Protein 8A60 (pdb70)

Solvent-accessible surface area: 28847 Å² total; per-residue (Å²): 258,113,97,26,75,22,6,109,44,25,68,17,28,6,1,16,0,27,38,43,14,24,26,47,15,13,49,1,7,22,46,14,2,14,18,13,1,1,3,10,15,25,5,31,18,26,10,7,0,18,10,31,13,19,13,4,15,16,24,9,10,10,81,11,10,9,7,11,8,21,29,23,35,2,13,15,3,5,76,0,7,2,6,3,1,4,20,6,1,46,50,2,34,0,52,23,11,6,45,18,0,45,43,1,8,0,8,0,0,3,1,3,16,5,24,21,28,59,8,25,67,70,88,27,73,9,31,9,83,6,37,37,51,51,70,11,102,5,40,3,78,1,54,0,32,28,101,46,156,109,6,20,105,0,58,13,57,2,0,8,38,5,42,14,66,8,18,10,124,65,12,75,22,36,6,92,3,66,15,39,7,68,1,91,85,44,70,92,72,12,32,81,3,69,21,8,15,68,6,65,5,50,50,2,12,21,57,3,28,9,0,30,17,0,2,35,60,79,10,81,58,47,133,115,12,63,26,44,13,14,1,1,5,138,53,38,48,14,30,6,48,1,96,5,50,8,44,24,51,31,50,11,102,84,114,56,84,2,33,57,54,22,42,13,76,0,36,0,43,9,38,26,38,11,4,14,0,4,0,1,11,77,6,111,23,14,69,209,0,157,55,5,66,91,41,55,131,80,59,48,14,22,56,0,2,17,17,5,8,30,13,72,4,72,1,80,2,65,5,27,21,40,15,67,3,12,48,92,60,70,77,121,44,80,32,34,43,12,45,9,71,22,67,30,148,12,117,0,47,0,87,2,68,15,4,108,44,19,9,2,82,34,2,39,12,95,96,49,94,48,91,82,44,87,23,138,45,124,68,127,93,27,5,6,58,11,104,0,23,1,72,20,82,8,38,0,63,3,74,6,29,68,14,49,150,118,59,53,11,52,9,102,5,20,3,70,0,89,11,29,18,55,0,52,14,106,86,74,56,57,82,57,119,89,86,35,130,53,92,1,90,1,11,3,54,16,77,12,88,110,81,7,47,1,49,14,110,10,38,1,26,0,2,6,19,13,10,13,1,0,80,107,2,73,28,17,25,14,13,75,6,83,0,120,3,73,18,69,30,40,5,1,75,32,70,0,15,2,62,14,16,13,64,5,45,0,24,6,40,53,16,21,42,38,24,11,127,34,23,38,15,13,48,78,17,8,51,18,76,0,103,3,56,7,82,9,47,29,25,0,67,27,15,15,39,27,51,18,12,10,69,5,58,13,32,1,49,10,53,80,23,104,106,65,109,51,42,32,18,19,39,8,8,107,79,13,30,13,101,23,29,11,92,24,57,64,135,38,119,89,47,16,31,13,83,5,76,9,19,57,84,15,3,38,5,66,0,6,15,62,36,82,29,111,2,50,36,11,55,7,44,14,23,10,47,55,52,39,30,64,181,94,67,90,86,40,3,2,72,2,71,14,25,41,6,61,163,57,108,121,26,12,7,3,0,42,23,14,8,0,1,14,20,6,42,62,103,44,49,8,48,1,24,5,65,94,156,130,14,82,33,2,73,186,50,52,116,10,24,0,29,0,79,57,51,38,52,96,47,24,0,13,0,0,51,55,74,51,98,38,4,0,2,0,1,5,3,9,20,2,6,11,33,0,23,60,60,60,21,82,64,23,80,66,17,159,68,60,180

GO terms:
  GO:0009279 cell outer membrane (C, IMP)
  GO:0009279 cell outer membrane (C, EXP)
  GO:0005515 protein binding (F, IPI)
  GO:0015344 siderophore uptake transmembrane transporter activity (F, IDA)
  GO:0044718 siderophore transmembrane transport (P, IDA)
  GO:0015344 siderophore uptake transmembrane transporter activity (F, IMP)
  GO:0044718 siderophore transmembrane transport (P, IMP)
  GO:0015643 toxic substance binding (F, IMP)
  GO:0046790 virion binding (F, IMP)
  GO:0005506 iron ion binding (F, IPI)
  GO:0019904 protein domain specific binding (F, IPI)

Structure (mmCIF, N/CA/C/O backbone):
data_8A60
#
_entry.id   8A60
#
_cell.length_a   98.287
_cell.length_b   98.287
_cell.length_c   236.588
_cell.angle_alpha   90.00
_cell.angle_beta   90.00
_cell.angle_gamma   120.00
#
_symmetry.space_group_name_H-M   'P 32 2 1'
#
loop_
_entity.id
_entity.type
_entity.pdbx_description
1 polymer 'Ferrichrome outer membrane transporter/phage receptor'
2 polymer 'Lytic conversion lipoprotein'
#
loop_
_atom_site.group_PDB
_atom_site.id
_atom_site.type_symbol
_atom_site.label_atom_id
_atom_site.label_alt_id
_atom_site.label_comp_id
_atom_site.label_asym_id
_atom_site.label_entity_id
_atom_site.label_seq_id
_atom_site.pdbx_PDB_ins_code
_atom_site.Cartn_x
_atom_site.Cartn_y
_atom_site.Cartn_z
_atom_site.occupancy
_atom_site.B_iso_or_equiv
_atom_site.auth_seq_id
_atom_site.auth_comp_id
_atom_site.auth_asym_id
_atom_site.auth_atom_id
_atom_site.pdbx_PDB_model_num
ATOM 1 N N . LYS A 1 40 ? -20.312 70.289 21.791 1.00 168.73 38 LYS A N 1
ATOM 2 C CA . LYS A 1 40 ? -20.314 69.765 20.430 1.00 165.57 38 LYS A CA 1
ATOM 3 C C . LYS A 1 40 ? -19.350 68.592 20.286 1.00 176.34 38 LYS A C 1
ATOM 4 O O . LYS A 1 40 ? -19.068 68.140 19.174 1.00 175.18 38 LYS A O 1
ATOM 10 N N . THR A 1 41 ? -18.848 68.102 21.417 1.00 180.58 39 THR A N 1
ATOM 11 C CA . THR A 1 41 ? -17.961 66.950 21.412 1.00 177.51 39 THR A CA 1
ATOM 12 C C . THR A 1 41 ? -18.743 65.687 21.052 1.00 178.11 39 THR A C 1
ATOM 13 O O . THR A 1 41 ? -19.957 65.706 20.842 1.00 172.84 39 THR A O 1
ATOM 17 N N . ASP A 1 42 ? -18.033 64.563 20.997 1.00 167.19 40 ASP A N 1
ATOM 18 C CA . ASP A 1 42 ? -18.649 63.284 20.665 1.00 164.80 40 ASP A CA 1
ATOM 19 C C . ASP A 1 42 ? -19.416 62.722 21.855 1.00 165.63 40 ASP A C 1
ATOM 20 O O . ASP A 1 42 ? -19.760 61.536 21.862 1.00 170.50 40 ASP A O 1
ATOM 25 N N . THR A 1 43 ? -19.690 63.569 22.860 1.00 160.17 41 THR A N 1
ATOM 26 C CA . THR A 1 43 ? -20.367 63.247 24.115 1.00 156.30 41 THR A CA 1
ATOM 27 C C . THR A 1 43 ? -19.535 62.260 24.927 1.00 164.48 41 THR A C 1
ATOM 28 O O . THR A 1 43 ? -19.166 61.190 24.428 1.00 169.53 41 THR A O 1
ATOM 32 N N . PRO A 1 44 ? -19.218 62.588 26.178 1.00 162.66 42 PRO A N 1
ATOM 33 C CA . PRO A 1 44 ? -18.306 61.742 26.957 1.00 152.87 42 PRO A CA 1
ATOM 34 C C . PRO A 1 44 ? -19.008 60.482 27.442 1.00 139.56 42 PRO A C 1
ATOM 35 O O . PRO A 1 44 ? -20.141 60.533 27.925 1.00 150.30 42 PRO A O 1
ATOM 39 N N . ILE A 1 45 ? -18.330 59.345 27.306 1.00 140.19 43 ILE A N 1
ATOM 40 C CA . ILE A 1 45 ? -18.826 58.098 27.874 1.00 133.45 43 ILE A CA 1
ATOM 41 C C . ILE A 1 45 ? -18.605 58.148 29.376 1.00 128.99 43 ILE A C 1
ATOM 42 O O . ILE A 1 45 ? -18.061 59.125 29.902 1.00 125.11 43 ILE A O 1
ATOM 47 N N . GLN A 1 46 ? -19.007 57.099 30.077 1.00 117.44 44 GLN A N 1
ATOM 48 C CA . GLN A 1 46 ? -18.840 57.044 31.517 1.00 118.05 44 GLN A CA 1
ATOM 49 C C . GLN A 1 46 ? -17.513 56.380 31.861 1.00 123.41 44 GLN A C 1
ATOM 50 O O . GLN A 1 46 ? -17.090 55.431 31.199 1.00 117.30 44 GLN A O 1
ATOM 56 N N . LYS A 1 47 ? -16.846 56.904 32.888 1.00 128.48 45 LYS A N 1
ATOM 57 C CA . LYS A 1 47 ? -15.559 56.377 33.340 1.00 127.80 45 LYS A CA 1
ATOM 58 C C . LYS A 1 47 ? -15.459 56.207 34.848 1.00 134.29 45 LYS A C 1
ATOM 59 O O . LYS A 1 47 ? -14.613 55.428 35.300 1.00 135.73 45 LYS A O 1
ATOM 65 N N . VAL A 1 48 ? -16.252 56.912 35.649 1.00 121.23 46 VAL A N 1
ATOM 66 C CA . VAL A 1 48 ? -16.309 56.679 37.093 1.00 105.90 46 VAL A CA 1
ATOM 67 C C . VAL A 1 48 ? -16.797 55.257 37.350 1.00 112.53 46 VAL A C 1
ATOM 68 O O . VAL A 1 48 ? -17.910 54.908 36.932 1.00 129.01 46 VAL A O 1
ATOM 72 N N . PRO A 1 49 ? -16.015 54.410 38.022 1.00 109.25 47 PRO A N 1
ATOM 73 C CA . PRO A 1 49 ? -16.425 53.008 38.199 1.00 111.09 47 PRO A CA 1
ATOM 74 C C . PRO A 1 49 ? -17.766 52.887 38.906 1.00 107.36 47 PRO A C 1
ATOM 75 O O . PRO A 1 49 ? -17.932 53.315 40.050 1.00 119.83 47 PRO A O 1
ATOM 79 N N . GLN A 1 50 ? -18.727 52.292 38.207 1.00 103.25 48 GLN A N 1
ATOM 80 C CA . GLN A 1 50 ? -20.061 52.062 38.737 1.00 107.48 48 GLN A CA 1
ATOM 81 C C . GLN A 1 50 ? -20.444 50.620 38.441 1.00 111.61 48 GLN A C 1
ATOM 82 O O . GLN A 1 50 ? -19.610 49.821 38.008 1.00 128.91 48 GLN A O 1
ATOM 88 N N . SER A 1 51 ? -21.725 50.317 38.672 1.00 97.95 49 SER A N 1
ATOM 89 C CA . SER A 1 51 ? -22.400 49.063 38.339 1.00 108.97 49 SER A CA 1
ATOM 90 C C . SER A 1 51 ? -21.468 47.891 38.044 1.00 106.71 49 SER A C 1
ATOM 91 O O . SER A 1 51 ? -21.494 47.328 36.946 1.00 126.63 49 SER A O 1
ATOM 94 N N . ILE A 1 52 ? -20.643 47.520 39.023 1.00 108.50 50 ILE A N 1
ATOM 95 C CA . ILE A 1 52 ? -19.729 46.391 38.898 1.00 114.81 50 ILE A CA 1
ATOM 96 C C . ILE A 1 52 ? -20.330 45.102 39.450 1.00 111.53 50 ILE A C 1
ATOM 97 O O . ILE A 1 52 ? -19.655 44.070 39.477 1.00 118.92 50 ILE A O 1
ATOM 102 N N . SER A 1 53 ? -21.593 45.135 39.875 1.00 104.30 51 SER A N 1
ATOM 103 C CA . SER A 1 53 ? -22.208 43.925 40.431 1.00 113.54 51 SER A CA 1
ATOM 104 C C . SER A 1 53 ? -23.727 43.947 40.320 1.00 122.88 51 SER A C 1
ATOM 105 O O . SER A 1 53 ? -24.393 43.256 41.098 1.00 113.63 51 SER A O 1
ATOM 108 N N . VAL A 1 54 ? -24.294 44.701 39.389 1.00 108.89 52 VAL A N 1
ATOM 109 C CA . VAL A 1 54 ? -25.739 44.830 39.287 1.00 101.68 52 VAL A CA 1
ATOM 110 C C . VAL A 1 54 ? -26.289 43.679 38.462 1.00 103.54 52 VAL A C 1
ATOM 111 O O . VAL A 1 54 ? -25.714 43.295 37.436 1.00 119.06 52 VAL A O 1
ATOM 115 N N . VAL A 1 55 ? -27.397 43.112 38.920 1.00 102.42 53 VAL A N 1
ATOM 116 C CA . VAL A 1 55 ? -28.223 42.235 38.104 1.00 108.99 53 VAL A CA 1
ATOM 117 C C . VAL A 1 55 ? -29.404 43.055 37.606 1.00 107.41 53 VAL A C 1
ATOM 118 O O . VAL A 1 55 ? -30.008 43.821 38.370 1.00 104.62 53 VAL A O 1
ATOM 122 N N . THR A 1 56 ? -29.704 42.939 36.319 1.00 112.87 54 THR A N 1
ATOM 123 C CA . THR A 1 56 ? -30.698 43.777 35.671 1.00 126.07 54 THR A CA 1
ATOM 124 C C . THR A 1 56 ? -31.935 42.962 35.323 1.00 129.84 54 THR A C 1
ATOM 125 O O . THR A 1 56 ? -31.982 41.742 35.507 1.00 130.59 54 THR A O 1
ATOM 129 N N . ALA A 1 57 ? -32.948 43.664 34.808 1.00 118.43 55 ALA A N 1
ATOM 130 C CA . ALA A 1 57 ? -34.185 43.000 34.412 1.00 125.03 55 ALA A CA 1
ATOM 131 C C . ALA A 1 57 ? -33.942 41.971 33.316 1.00 129.26 55 ALA A C 1
ATOM 132 O O . ALA A 1 57 ? -34.610 40.931 33.284 1.00 138.22 55 ALA A O 1
ATOM 134 N N . GLU A 1 58 ? -32.994 42.238 32.416 1.00 129.21 56 GLU A N 1
ATOM 135 C CA . GLU A 1 58 ? -32.638 41.249 31.403 1.00 139.40 56 GLU A CA 1
ATOM 136 C C . GLU A 1 58 ? -31.986 40.028 32.039 1.00 135.72 56 GLU A C 1
ATOM 137 O O . GLU A 1 58 ? -32.222 38.893 31.607 1.00 124.85 56 GLU A O 1
ATOM 143 N N . GLU A 1 59 ? -31.163 40.241 33.068 1.00 140.42 57 GLU A N 1
ATOM 144 C CA . GLU A 1 59 ? -30.605 39.124 33.821 1.00 127.42 57 GLU A CA 1
ATOM 145 C C . GLU A 1 59 ? -31.623 38.531 34.786 1.00 125.92 57 GLU A C 1
ATOM 146 O O . GLU A 1 59 ? -31.554 37.336 35.095 1.00 128.15 57 GLU A O 1
ATOM 152 N N . MET A 1 60 ? -32.567 39.344 35.268 1.00 122.94 58 MET A N 1
ATOM 153 C CA . MET A 1 60 ? -33.598 38.836 36.167 1.00 124.17 58 MET A CA 1
ATOM 154 C C . MET A 1 60 ? -34.580 37.938 35.424 1.00 131.63 58 MET A C 1
ATOM 155 O O . MET A 1 60 ? -34.864 36.818 35.862 1.00 118.65 58 MET A O 1
ATOM 160 N N . ALA A 1 61 ? -35.107 38.413 34.293 1.00 132.24 59 ALA A N 1
ATOM 161 C CA . ALA A 1 61 ? -36.043 37.621 33.505 1.00 124.32 59 ALA A CA 1
ATOM 162 C C . ALA A 1 61 ? -35.398 36.385 32.890 1.00 126.43 59 ALA A C 1
ATOM 163 O O . ALA A 1 61 ? -36.123 35.495 32.430 1.00 125.81 59 ALA A O 1
ATOM 165 N N . LEU A 1 62 ? -34.067 36.308 32.870 1.00 128.38 60 LEU A N 1
ATOM 166 C CA . LEU A 1 62 ? -33.371 35.136 32.359 1.00 116.68 60 LEU A CA 1
ATOM 167 C C . LEU A 1 62 ? -33.225 34.067 33.438 1.00 127.18 60 LEU A C 1
ATOM 168 O O . LEU A 1 62 ? -33.426 32.880 33.162 1.00 121.01 60 LEU A O 1
ATOM 173 N N . HIS A 1 63 ? -32.888 34.465 34.667 1.00 130.37 61 HIS A N 1
ATOM 174 C CA . HIS A 1 63 ? -32.801 33.531 35.783 1.00 124.69 61 HIS A CA 1
ATOM 175 C C . HIS A 1 63 ? -34.124 33.335 36.511 1.00 124.58 61 HIS A C 1
ATOM 176 O O . HIS A 1 63 ? -34.333 32.262 37.091 1.00 109.50 61 HIS A O 1
ATOM 183 N N . GLN A 1 64 ? -35.034 34.324 36.453 1.00 129.38 62 GLN A N 1
ATOM 184 C CA . GLN A 1 64 ? -36.253 34.386 37.260 1.00 128.31 62 GLN A CA 1
ATOM 185 C C . GLN A 1 64 ? -36.005 33.801 38.645 1.00 116.90 62 GLN A C 1
ATOM 186 O O . GLN A 1 64 ? -36.483 32.703 38.959 1.00 106.38 62 GLN A O 1
ATOM 192 N N . PRO A 1 65 ? -35.251 34.504 39.490 1.00 117.88 63 PRO A N 1
ATOM 193 C CA . PRO A 1 65 ? -34.885 33.945 40.798 1.00 104.90 63 PRO A CA 1
ATOM 194 C C . PRO A 1 65 ? -36.110 33.781 41.683 1.00 101.31 63 PRO A C 1
ATOM 195 O O . PRO A 1 65 ? -36.960 34.670 41.766 1.00 113.07 63 PRO A O 1
ATOM 199 N N . LYS A 1 66 ? -36.195 32.621 42.339 1.00 103.26 64 LYS A N 1
ATOM 200 C CA . LYS A 1 66 ? -37.292 32.356 43.264 1.00 117.58 64 LYS A CA 1
ATOM 201 C C . LYS A 1 66 ? -37.305 33.354 44.418 1.00 129.26 64 LYS A C 1
ATOM 202 O O . LYS A 1 66 ? -38.371 33.645 44.975 1.00 126.09 64 LYS A O 1
ATOM 208 N N . SER A 1 67 ? -36.145 33.894 44.780 1.00 135.07 65 SER A N 1
ATOM 209 C CA . SER A 1 67 ? -36.054 34.920 45.811 1.00 121.67 65 SER A CA 1
ATOM 210 C C . SER A 1 67 ? -34.782 35.721 45.571 1.00 111.15 65 SER A C 1
ATOM 211 O O . SER A 1 67 ? -33.903 35.311 44.808 1.00 119.42 65 SER A O 1
ATOM 214 N N . VAL A 1 68 ? -34.696 36.881 46.229 1.00 113.94 66 VAL A N 1
ATOM 215 C CA . VAL A 1 68 ? -33.483 37.685 46.176 1.00 119.68 66 VAL A CA 1
ATOM 216 C C . VAL A 1 68 ? -32.294 36.958 46.782 1.00 120.01 66 VAL A C 1
ATOM 217 O O . VAL A 1 68 ? -31.155 37.395 46.604 1.00 112.46 66 VAL A O 1
ATOM 221 N N . LYS A 1 69 ? -32.538 35.867 47.514 1.00 127.43 67 LYS A N 1
ATOM 222 C CA . LYS A 1 69 ? -31.450 34.987 47.924 1.00 127.04 67 LYS A CA 1
ATOM 223 C C . LYS A 1 69 ? -30.691 34.467 46.710 1.00 114.51 67 LYS A C 1
ATOM 224 O O . LYS A 1 69 ? -29.460 34.357 46.736 1.00 112.55 67 LYS A O 1
ATOM 230 N N . GLU A 1 70 ? -31.410 34.152 45.632 1.00 111.70 68 GLU A N 1
ATOM 231 C CA . GLU A 1 70 ? -30.778 33.823 44.361 1.00 112.31 68 GLU A CA 1
ATOM 232 C C . GLU A 1 70 ? -30.310 35.102 43.677 1.00 95.49 68 GLU A C 1
ATOM 233 O O . GLU A 1 70 ? -29.803 36.011 44.342 1.00 96.65 68 GLU A O 1
ATOM 239 N N . ALA A 1 71 ? -30.488 35.187 42.356 1.00 97.69 69 ALA A N 1
ATOM 240 C CA . ALA A 1 71 ? -30.069 36.349 41.576 1.00 116.17 69 ALA A CA 1
ATOM 241 C C . ALA A 1 71 ? -28.608 36.692 41.836 1.00 117.29 69 ALA A C 1
ATOM 242 O O . ALA A 1 71 ? -27.724 36.323 41.056 1.00 114.08 69 ALA A O 1
ATOM 244 N N . LEU A 1 72 ? -28.351 37.395 42.942 1.00 113.06 70 LEU A N 1
ATOM 245 C CA . LEU A 1 72 ? -26.998 37.681 43.406 1.00 100.25 70 LEU A CA 1
ATOM 246 C C . LEU A 1 72 ? -26.344 36.422 43.966 1.00 89.88 70 LEU A C 1
ATOM 247 O O . LEU A 1 72 ? -25.513 36.485 44.877 1.00 86.73 70 LEU A O 1
ATOM 252 N N . SER A 1 73 ? -26.731 35.269 43.421 1.00 96.05 71 SER A N 1
ATOM 253 C CA . SER A 1 73 ? -26.173 34.000 43.860 1.00 92.54 71 SER A CA 1
ATOM 254 C C . SER A 1 73 ? -24.776 33.786 43.292 1.00 97.16 71 SER A C 1
ATOM 255 O O . SER A 1 73 ? -23.958 33.090 43.904 1.00 89.84 71 SER A O 1
ATOM 258 N N . TYR A 1 74 ? -24.479 34.394 42.144 1.00 100.92 72 TYR A N 1
ATOM 259 C CA . TYR A 1 74 ? -23.182 34.271 41.493 1.00 104.26 72 TYR A CA 1
ATOM 260 C C . TYR A 1 74 ? -22.325 35.526 41.610 1.00 116.45 72 TYR A C 1
ATOM 261 O O . TYR A 1 74 ? -21.195 35.533 41.111 1.00 121.11 72 TYR A O 1
ATOM 270 N N . THR A 1 75 ? -22.827 36.585 42.250 1.00 118.12 73 THR A N 1
ATOM 271 C CA . THR A 1 75 ? -22.026 37.791 42.391 1.00 115.54 73 THR A CA 1
ATOM 272 C C . THR A 1 75 ? -20.955 37.573 43.463 1.00 123.68 73 THR A C 1
ATOM 273 O O . THR A 1 75 ? -21.157 36.797 44.403 1.00 115.59 73 THR A O 1
ATOM 277 N N . PRO A 1 76 ? -19.799 38.220 43.334 1.00 132.38 74 PRO A N 1
ATOM 278 C CA . PRO A 1 76 ? -18.722 38.008 44.308 1.00 126.01 74 PRO A CA 1
ATOM 279 C C . PRO A 1 76 ? -19.053 38.603 45.668 1.00 121.67 74 PRO A C 1
ATOM 280 O O . PRO A 1 76 ? -20.014 39.353 45.849 1.00 125.07 74 PRO A O 1
ATOM 284 N N . GLY A 1 77 ? -18.215 38.250 46.640 1.00 115.62 75 GLY A N 1
ATOM 285 C CA . GLY A 1 77 ? -18.267 38.846 47.957 1.00 110.45 75 GLY A CA 1
ATOM 286 C C . GLY A 1 77 ? -19.458 38.471 48.803 1.00 99.61 75 GLY A C 1
ATOM 287 O O . GLY A 1 77 ? -19.594 38.993 49.914 1.00 104.83 75 GLY A O 1
ATOM 288 N N . VAL A 1 78 ? -20.325 37.583 48.326 1.00 104.95 76 VAL A N 1
ATOM 289 C CA . VAL A 1 78 ? -21.526 37.202 49.056 1.00 103.20 76 VAL A CA 1
ATOM 290 C C . VAL A 1 78 ? -21.651 35.685 49.062 1.00 94.41 76 VAL A C 1
ATOM 291 O O . VAL A 1 78 ? -21.271 35.010 48.099 1.00 102.61 76 VAL A O 1
ATOM 295 N N . SER A 1 79 ? -22.167 35.154 50.167 1.00 88.96 77 SER A N 1
ATOM 296 C CA . SER A 1 79 ? -22.532 33.746 50.285 1.00 119.55 77 SER A CA 1
ATOM 297 C C . SER A 1 79 ? -23.978 33.705 50.754 1.00 110.47 77 SER A C 1
ATOM 298 O O . SER A 1 79 ? -24.265 33.997 51.919 1.00 117.81 77 SER A O 1
ATOM 301 N N . VAL A 1 80 ? -24.890 33.356 49.845 1.00 111.96 78 VAL A N 1
ATOM 302 C CA . VAL A 1 80 ? -26.317 33.465 50.121 1.00 119.10 78 VAL A CA 1
ATOM 303 C C . VAL A 1 80 ? -26.957 32.135 50.492 1.00 129.23 78 VAL A C 1
ATOM 304 O O . VAL A 1 80 ? -28.116 32.124 50.939 1.00 121.61 78 VAL A O 1
ATOM 308 N N . GLY A 1 81 ? -26.248 31.022 50.330 1.00 136.19 79 GLY A N 1
ATOM 309 C CA . GLY A 1 81 ? -26.759 29.737 50.763 1.00 131.65 79 GLY A CA 1
ATOM 310 C C . GLY A 1 81 ? -26.455 29.471 52.223 1.00 147.65 79 GLY A C 1
ATOM 311 O O . GLY A 1 81 ? -26.290 28.319 52.634 1.00 131.40 79 GLY A O 1
ATOM 312 N N . THR A 1 82 ? -26.374 30.541 53.017 1.00 172.50 80 THR A N 1
ATOM 313 C CA . THR A 1 82 ? -26.063 30.393 54.435 1.00 167.61 80 THR A CA 1
ATOM 314 C C . THR A 1 82 ? -27.235 29.778 55.190 1.00 160.09 80 THR A C 1
ATOM 315 O O . THR A 1 82 ? -27.059 28.830 55.965 1.00 148.22 80 THR A O 1
ATOM 319 N N . ARG A 1 83 ? -28.443 30.303 54.974 1.00 156.93 81 ARG A N 1
ATOM 320 C CA . ARG A 1 83 ? -29.615 29.751 55.645 1.00 159.18 81 ARG A CA 1
ATOM 321 C C . ARG A 1 83 ? -29.971 28.370 55.111 1.00 154.10 81 ARG A C 1
ATOM 322 O O . ARG A 1 83 ? -30.569 27.563 55.831 1.00 138.68 81 ARG A O 1
ATOM 330 N N . GLY A 1 84 ? -29.612 28.079 53.863 1.00 167.53 82 GLY A N 1
ATOM 331 C CA . GLY A 1 84 ? -29.899 26.784 53.279 1.00 156.58 82 GLY A CA 1
ATOM 332 C C . GLY A 1 84 ? -31.147 26.781 52.422 1.00 158.80 82 GLY A C 1
ATOM 333 O O . GLY A 1 84 ? -31.142 27.301 51.303 1.00 165.04 82 GLY A O 1
ATOM 334 N N . ALA A 1 85 ? -32.225 26.198 52.939 1.00 143.97 83 ALA A N 1
ATOM 335 C CA . ALA A 1 85 ? -33.497 26.091 52.227 1.00 142.27 83 ALA A CA 1
ATOM 336 C C . ALA A 1 85 ? -34.583 26.705 53.105 1.00 138.55 83 ALA A C 1
ATOM 337 O O . ALA A 1 85 ? -35.248 26.004 53.872 1.00 128.45 83 ALA A O 1
ATOM 339 N N . SER A 1 86 ? -34.761 28.020 52.987 1.00 150.69 84 SER A N 1
ATOM 340 C CA . SER A 1 86 ? -35.781 28.726 53.758 1.00 143.88 84 SER A CA 1
ATOM 341 C C . SER A 1 86 ? -36.019 30.081 53.115 1.00 150.32 84 SER A C 1
ATOM 342 O O . SER A 1 86 ? -35.112 30.920 53.088 1.00 155.61 84 SER A O 1
ATOM 345 N N . ASN A 1 87 ? -37.228 30.296 52.600 1.00 157.91 85 ASN A N 1
ATOM 346 C CA . ASN A 1 87 ? -37.610 31.568 52.008 1.00 153.88 85 ASN A CA 1
ATOM 347 C C . ASN A 1 87 ? -38.144 32.550 53.046 1.00 151.80 85 ASN A C 1
ATOM 348 O O . ASN A 1 87 ? -38.852 33.499 52.691 1.00 151.71 85 ASN A O 1
ATOM 353 N N . THR A 1 88 ? -37.825 32.337 54.323 1.00 149.61 86 THR A N 1
ATOM 354 C CA . THR A 1 88 ? -38.311 33.233 55.367 1.00 152.06 86 THR A CA 1
ATOM 355 C C . THR A 1 88 ? -37.603 34.581 55.301 1.00 159.15 86 THR A C 1
ATOM 356 O O . THR A 1 88 ? -38.232 35.617 55.060 1.00 149.45 86 THR A O 1
ATOM 360 N N . TYR A 1 89 ? -36.289 34.585 55.505 1.00 163.78 87 TYR A N 1
ATOM 361 C CA . TYR A 1 89 ? -35.499 35.806 55.476 1.00 165.27 87 TYR A CA 1
ATOM 362 C C . TYR A 1 89 ? -34.434 35.715 54.394 1.00 170.27 87 TYR A C 1
ATOM 363 O O . TYR A 1 89 ? -33.995 34.625 54.016 1.00 160.77 87 TYR A O 1
ATOM 372 N N . ASP A 1 90 ? -34.022 36.881 53.900 1.00 175.97 88 ASP A N 1
ATOM 373 C CA . ASP A 1 90 ? -33.045 36.961 52.823 1.00 171.25 88 ASP A CA 1
ATOM 374 C C . ASP A 1 90 ? -31.736 37.553 53.327 1.00 175.02 88 ASP A C 1
ATOM 375 O O . ASP A 1 90 ? -31.296 38.604 52.849 1.00 160.49 88 ASP A O 1
ATOM 380 N N . HIS A 1 91 ? -31.112 36.890 54.295 1.00 167.90 89 HIS A N 1
ATOM 381 C CA . HIS A 1 91 ? -29.843 37.340 54.841 1.00 147.28 89 HIS A CA 1
ATOM 382 C C . HIS A 1 91 ? -28.681 36.733 54.062 1.00 147.75 89 HIS A C 1
ATOM 383 O O . HIS A 1 91 ? -28.833 35.755 53.326 1.00 154.51 89 HIS A O 1
ATOM 390 N N . LEU A 1 92 ? -27.507 37.328 54.244 1.00 137.24 90 LEU A N 1
ATOM 391 C CA . LEU A 1 92 ? -26.329 36.997 53.453 1.00 109.94 90 LEU A CA 1
ATOM 392 C C . LEU A 1 92 ? -25.096 37.597 54.113 1.00 111.44 90 LEU A C 1
ATOM 393 O O . LEU A 1 92 ? -25.184 38.610 54.812 1.00 111.45 90 LEU A O 1
ATOM 398 N N . ILE A 1 93 ? -23.952 36.959 53.883 1.00 117.58 91 ILE A N 1
ATOM 399 C CA . ILE A 1 93 ? -22.709 37.295 54.568 1.00 110.42 91 ILE A CA 1
ATOM 400 C C . ILE A 1 93 ? -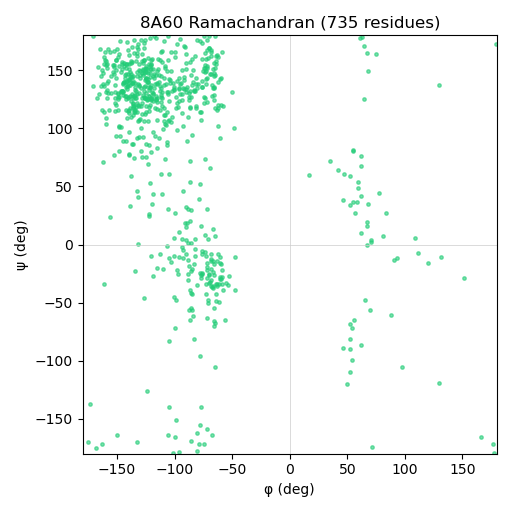21.774 37.941 53.553 1.00 104.70 91 ILE A C 1
ATOM 401 O O . ILE A 1 93 ? -21.108 37.253 52.771 1.00 101.49 91 ILE A O 1
ATOM 406 N N . ILE A 1 94 ? -21.717 39.269 53.565 1.00 101.50 92 ILE A N 1
ATOM 407 C CA . ILE A 1 94 ? -20.710 40.008 52.814 1.00 92.44 92 ILE A CA 1
ATOM 408 C C . ILE A 1 94 ? -19.541 40.268 53.754 1.00 88.67 92 ILE A C 1
ATOM 409 O O . ILE A 1 94 ? -19.674 41.011 54.730 1.00 90.26 92 ILE A O 1
ATOM 414 N N . ARG A 1 95 ? -18.399 39.645 53.463 1.00 96.94 93 ARG A N 1
ATOM 415 C CA . ARG A 1 95 ? -17.155 39.897 54.190 1.00 112.04 93 ARG A CA 1
ATOM 416 C C . ARG A 1 95 ? -17.290 39.528 55.665 1.00 109.23 93 ARG A C 1
ATOM 417 O O . ARG A 1 95 ? -16.825 40.248 56.552 1.00 81.29 93 ARG A O 1
ATOM 425 N N . GLY A 1 96 ? -17.938 38.398 55.931 1.00 106.64 94 GLY A N 1
ATOM 426 C CA . GLY A 1 96 ? -18.105 37.934 57.293 1.00 96.19 94 GLY A CA 1
ATOM 427 C C . GLY A 1 96 ? -19.343 38.478 57.974 1.00 98.35 94 GLY A C 1
ATOM 428 O O . GLY A 1 96 ? -20.216 37.716 58.397 1.00 101.35 94 GLY A O 1
ATOM 429 N N . PHE A 1 97 ? -19.426 39.798 58.095 1.00 101.83 95 PHE A N 1
ATOM 430 C CA . PHE A 1 97 ? -20.574 40.410 58.745 1.00 103.27 95 PHE A CA 1
ATOM 431 C C . PHE A 1 97 ? -21.808 40.305 57.859 1.00 122.26 95 PHE A C 1
ATOM 432 O O . PHE A 1 97 ? -21.733 40.408 56.634 1.00 120.27 95 PHE A O 1
ATOM 440 N N . ALA A 1 98 ? -22.956 40.093 58.494 1.00 120.56 96 ALA A N 1
ATOM 441 C CA . ALA A 1 98 ? -24.186 39.922 57.739 1.00 111.36 96 ALA A CA 1
ATOM 442 C C . ALA A 1 98 ? -25.079 41.153 57.800 1.00 136.24 96 ALA A C 1
ATOM 443 O O . ALA A 1 98 ? -24.611 42.295 57.718 1.00 148.34 96 ALA A O 1
ATOM 445 N N . ALA A 1 99 ? -26.377 40.899 57.930 1.00 134.73 97 ALA A N 1
ATOM 446 C CA . ALA A 1 99 ? -27.415 41.911 57.840 1.00 147.08 97 ALA A CA 1
ATOM 447 C C . ALA A 1 99 ? -27.269 42.952 58.947 1.00 175.71 97 ALA A C 1
ATOM 448 O O . ALA A 1 99 ? -26.605 42.731 59.963 1.00 179.85 97 ALA A O 1
ATOM 450 N N . GLU A 1 100 ? -27.908 44.105 58.735 1.00 186.42 98 GLU A N 1
ATOM 451 C CA . GLU A 1 100 ? -27.775 45.241 59.644 1.00 185.12 98 GLU A CA 1
ATOM 452 C C . GLU A 1 100 ? -28.357 44.911 61.007 1.00 185.78 98 GLU A C 1
ATOM 453 O O . GLU A 1 100 ? -29.564 44.681 61.134 1.00 187.22 98 GLU A O 1
ATOM 459 N N . GLY A 1 101 ? -27.503 44.916 62.029 1.00 180.48 99 GLY A N 1
ATOM 460 C CA . GLY A 1 101 ? -27.906 44.465 63.344 1.00 154.44 99 GLY A CA 1
ATOM 461 C C . GLY A 1 101 ? -28.530 43.092 63.253 1.00 174.13 99 GLY A C 1
ATOM 462 O O . GLY A 1 101 ? -29.466 42.772 63.986 1.00 182.36 99 GLY A O 1
ATOM 463 N N . GLN A 1 102 ? -28.018 42.286 62.321 1.00 180.19 100 GLN A N 1
ATOM 464 C CA . GLN A 1 102 ? -28.476 40.951 61.934 1.00 168.16 100 GLN A CA 1
ATOM 465 C C . GLN A 1 102 ? -29.850 40.972 61.269 1.00 179.32 100 GLN A C 1
ATOM 466 O O . GLN A 1 102 ? -30.332 39.910 60.858 1.00 179.95 100 GLN A O 1
ATOM 472 N N . SER A 1 103 ? -30.482 42.142 61.123 1.00 234.18 101 SER A N 1
ATOM 473 C CA . SER A 1 103 ? -31.800 42.256 60.506 1.00 226.17 101 SER A CA 1
ATOM 474 C C . SER A 1 103 ? -31.706 42.309 58.983 1.00 229.35 101 SER A C 1
ATOM 475 O O . SER A 1 103 ? -31.902 41.288 58.315 1.00 227.00 101 SER A O 1
ATOM 478 N N . GLN A 1 104 ? -31.411 43.486 58.427 1.00 199.54 102 GLN A N 1
ATOM 479 C CA . GLN A 1 104 ? -31.201 43.640 56.985 1.00 179.79 102 GLN A CA 1
ATOM 480 C C . GLN A 1 104 ? -30.351 44.876 56.732 1.00 166.60 102 GLN A C 1
ATOM 481 O O . GLN A 1 104 ? -30.790 45.996 57.014 1.00 152.18 102 GLN A O 1
ATOM 487 N N . ASN A 1 105 ? -29.145 44.676 56.190 1.00 160.10 103 ASN A N 1
ATOM 488 C CA . ASN A 1 105 ? -28.268 45.767 55.777 1.00 127.19 103 ASN A CA 1
ATOM 489 C C . ASN A 1 105 ? -28.500 46.168 54.330 1.00 115.08 103 ASN A C 1
ATOM 490 O O . ASN A 1 105 ? -27.566 46.590 53.635 1.00 84.77 103 ASN A O 1
ATOM 495 N N . ASN A 1 106 ? -29.733 46.041 53.859 1.00 121.62 104 ASN A N 1
ATOM 496 C CA . ASN A 1 106 ? -30.081 46.229 52.463 1.00 103.54 104 ASN A CA 1
ATOM 497 C C . ASN A 1 106 ? -30.868 47.518 52.284 1.00 89.97 104 ASN A C 1
ATOM 498 O O . ASN A 1 106 ? -31.536 47.996 53.206 1.00 77.43 104 ASN A O 1
ATOM 503 N N . TYR A 1 107 ? -30.770 48.080 51.086 1.00 95.49 105 TYR A N 1
ATOM 504 C CA . TYR A 1 107 ? -31.455 49.308 50.720 1.00 86.93 105 TYR A CA 1
ATOM 505 C C . TYR A 1 107 ? -32.492 49.009 49.642 1.00 93.00 105 TYR A C 1
ATOM 506 O O . TYR A 1 107 ? -32.425 47.987 48.953 1.00 82.98 105 TYR A O 1
ATOM 515 N N . LEU A 1 108 ? -33.467 49.912 49.507 1.00 92.85 106 LEU A N 1
ATOM 516 C CA . LEU A 1 108 ? -34.560 49.715 48.552 1.00 91.52 106 LEU A CA 1
ATOM 517 C C . LEU A 1 108 ? -35.002 51.086 48.046 1.00 89.42 106 LEU A C 1
ATOM 518 O O . LEU A 1 108 ? -35.752 51.788 48.731 1.00 86.10 106 LEU A O 1
ATOM 523 N N . ASN A 1 109 ? -34.555 51.441 46.841 1.00 91.39 107 ASN A N 1
ATOM 524 C CA . ASN A 1 109 ? -34.781 52.763 46.255 1.00 100.70 107 ASN A CA 1
ATOM 525 C C . ASN A 1 109 ? -34.332 53.857 47.223 1.00 83.06 107 ASN A C 1
ATOM 526 O O . ASN A 1 109 ? -35.104 54.722 47.640 1.00 70.99 107 ASN A O 1
ATOM 531 N N . GLY A 1 110 ? -33.051 53.801 47.574 1.00 93.51 108 GLY A N 1
ATOM 532 C CA . GLY A 1 110 ? -32.560 54.601 48.672 1.00 100.02 108 GLY A CA 1
ATOM 533 C C . GLY A 1 110 ? -33.084 54.042 49.986 1.00 118.35 108 GLY A C 1
ATOM 534 O O . GLY A 1 110 ? -33.718 52.988 50.041 1.00 111.06 108 GLY A O 1
ATOM 535 N N . LEU A 1 111 ? -32.791 54.774 51.064 1.00 111.52 109 LEU A N 1
ATOM 536 C CA . LEU A 1 111 ? -33.266 54.437 52.405 1.00 100.17 109 LEU A CA 1
ATOM 537 C C . LEU A 1 111 ? -32.760 53.067 52.854 1.00 110.40 109 LEU A C 1
ATOM 538 O O . LEU A 1 111 ? -32.071 52.380 52.098 1.00 121.17 109 LEU A O 1
ATOM 543 N N . LYS A 1 112 ? -33.089 52.654 54.079 1.00 94.20 110 LYS A N 1
ATOM 544 C CA . LYS A 1 112 ? -32.441 51.510 54.714 1.00 87.25 110 LYS A CA 1
ATOM 545 C C . LYS A 1 112 ? -33.318 50.261 54.762 1.00 94.17 110 LYS A C 1
ATOM 546 O O . LYS A 1 112 ? -33.172 49.445 55.676 1.00 120.65 110 LYS A O 1
ATOM 552 N N . LEU A 1 113 ? -34.203 50.072 53.780 1.00 92.85 111 LEU A N 1
ATOM 553 C CA . LEU A 1 113 ? -35.242 49.049 53.879 1.00 113.41 111 LEU A CA 1
ATOM 554 C C . LEU A 1 113 ? -35.923 49.217 55.232 1.00 113.14 111 LEU A C 1
ATOM 555 O O . LEU A 1 113 ? -36.451 50.296 55.520 1.00 132.86 111 LEU A O 1
ATOM 560 N N . GLN A 1 114 ? -35.875 48.185 56.078 1.00 100.09 112 GLN A N 1
ATOM 561 C CA . GLN A 1 114 ? -36.395 48.250 57.442 1.00 118.58 112 GLN A CA 1
ATOM 562 C C . GLN A 1 114 ? -36.266 46.911 58.149 1.00 129.57 112 GLN A C 1
ATOM 563 O O . GLN A 1 114 ? -35.762 45.941 57.575 1.00 130.31 112 GLN A O 1
ATOM 569 N N . GLY A 1 115 ? -36.718 46.850 59.396 1.00 119.54 113 GLY A N 1
ATOM 570 C CA . GLY A 1 115 ? -36.656 45.616 60.146 1.00 118.15 113 GLY A CA 1
ATOM 571 C C . GLY A 1 115 ? -36.037 45.774 61.516 1.00 107.06 113 GLY A C 1
ATOM 572 O O . GLY A 1 115 ? -35.029 46.468 61.675 1.00 136.69 113 GLY A O 1
ATOM 573 N N . ASN A 1 116 ? -36.643 45.138 62.517 1.00 91.36 114 ASN A N 1
ATOM 574 C CA . ASN A 1 116 ? -36.098 45.121 63.866 1.00 117.47 114 ASN A CA 1
ATOM 575 C C . ASN A 1 116 ? -36.787 44.015 64.653 1.00 120.82 114 ASN A C 1
ATOM 576 O O . ASN A 1 116 ? -38.007 43.852 64.564 1.00 128.15 114 ASN A O 1
ATOM 581 N N . PHE A 1 117 ? -35.992 43.261 65.410 1.00 117.17 115 PHE A N 1
ATOM 582 C CA . PHE A 1 117 ? -36.461 42.133 66.216 1.00 108.62 115 PHE A CA 1
ATOM 583 C C . PHE A 1 117 ? -37.381 41.214 65.412 1.00 113.08 115 PHE A C 1
ATOM 584 O O . PHE A 1 117 ? -38.551 41.019 65.737 1.00 127.62 115 PHE A O 1
ATOM 592 N N . TYR A 1 118 ? -36.826 40.659 64.334 1.00 104.33 116 TYR A N 1
ATOM 593 C CA . TYR A 1 118 ? -37.422 39.611 63.506 1.00 114.49 116 TYR A CA 1
ATOM 594 C C . TYR A 1 118 ? -38.611 40.082 62.673 1.00 114.53 116 TYR A C 1
ATOM 595 O O . TYR A 1 118 ? -39.209 39.262 61.966 1.00 130.00 116 TYR A O 1
ATOM 604 N N . ASN A 1 119 ? -38.979 41.360 62.726 1.00 109.33 117 ASN A N 1
ATOM 605 C CA . ASN A 1 119 ? -40.036 41.913 61.880 1.00 112.81 117 ASN A CA 1
ATOM 606 C C . ASN A 1 119 ? -39.362 42.766 60.810 1.00 122.87 117 ASN A C 1
ATOM 607 O O . ASN A 1 119 ? -39.221 43.980 60.958 1.00 124.81 117 ASN A O 1
ATOM 612 N N . ASP A 1 120 ? -38.949 42.118 59.730 1.00 122.60 118 ASP A N 1
ATOM 613 C CA . ASP A 1 120 ? -38.242 42.757 58.632 1.00 115.72 118 ASP A CA 1
ATOM 614 C C . ASP A 1 120 ? -39.088 42.683 57.365 1.00 102.78 118 ASP A C 1
ATOM 615 O O . ASP A 1 120 ? -40.180 42.109 57.348 1.00 101.45 118 ASP A O 1
ATOM 620 N N . ALA A 1 121 ? -38.567 43.276 56.297 1.00 99.97 119 ALA A N 1
ATOM 621 C CA . ALA A 1 121 ? -39.256 43.347 55.018 1.00 92.12 119 ALA A CA 1
ATOM 622 C C . ALA A 1 121 ? -38.515 42.504 53.992 1.00 89.75 119 ALA A C 1
ATOM 623 O O . ALA A 1 121 ? -37.288 42.599 53.874 1.00 115.03 119 ALA A O 1
ATOM 625 N N . VAL A 1 122 ? -39.259 41.676 53.263 1.00 78.80 120 VAL A N 1
ATOM 626 C CA . VAL A 1 122 ? -38.718 40.913 52.148 1.00 94.51 120 VAL A CA 1
ATOM 627 C C . VAL A 1 122 ? -39.436 41.349 50.879 1.00 90.00 120 VAL A C 1
ATOM 628 O O . VAL A 1 122 ? -40.616 41.714 50.901 1.00 98.73 120 VAL A O 1
ATOM 632 N N . ILE A 1 123 ? -38.707 41.326 49.767 1.00 83.59 121 ILE A N 1
ATOM 633 C CA . ILE A 1 123 ? -39.224 41.763 48.476 1.00 89.58 121 ILE A CA 1
ATOM 634 C C . ILE A 1 123 ? -38.903 40.694 47.444 1.00 93.50 121 ILE A C 1
ATOM 635 O O . ILE A 1 123 ? -37.759 40.232 47.358 1.00 103.07 121 ILE A O 1
ATOM 640 N N . ASP A 1 124 ? -39.910 40.297 46.669 1.00 80.22 122 ASP A N 1
ATOM 641 C CA . ASP A 1 124 ? -39.693 39.316 45.617 1.00 99.14 122 ASP A CA 1
ATOM 642 C C . ASP A 1 124 ? -38.989 39.969 44.428 1.00 106.73 122 ASP A C 1
ATOM 643 O O . ASP A 1 124 ? -39.289 41.116 44.083 1.00 87.23 122 ASP A O 1
ATOM 648 N N . PRO A 1 125 ? -38.042 39.269 43.796 1.00 99.86 123 PRO A N 1
ATOM 649 C CA . PRO A 1 125 ? -37.341 39.855 42.640 1.00 97.33 123 PRO A CA 1
ATOM 650 C C . PRO A 1 125 ? -38.259 40.250 41.498 1.00 102.34 123 PRO A C 1
ATOM 651 O O . PRO A 1 125 ? -37.873 41.095 40.681 1.00 105.89 123 PRO A O 1
ATOM 655 N N . TYR A 1 126 ? -39.456 39.667 41.409 1.00 101.17 124 TYR A N 1
ATOM 656 C CA . TYR A 1 126 ? -40.377 40.027 40.338 1.00 101.51 124 TYR A CA 1
ATOM 657 C C . TYR A 1 126 ? -40.850 41.471 40.449 1.00 94.88 124 TYR A C 1
ATOM 658 O O . TYR A 1 126 ? -41.373 42.016 39.472 1.00 92.19 124 TYR A O 1
ATOM 667 N N . MET A 1 127 ? -40.673 42.102 41.610 1.00 97.05 125 MET A N 1
ATOM 668 C CA . MET A 1 127 ? -40.999 43.507 41.803 1.00 92.72 125 MET A CA 1
ATOM 669 C C . MET A 1 127 ? -39.769 44.403 41.736 1.00 84.18 125 MET A C 1
ATOM 670 O O . MET A 1 127 ? -39.875 45.607 41.988 1.00 78.87 125 MET A O 1
ATOM 675 N N . LEU A 1 128 ? -38.608 43.843 41.405 1.00 96.41 126 LEU A N 1
ATOM 676 C CA . LEU A 1 128 ? -37.354 44.582 41.354 1.00 92.16 126 LEU A CA 1
ATOM 677 C C . LEU A 1 128 ? -36.880 44.708 39.914 1.00 94.66 126 LEU A C 1
ATOM 678 O O . LEU A 1 128 ? -36.833 43.716 39.180 1.00 90.16 126 LEU A O 1
ATOM 683 N N . GLU A 1 129 ? -36.528 45.930 39.518 1.00 81.49 127 GLU A N 1
ATOM 684 C CA . GLU A 1 129 ? -35.922 46.174 38.216 1.00 91.06 127 GLU A CA 1
ATOM 685 C C . GLU A 1 129 ? -34.409 46.006 38.258 1.00 116.46 127 GLU A C 1
ATOM 686 O O . GLU A 1 129 ? -33.818 45.465 37.316 1.00 124.23 127 GLU A O 1
ATOM 692 N N . ARG A 1 130 ? -33.773 46.451 39.340 1.00 111.27 128 ARG A N 1
ATOM 693 C CA . ARG A 1 130 ? -32.337 46.302 39.531 1.00 100.03 128 ARG A CA 1
ATOM 694 C C . ARG A 1 130 ? -32.067 46.007 40.997 1.00 85.78 128 ARG A C 1
ATOM 695 O O . ARG A 1 130 ? -32.647 46.648 41.878 1.00 78.76 128 ARG A O 1
ATOM 703 N N . ALA A 1 131 ? -31.191 45.037 41.256 1.00 105.52 129 ALA A N 1
ATOM 704 C CA . ALA A 1 131 ? -30.805 44.656 42.616 1.00 98.19 129 ALA A CA 1
ATOM 705 C C . ALA A 1 131 ? -29.284 44.557 42.649 1.00 87.38 129 ALA A C 1
ATOM 706 O O . ALA A 1 131 ? -28.714 43.499 42.371 1.00 88.00 129 ALA A O 1
ATOM 708 N N . GLU A 1 132 ? -28.628 45.661 42.991 1.00 83.59 130 GLU A N 1
ATOM 709 C CA . GLU A 1 132 ? -27.175 45.733 42.987 1.00 86.27 130 GLU A CA 1
ATOM 710 C C . GLU A 1 132 ? -26.621 45.470 44.379 1.00 85.95 130 GLU A C 1
ATOM 711 O O . GLU A 1 132 ? -27.210 45.874 45.384 1.00 92.32 130 GLU A O 1
ATOM 717 N N . ILE A 1 133 ? -25.480 44.791 44.424 1.00 83.53 131 ILE A N 1
ATOM 718 C CA . ILE A 1 133 ? -24.742 44.540 45.655 1.00 96.13 131 ILE A CA 1
ATOM 719 C C . ILE A 1 133 ? -23.437 45.324 45.579 1.00 94.13 131 ILE A C 1
ATOM 720 O O . ILE A 1 133 ? -22.593 45.066 44.711 1.00 90.49 131 ILE A O 1
ATOM 725 N N . MET A 1 134 ? -23.278 46.295 46.473 1.00 93.75 132 MET A N 1
ATOM 726 C CA . MET A 1 134 ? -22.145 47.218 46.435 1.00 91.59 132 MET A CA 1
ATOM 727 C C . MET A 1 134 ? -21.139 46.803 47.502 1.00 104.89 132 MET A C 1
ATOM 728 O O . MET A 1 134 ? -21.354 47.023 48.697 1.00 107.32 132 MET A O 1
ATOM 733 N N . ARG A 1 135 ? -20.034 46.205 47.065 1.00 107.19 133 ARG A N 1
ATOM 734 C CA . ARG A 1 135 ? -18.960 45.802 47.964 1.00 102.68 133 ARG A CA 1
ATOM 735 C C . ARG A 1 135 ? -17.996 46.968 48.144 1.00 104.75 133 ARG A C 1
ATOM 736 O O . ARG A 1 135 ? -17.475 47.507 47.162 1.00 99.98 133 ARG A O 1
ATOM 744 N N . GLY A 1 136 ? -17.766 47.354 49.396 1.00 101.50 134 GLY A N 1
ATOM 745 C CA . GLY A 1 136 ? -16.888 48.455 49.716 1.00 76.73 134 GLY A CA 1
ATOM 746 C C . GLY A 1 136 ? -17.353 49.779 49.141 1.00 106.98 134 GLY A C 1
ATOM 747 O O . GLY A 1 136 ? -16.714 50.349 48.251 1.00 121.81 134 GLY A O 1
ATOM 748 N N . PRO A 1 137 ? -18.475 50.298 49.637 1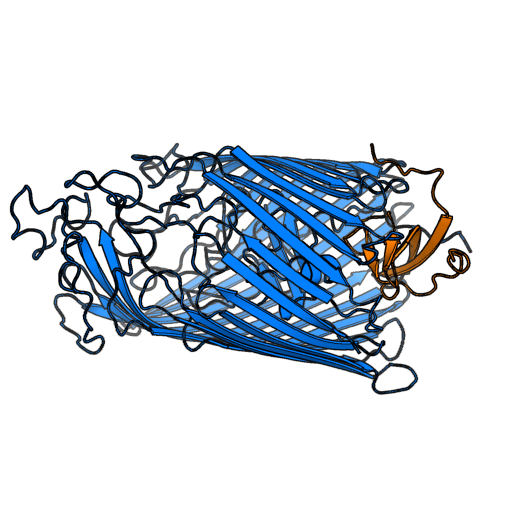.00 110.21 135 PRO A N 1
ATOM 749 C CA . PRO A 1 137 ? -18.946 51.603 49.164 1.00 110.45 135 PRO A CA 1
ATOM 750 C C . PRO A 1 137 ? -18.132 52.735 49.772 1.00 101.98 135 PRO A C 1
ATOM 751 O O . PRO A 1 137 ? -17.841 52.749 50.971 1.00 108.65 135 PRO A O 1
ATOM 755 N N . VAL A 1 138 ? -17.755 53.693 48.918 1.00 92.27 136 VAL A N 1
ATOM 756 C CA . VAL A 1 138 ? -16.947 54.826 49.354 1.00 87.67 136 VAL A CA 1
ATOM 757 C C . VAL A 1 138 ? -17.790 56.034 49.735 1.00 92.69 136 VAL A C 1
ATOM 758 O O . VAL A 1 138 ? -17.234 57.056 50.161 1.00 80.93 136 VAL A O 1
ATOM 762 N N . SER A 1 139 ? -19.108 55.951 49.599 1.00 91.54 137 SER A N 1
ATOM 763 C CA . SER A 1 139 ? -19.993 57.056 49.930 1.00 97.01 137 SER A CA 1
ATOM 764 C C . SER A 1 139 ? -20.356 57.034 51.411 1.00 98.51 137 SER A C 1
ATOM 765 O O . SER A 1 139 ? -20.293 55.999 52.079 1.00 97.91 137 SER A O 1
ATOM 768 N N . VAL A 1 140 ? -20.741 58.206 51.923 1.00 94.62 138 VAL A N 1
ATOM 769 C CA . VAL A 1 140 ? -21.187 58.324 53.308 1.00 87.99 138 VAL A CA 1
ATOM 770 C C . VAL A 1 140 ? -22.700 58.263 53.444 1.00 92.88 138 VAL A C 1
ATOM 771 O O . VAL A 1 140 ? -23.202 58.159 54.575 1.00 111.06 138 VAL A O 1
ATOM 775 N N . LEU A 1 141 ? -23.445 58.332 52.336 1.00 68.48 139 LEU A N 1
ATOM 776 C CA . LEU A 1 141 ? -24.866 58.008 52.397 1.00 104.34 139 LEU A CA 1
ATOM 777 C C . LEU A 1 141 ? -25.070 56.585 52.892 1.00 104.95 139 LEU A C 1
ATOM 778 O O . LEU A 1 141 ? -26.104 56.272 53.494 1.00 98.00 139 LEU A O 1
ATOM 783 N N . TYR A 1 142 ? -24.090 55.718 52.652 1.00 95.51 140 TYR A N 1
ATOM 784 C CA . TYR A 1 142 ? -24.078 54.355 53.154 1.00 97.76 140 TYR A CA 1
ATOM 785 C C . TYR A 1 142 ? -23.279 54.228 54.442 1.00 100.05 140 TYR A C 1
ATOM 786 O O . TYR A 1 142 ? -22.993 53.108 54.877 1.00 98.76 140 TYR A O 1
ATOM 795 N N . GLY A 1 143 ? -22.901 55.355 55.053 1.00 102.28 141 GLY A N 1
ATOM 796 C CA . GLY A 1 143 ? -22.166 55.301 56.304 1.00 99.73 141 GLY A CA 1
ATOM 797 C C . GLY A 1 143 ? -22.970 54.694 57.434 1.00 101.57 141 GLY A C 1
ATOM 798 O O . GLY A 1 143 ? -22.414 54.019 58.304 1.00 114.91 141 GLY A O 1
ATOM 799 N N . LYS A 1 144 ? -24.284 54.916 57.439 1.00 100.64 142 LYS A N 1
ATOM 800 C CA . LYS A 1 144 ? -25.140 54.250 58.409 1.00 101.40 142 LYS A CA 1
ATOM 801 C C . LYS A 1 144 ? -25.233 52.751 58.163 1.00 97.61 142 LYS A C 1
ATOM 802 O O . LYS A 1 144 ? -25.701 52.021 59.044 1.00 95.59 142 LYS A O 1
ATOM 808 N N . SER A 1 145 ? -24.807 52.285 56.993 1.00 98.24 143 SER A N 1
ATOM 809 C CA . SER A 1 145 ? -24.768 50.874 56.656 1.00 95.80 143 SER A CA 1
ATOM 810 C C . SER A 1 145 ? -23.364 50.324 56.906 1.00 89.53 143 SER A C 1
ATOM 811 O O . SER A 1 145 ? -22.460 51.034 57.352 1.00 99.11 143 SER A O 1
ATOM 814 N N . SER A 1 146 ? -23.183 49.039 56.612 1.00 75.45 144 SER A N 1
ATOM 815 C CA . SER A 1 146 ? -21.887 48.406 56.794 1.00 86.11 144 SER A CA 1
ATOM 816 C C . SER A 1 146 ? -20.853 49.013 55.845 1.00 90.26 144 SER A C 1
ATOM 817 O O . SER A 1 146 ? -21.181 49.401 54.721 1.00 91.11 144 SER A O 1
ATOM 820 N N . PRO A 1 147 ? -19.591 49.108 56.276 1.00 92.90 145 PRO A N 1
ATOM 821 C CA . PRO A 1 147 ? -18.547 49.595 55.365 1.00 84.06 145 PRO A CA 1
ATOM 822 C C . PRO A 1 147 ? -18.188 48.593 54.290 1.00 76.53 145 PRO A C 1
ATOM 823 O O . PRO A 1 147 ? -17.615 48.985 53.266 1.00 75.25 145 PRO A O 1
ATOM 827 N N . GLY A 1 148 ? -18.504 47.316 54.492 1.00 67.99 146 GLY A N 1
ATOM 828 C CA . GLY A 1 148 ? -18.109 46.279 53.563 1.00 85.07 146 GLY A CA 1
ATOM 829 C C . GLY A 1 148 ? -19.047 46.104 52.388 1.00 86.44 146 GLY A C 1
ATOM 830 O O . GLY A 1 148 ? -1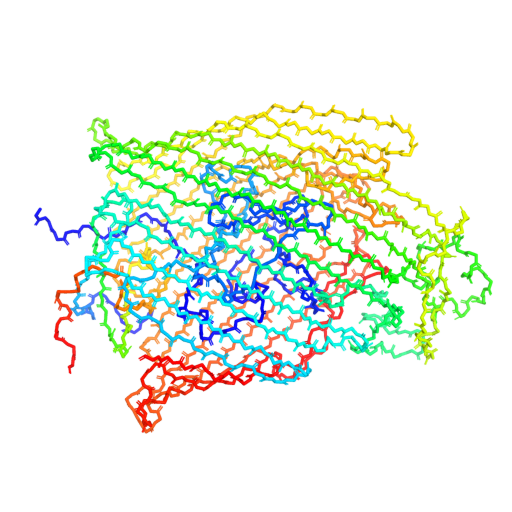8.642 46.280 51.236 1.00 104.94 146 GLY A O 1
ATOM 831 N N . GLY A 1 149 ? -20.307 45.756 52.660 1.00 76.56 147 GLY A N 1
ATOM 832 C CA . GLY A 1 149 ? -21.254 45.461 51.611 1.00 102.68 147 GLY A CA 1
ATOM 833 C C . GLY A 1 149 ? -22.569 46.192 51.817 1.00 94.18 147 GLY A C 1
ATOM 834 O O . GLY A 1 149 ? -22.806 46.820 52.853 1.00 92.46 147 GLY A O 1
ATOM 835 N N . LEU A 1 150 ? -23.424 46.089 50.802 1.00 87.78 148 LEU A N 1
ATOM 836 C CA . LEU A 1 150 ? -24.732 46.724 50.802 1.00 90.46 148 LEU A CA 1
ATOM 837 C C . LEU A 1 150 ? -25.514 46.211 49.604 1.00 92.50 148 LEU A C 1
ATOM 838 O O . LEU A 1 150 ? -24.965 46.097 48.506 1.00 97.05 148 LEU A O 1
ATOM 843 N N . LEU A 1 151 ? -26.787 45.900 49.822 1.00 76.66 149 LEU A N 1
ATOM 844 C CA . LEU A 1 151 ? -27.697 45.492 48.755 1.00 62.50 149 LEU A CA 1
ATOM 845 C C . LEU A 1 151 ? -28.676 46.637 48.524 1.00 70.03 149 LEU A C 1
ATOM 846 O O . LEU A 1 151 ? -29.599 46.845 49.315 1.00 98.90 149 LEU A O 1
ATOM 851 N N . ASN A 1 152 ? -28.467 47.382 47.445 1.00 62.28 150 ASN A N 1
ATOM 852 C CA . ASN A 1 152 ? -29.343 48.490 47.076 1.00 79.93 150 ASN A CA 1
ATOM 853 C C . ASN A 1 152 ? -30.322 47.977 46.025 1.00 86.39 150 ASN A C 1
ATOM 854 O O . ASN A 1 152 ? -29.995 47.897 44.839 1.00 89.17 150 ASN A O 1
ATOM 859 N N . MET A 1 153 ? -31.522 47.624 46.467 1.00 78.41 151 MET A N 1
ATOM 860 C CA . MET A 1 153 ? -32.565 47.151 45.573 1.00 76.14 151 MET A CA 1
ATOM 861 C C . MET A 1 153 ? -33.314 48.332 44.969 1.00 83.14 151 MET A C 1
ATOM 862 O O . MET A 1 153 ? -33.433 49.397 45.581 1.00 93.45 151 MET A O 1
ATOM 867 N N . VAL A 1 154 ? -33.817 48.136 43.752 1.00 79.06 152 VAL A N 1
ATOM 868 C CA . VAL A 1 154 ? -34.535 49.172 43.021 1.00 81.01 152 VAL A CA 1
ATOM 869 C C . VAL A 1 154 ? -35.862 48.597 42.545 1.00 84.57 152 VAL A C 1
ATOM 870 O O . VAL A 1 154 ? -35.890 47.553 41.884 1.00 89.03 152 VAL A O 1
ATOM 874 N N . SER A 1 155 ? -36.956 49.276 42.884 1.00 86.27 153 SER A N 1
ATOM 875 C CA . SER A 1 155 ? -38.271 48.845 42.440 1.00 83.05 153 SER A CA 1
ATOM 876 C C . SER A 1 155 ? -38.415 49.030 40.932 1.00 89.75 153 SER A C 1
ATOM 877 O O . SER A 1 155 ? -37.627 49.723 40.282 1.00 100.32 153 SER A O 1
ATOM 880 N N . LYS A 1 156 ? -39.442 48.396 40.375 1.00 81.27 154 LYS A N 1
ATOM 881 C CA . LYS A 1 156 ? -39.710 48.485 38.943 1.00 88.32 154 LYS A CA 1
ATOM 882 C C . LYS A 1 156 ? -40.380 49.822 38.648 1.00 82.20 154 LYS A C 1
ATOM 883 O O . LYS A 1 156 ? -41.503 50.075 39.096 1.00 99.62 154 LYS A O 1
ATOM 889 N N . ARG A 1 157 ? -39.674 50.696 37.892 1.00 97.67 155 ARG A N 1
ATOM 890 C CA . ARG A 1 157 ? -40.124 52.038 37.557 1.00 92.01 155 ARG A CA 1
ATOM 891 C C . ARG A 1 157 ? -41.005 52.024 36.312 1.00 104.34 155 ARG A C 1
ATOM 892 O O . ARG A 1 157 ? -40.789 51.220 35.398 1.00 106.21 155 ARG A O 1
ATOM 900 N N . PRO A 1 158 ? -42.001 52.910 36.262 1.00 114.27 156 PRO A N 1
ATOM 901 C CA . PRO A 1 158 ? -42.861 52.986 35.076 1.00 110.52 156 PRO A CA 1
ATOM 902 C C . PRO A 1 158 ? -42.060 53.311 33.825 1.00 102.56 156 PRO A C 1
ATOM 903 O O . PRO A 1 158 ? -41.104 54.088 33.856 1.00 78.24 156 PRO A O 1
ATOM 907 N N . THR A 1 159 ? -42.462 52.697 32.718 1.00 109.49 157 THR A N 1
ATOM 908 C CA . THR A 1 159 ? -41.808 52.874 31.432 1.00 118.67 157 THR A CA 1
ATOM 909 C C . THR A 1 159 ? -42.684 53.720 30.519 1.00 129.06 157 THR A C 1
ATOM 910 O O . THR A 1 159 ? -43.907 53.548 30.481 1.00 116.27 157 THR A O 1
ATOM 914 N N . THR A 1 160 ? -42.051 54.639 29.788 1.00 142.43 158 THR A N 1
ATOM 915 C CA . THR A 1 160 ? -42.764 55.422 28.788 1.00 138.58 158 THR A CA 1
ATOM 916 C C . THR A 1 160 ? -43.101 54.610 27.544 1.00 140.95 158 THR A C 1
ATOM 917 O O . THR A 1 160 ? -43.807 55.117 26.666 1.00 148.04 158 THR A O 1
ATOM 921 N N . GLU A 1 161 ? -42.614 53.367 27.450 1.00 129.07 159 GLU A N 1
ATOM 922 C CA . GLU A 1 161 ? -42.900 52.427 26.380 1.00 110.54 159 GLU A CA 1
ATOM 923 C C . GLU A 1 161 ? -43.881 51.363 26.862 1.00 124.11 159 GLU A C 1
ATOM 924 O O . GLU A 1 161 ? -43.804 50.930 28.018 1.00 150.57 159 GLU A O 1
ATOM 930 N N . PRO A 1 162 ? -44.815 50.931 26.013 1.00 111.50 160 PRO A N 1
ATOM 931 C CA . PRO A 1 162 ? -45.831 49.958 26.450 1.00 123.19 160 PRO A CA 1
ATOM 932 C C . PRO A 1 162 ? -45.202 48.615 26.794 1.00 138.66 160 PRO A C 1
ATOM 933 O O . PRO A 1 162 ? -44.502 48.014 25.976 1.00 150.88 160 PRO A O 1
ATOM 937 N N . LEU A 1 163 ? -45.457 48.149 28.014 1.00 142.53 161 LEU A N 1
ATOM 938 C CA . LEU A 1 163 ? -45.009 46.840 28.473 1.00 123.81 161 LEU A CA 1
ATOM 939 C C . LEU A 1 163 ? -46.206 46.093 29.037 1.00 115.28 161 LEU A C 1
ATOM 940 O O . LEU A 1 163 ? -46.854 46.572 29.972 1.00 115.00 161 LEU A O 1
ATOM 945 N N . LYS A 1 164 ? -46.500 44.926 28.466 1.00 103.55 162 LYS A N 1
ATOM 946 C CA . LYS A 1 164 ? -47.613 44.078 28.896 1.00 88.39 162 LYS A CA 1
ATOM 947 C C . LYS A 1 164 ? -47.068 42.662 29.060 1.00 81.71 162 LYS A C 1
ATOM 948 O O . LYS A 1 164 ? -47.029 41.887 28.102 1.00 82.82 162 LYS A O 1
ATOM 954 N N . GLU A 1 165 ? -46.646 42.329 30.277 1.00 79.50 163 GLU A N 1
ATOM 955 C CA . GLU A 1 165 ? -46.011 41.052 30.568 1.00 89.36 163 GLU A CA 1
ATOM 956 C C . GLU A 1 165 ? -46.897 40.208 31.475 1.00 88.92 163 GLU A C 1
ATOM 957 O O . GLU A 1 165 ? -47.470 40.711 32.447 1.00 79.10 163 GLU A O 1
ATOM 963 N N . VAL A 1 166 ? -47.004 38.921 31.147 1.00 95.91 164 VAL A N 1
ATOM 964 C CA . VAL A 1 166 ? -47.704 37.937 31.964 1.00 82.40 164 VAL A CA 1
ATOM 965 C C . VAL A 1 166 ? -46.813 36.708 32.076 1.00 88.89 164 VAL A C 1
ATOM 966 O O . VAL A 1 166 ? -46.385 36.154 31.056 1.00 111.64 164 VAL A O 1
ATOM 970 N N . GLN A 1 167 ? -46.536 36.282 33.305 1.00 91.76 165 GLN A N 1
ATOM 971 C CA . GLN A 1 167 ? -45.582 35.212 33.567 1.00 109.98 165 GLN A CA 1
ATOM 972 C C . GLN A 1 167 ? -46.253 34.082 34.336 1.00 95.41 165 GLN A C 1
ATOM 973 O O . GLN A 1 167 ? -46.957 34.326 35.321 1.00 101.04 165 GLN A O 1
ATOM 979 N N . PHE A 1 168 ? -46.030 32.852 33.880 1.00 97.15 166 PHE A N 1
ATOM 980 C CA . PHE A 1 168 ? -46.410 31.648 34.605 1.00 85.77 166 PHE A CA 1
ATOM 981 C C . PHE A 1 168 ? -45.172 30.787 34.800 1.00 100.92 166 PHE A C 1
ATOM 982 O O . PHE A 1 168 ? -44.481 30.459 33.830 1.00 110.61 166 PHE A O 1
ATOM 990 N N . LYS A 1 169 ? -44.890 30.429 36.048 1.00 93.17 167 LYS A N 1
ATOM 991 C CA . LYS A 1 169 ? -43.780 29.539 36.358 1.00 104.52 167 LYS A CA 1
ATOM 992 C C . LYS A 1 169 ? -44.246 28.507 37.371 1.00 113.03 167 LYS A C 1
ATOM 993 O O . LYS A 1 169 ? -44.819 28.858 38.407 1.00 124.53 167 LYS A O 1
ATOM 999 N N . ALA A 1 170 ? -44.019 27.234 37.056 1.00 112.70 168 ALA A N 1
ATOM 1000 C CA . ALA A 1 170 ? -44.456 26.145 37.914 1.00 97.60 168 ALA A CA 1
ATOM 1001 C C . ALA A 1 170 ? -43.440 25.017 37.841 1.00 115.22 168 ALA A C 1
ATOM 1002 O O . ALA A 1 170 ? -42.687 24.894 36.872 1.00 122.20 168 ALA A O 1
ATOM 1004 N N . GLY A 1 171 ? -43.428 24.192 38.885 1.00 114.65 169 GLY A N 1
ATOM 1005 C CA . GLY A 1 171 ? -42.509 23.074 38.935 1.00 123.71 169 GLY A CA 1
ATOM 1006 C C . GLY A 1 171 ? -42.724 22.152 40.118 1.00 124.60 169 GLY A C 1
ATOM 1007 O O . GLY A 1 171 ? -43.862 21.822 40.463 1.00 138.04 169 GLY A O 1
ATOM 1008 N N . THR A 1 172 ? -41.630 21.732 40.747 1.00 100.68 170 THR A N 1
ATOM 1009 C CA . THR A 1 172 ? -41.708 20.786 41.846 1.00 112.04 170 THR A CA 1
ATOM 1010 C C . THR A 1 172 ? -42.250 21.464 43.104 1.00 110.96 170 THR A C 1
ATOM 1011 O O . THR A 1 172 ? -42.301 22.693 43.213 1.00 101.12 170 THR A O 1
ATOM 1015 N N . ASP A 1 173 ? -42.658 20.631 44.063 1.00 111.59 171 ASP A N 1
ATOM 1016 C CA . ASP A 1 173 ? -43.106 21.078 45.384 1.00 116.74 171 ASP A CA 1
ATOM 1017 C C . ASP A 1 173 ? -44.301 22.027 45.286 1.00 118.86 171 ASP A C 1
ATOM 1018 O O . ASP A 1 173 ? -44.326 23.094 45.903 1.00 131.73 171 ASP A O 1
ATOM 1023 N N . SER A 1 174 ? -45.300 21.617 44.498 1.00 110.15 172 SER A N 1
ATOM 1024 C CA . SER A 1 174 ? -46.559 22.340 44.333 1.00 114.34 172 SER A CA 1
ATOM 1025 C C . SER A 1 174 ? -46.336 23.830 44.107 1.00 111.48 172 SER A C 1
ATOM 1026 O O . SER A 1 174 ? -47.091 24.666 44.616 1.00 124.46 172 SER A O 1
ATOM 1029 N N . LEU A 1 175 ? -45.297 24.172 43.351 1.00 107.47 173 LEU A N 1
ATOM 1030 C CA . LEU A 1 175 ? -44.938 25.560 43.107 1.00 103.96 173 LEU A CA 1
ATOM 1031 C C . LEU A 1 175 ? -45.715 26.080 41.907 1.00 110.90 173 LEU A C 1
ATOM 1032 O O . LEU A 1 175 ? -45.689 25.469 40.834 1.00 124.57 173 LEU A O 1
ATOM 1037 N N . PHE A 1 176 ? -46.407 27.204 42.089 1.00 111.10 174 PHE A N 1
ATOM 1038 C CA . PHE A 1 176 ? -47.075 27.843 40.955 1.00 113.92 174 PHE A CA 1
ATOM 1039 C C . PHE A 1 176 ? -47.145 29.346 41.233 1.00 107.83 174 PHE A C 1
ATOM 1040 O O . PHE A 1 176 ? -48.075 29.831 41.878 1.00 117.30 174 PHE A O 1
ATOM 1048 N N . GLN A 1 177 ? -46.148 30.065 40.737 1.00 104.56 175 GLN A N 1
ATOM 1049 C CA . GLN A 1 177 ? -46.124 31.520 40.781 1.00 90.51 175 GLN A CA 1
ATOM 1050 C C . GLN A 1 177 ? -46.669 32.085 39.476 1.00 108.67 175 GLN A C 1
ATOM 1051 O O . GLN A 1 177 ? -46.250 31.670 38.392 1.00 123.71 175 GLN A O 1
ATOM 1057 N N . THR A 1 178 ? -47.615 33.015 39.585 1.00 102.86 176 THR A N 1
ATOM 1058 C CA . THR A 1 178 ? -48.162 33.728 38.438 1.00 86.48 176 THR A CA 1
ATOM 1059 C C . THR A 1 178 ? -47.814 35.201 38.573 1.00 98.87 176 THR A C 1
ATOM 1060 O O . THR A 1 178 ? -48.113 35.823 39.597 1.00 91.02 176 THR A O 1
ATOM 1064 N N . GLY A 1 179 ? -47.183 35.752 37.543 1.00 118.27 177 GLY A N 1
ATOM 1065 C CA . GLY A 1 179 ? -46.819 37.151 37.557 1.00 106.67 177 GLY A CA 1
ATOM 1066 C C . GLY A 1 179 ? -47.611 37.978 36.570 1.00 110.88 177 GLY A C 1
ATOM 1067 O O . GLY A 1 179 ? -48.156 37.456 35.594 1.00 101.08 177 GLY A O 1
ATOM 1068 N N . PHE A 1 180 ? -47.694 39.279 36.829 1.00 93.22 178 PHE A N 1
ATOM 1069 C CA . PHE A 1 180 ? -48.279 40.211 35.878 1.00 81.89 178 PHE A CA 1
ATOM 1070 C C . PHE A 1 180 ? -47.589 41.557 36.032 1.00 79.69 178 PHE A C 1
ATOM 1071 O O . PHE A 1 180 ? -47.426 42.054 37.150 1.00 86.01 178 PHE A O 1
ATOM 1079 N N . ASP A 1 181 ? -47.152 42.114 34.906 1.00 75.50 179 ASP A N 1
ATOM 1080 C CA . ASP A 1 181 ? -46.463 43.397 34.860 1.00 83.77 179 ASP A CA 1
ATOM 1081 C C . ASP A 1 181 ? -46.987 44.164 33.658 1.00 94.19 179 ASP A C 1
ATOM 1082 O O . ASP A 1 181 ? -46.830 43.714 32.518 1.00 87.78 179 ASP A O 1
ATOM 1087 N N . PHE A 1 182 ? -47.622 45.307 33.909 1.00 89.99 180 PHE A N 1
ATOM 1088 C CA . PHE A 1 182 ? -48.216 46.116 32.850 1.00 90.34 180 PHE A CA 1
ATOM 1089 C C . PHE A 1 182 ? -47.843 47.569 33.096 1.00 96.06 180 PHE A C 1
ATOM 1090 O O . PHE A 1 182 ? -48.264 48.160 34.095 1.00 88.53 180 PHE A O 1
ATOM 1098 N N . SER A 1 183 ? -47.052 48.139 32.190 1.00 104.84 181 SER A N 1
ATOM 1099 C CA . SER A 1 183 ? -46.610 49.520 32.292 1.00 102.84 181 SER A CA 1
ATOM 1100 C C . SER A 1 183 ? -46.676 50.170 30.918 1.00 111.15 181 SER A C 1
ATOM 1101 O O . SER A 1 183 ? -46.481 49.512 29.893 1.00 110.11 181 SER A O 1
ATOM 1104 N N . ASP A 1 184 ? -46.948 51.471 30.912 1.00 118.41 182 ASP A N 1
ATOM 1105 C CA . ASP A 1 184 ? -47.087 52.250 29.685 1.00 131.22 182 ASP A CA 1
ATOM 1106 C C . ASP A 1 184 ? -47.170 53.722 30.078 1.00 121.83 182 ASP A C 1
ATOM 1107 O O . ASP A 1 184 ? -47.120 54.071 31.261 1.00 123.65 182 ASP A O 1
ATOM 1112 N N . SER A 1 185 ? -47.287 54.583 29.074 1.00 116.28 183 SER A N 1
ATOM 1113 C CA . SER A 1 185 ? -47.503 56.001 29.297 1.00 110.41 183 SER A CA 1
ATOM 1114 C C . SER A 1 185 ? -49.000 56.303 29.344 1.00 122.60 183 SER A C 1
ATOM 1115 O O . SER A 1 185 ? -49.844 55.460 29.029 1.00 121.94 183 SER A O 1
ATOM 1118 N N . LEU A 1 186 ? -49.326 57.531 29.749 1.00 134.28 184 LEU A N 1
ATOM 1119 C CA . LEU A 1 186 ? -50.709 57.979 29.847 1.00 127.20 184 LEU A CA 1
ATOM 1120 C C . LEU A 1 186 ? -51.018 59.192 28.982 1.00 139.24 184 LEU A C 1
ATOM 1121 O O . LEU A 1 186 ? -52.194 59.549 28.846 1.00 137.96 184 LEU A O 1
ATOM 1126 N N . ASP A 1 187 ? -50.006 59.833 28.403 1.00 148.53 185 ASP A N 1
ATOM 1127 C CA . ASP A 1 187 ? -50.182 60.965 27.508 1.00 144.51 185 ASP A CA 1
ATOM 1128 C C . ASP A 1 187 ? -49.183 60.838 26.368 1.00 146.17 185 ASP A C 1
ATOM 1129 O O . ASP A 1 187 ? -48.251 60.030 26.419 1.00 150.48 185 ASP A O 1
ATOM 1134 N N . ASP A 1 188 ? -49.384 61.647 25.325 1.00 152.05 186 ASP A N 1
ATOM 1135 C CA . ASP A 1 188 ? -48.499 61.583 24.164 1.00 155.88 186 ASP A CA 1
ATOM 1136 C C . ASP A 1 188 ? -47.069 61.989 24.515 1.00 161.47 186 ASP A C 1
ATOM 1137 O O . ASP A 1 188 ? -46.108 61.335 24.093 1.00 164.36 186 ASP A O 1
ATOM 1142 N N . ASP A 1 189 ? -46.908 63.050 25.307 1.00 157.55 187 ASP A N 1
ATOM 1143 C CA . ASP A 1 189 ? -45.576 63.469 25.729 1.00 161.17 187 ASP A CA 1
ATOM 1144 C C . ASP A 1 189 ? -44.934 62.471 26.684 1.00 158.55 187 ASP A C 1
ATOM 1145 O O . ASP A 1 189 ? -43.706 62.464 26.829 1.00 160.12 187 ASP A O 1
ATOM 1150 N N . GLY A 1 190 ? -45.730 61.631 27.338 1.00 173.28 188 GLY A N 1
ATOM 1151 C CA . GLY A 1 190 ? -45.218 60.699 28.318 1.00 163.00 188 GLY A CA 1
ATOM 1152 C C . GLY A 1 190 ? -44.967 61.291 29.687 1.00 161.19 188 GLY A C 1
ATOM 1153 O O . GLY A 1 190 ? -44.399 60.601 30.546 1.00 161.56 188 GLY A O 1
ATOM 1154 N N . VAL A 1 191 ? -45.369 62.545 29.916 1.00 146.09 189 VAL A N 1
ATOM 1155 C CA . VAL A 1 191 ? -45.193 63.191 31.215 1.00 129.38 189 VAL A CA 1
ATOM 1156 C C . VAL A 1 191 ? -45.795 62.347 32.328 1.00 118.70 189 VAL A C 1
ATOM 1157 O O . VAL A 1 191 ? -45.258 62.292 33.441 1.00 119.77 189 VAL A O 1
ATOM 1161 N N . TYR A 1 192 ? -46.896 61.660 32.044 1.00 124.61 190 TYR A N 1
ATOM 1162 C CA . TYR A 1 192 ? -47.576 60.804 33.006 1.00 117.33 190 TYR A CA 1
ATOM 1163 C C . TYR A 1 192 ? -47.422 59.355 32.556 1.00 114.29 190 TYR A C 1
ATOM 1164 O O . TYR A 1 192 ? -47.803 59.009 31.434 1.00 122.30 190 TYR A O 1
ATOM 1173 N N . SER A 1 193 ? -46.860 58.516 33.425 1.00 104.11 191 SER A N 1
ATOM 1174 C CA . SER A 1 193 ? -46.655 57.105 33.123 1.00 104.06 191 SER A CA 1
ATOM 1175 C C . SER A 1 193 ? -47.032 56.273 34.341 1.00 104.24 191 SER A C 1
ATOM 1176 O O . SER A 1 193 ? -47.027 56.760 35.472 1.00 99.82 191 SER A O 1
ATOM 1179 N N . TYR A 1 194 ? -47.352 55.002 34.102 1.00 101.67 192 TYR A N 1
ATOM 1180 C CA . TYR A 1 194 ? -47.814 54.103 35.152 1.00 86.28 192 TYR A CA 1
ATOM 1181 C C . TYR A 1 194 ? -47.069 52.775 35.084 1.00 90.93 192 TYR A C 1
ATOM 1182 O O . TYR A 1 194 ? -46.345 52.488 34.127 1.00 103.14 192 TYR A O 1
ATOM 1191 N N . ARG A 1 195 ? -47.270 51.955 36.121 1.00 82.06 193 ARG A N 1
ATOM 1192 C CA . ARG A 1 195 ? -46.738 50.595 36.171 1.00 91.56 193 ARG A CA 1
ATOM 1193 C C . ARG A 1 195 ? -47.377 49.800 37.304 1.00 90.26 193 ARG A C 1
ATOM 1194 O O . ARG A 1 195 ? -47.363 50.234 38.459 1.00 99.02 193 ARG A O 1
ATOM 1202 N N . LEU A 1 196 ? -47.940 48.635 36.987 1.00 85.29 194 LEU A N 1
ATOM 1203 C CA . LEU A 1 196 ? -48.555 47.748 37.975 1.00 78.34 194 LEU A CA 1
ATOM 1204 C C . LEU A 1 196 ? -47.912 46.372 37.852 1.00 78.58 194 LEU A C 1
ATOM 1205 O O . LEU A 1 196 ? -48.063 45.695 36.828 1.00 79.17 194 LEU A O 1
ATOM 1210 N N . THR A 1 197 ? -47.184 45.968 38.889 1.00 75.78 195 THR A N 1
ATOM 1211 C CA . THR A 1 197 ? -46.591 44.644 38.975 1.00 75.69 195 THR A CA 1
ATOM 1212 C C . THR A 1 197 ? -47.221 43.913 40.156 1.00 81.81 195 THR A C 1
ATOM 1213 O O . THR A 1 197 ? -47.586 44.532 41.163 1.00 92.05 195 THR A O 1
ATOM 1217 N N . GLY A 1 198 ? -47.375 42.598 40.008 1.00 79.78 196 GLY A N 1
ATOM 1218 C CA . GLY A 1 198 ? -48.062 41.800 41.004 1.00 73.00 196 GLY A CA 1
ATOM 1219 C C . GLY A 1 198 ? -47.676 40.341 40.910 1.00 88.69 196 GLY A C 1
ATOM 1220 O O . GLY A 1 198 ? -47.277 39.848 39.849 1.00 72.90 196 GLY A O 1
ATOM 1221 N N . LEU A 1 199 ? -47.835 39.650 42.040 1.00 96.04 197 LEU A N 1
ATOM 1222 C CA . LEU A 1 199 ? -47.321 38.297 42.199 1.00 86.41 197 LEU A CA 1
ATOM 1223 C C . LEU A 1 199 ? -48.287 37.463 43.026 1.00 82.65 197 LEU A C 1
ATOM 1224 O O . LEU A 1 199 ? -48.931 37.969 43.947 1.00 94.27 197 LEU A O 1
ATOM 1229 N N . ALA A 1 200 ? -48.370 36.171 42.695 1.00 75.36 198 ALA A N 1
ATOM 1230 C CA . ALA A 1 200 ? -49.148 35.226 43.493 1.00 81.61 198 ALA A CA 1
ATOM 1231 C C . ALA A 1 200 ? -48.454 33.867 43.432 1.00 79.55 198 ALA A C 1
ATOM 1232 O O . ALA A 1 200 ? -48.613 33.129 42.454 1.00 99.92 198 ALA A O 1
ATOM 1234 N N . ARG A 1 201 ? -47.722 33.532 44.491 1.00 83.56 199 ARG A N 1
ATOM 1235 C CA . ARG A 1 201 ? -46.983 32.281 44.579 1.00 76.50 199 ARG A CA 1
ATOM 1236 C C . ARG A 1 201 ? -47.481 31.459 45.758 1.00 77.57 199 ARG A C 1
ATOM 1237 O O . ARG A 1 201 ? -47.602 31.975 46.873 1.00 83.16 199 ARG A O 1
ATOM 1245 N N . SER A 1 202 ? -47.763 30.183 45.505 1.00 79.66 200 SER A N 1
ATOM 1246 C CA . SER A 1 202 ? -48.061 29.212 46.549 1.00 97.38 200 SER A CA 1
ATOM 1247 C C . SER A 1 202 ? -47.178 27.996 46.323 1.00 107.02 200 SER A C 1
ATOM 1248 O O . SER A 1 202 ? -47.053 27.522 45.189 1.00 118.27 200 SER A O 1
ATOM 1251 N N . ALA A 1 203 ? -46.564 27.498 47.393 1.00 110.79 201 ALA A N 1
ATOM 1252 C CA . ALA A 1 203 ? -45.639 26.382 47.274 1.00 105.30 201 ALA A CA 1
ATOM 1253 C C . ALA A 1 203 ? -45.619 25.593 48.573 1.00 107.73 201 ALA A C 1
ATOM 1254 O O . ALA A 1 203 ? -45.884 26.131 49.652 1.00 126.83 201 ALA A O 1
ATOM 1256 N N . ASN A 1 204 ? -45.304 24.306 48.455 1.00 99.37 202 ASN A N 1
ATOM 1257 C CA . ASN A 1 204 ? -45.126 23.427 49.602 1.00 115.37 202 ASN A CA 1
ATOM 1258 C C . ASN A 1 204 ? -43.638 23.344 49.917 1.00 118.47 202 ASN A C 1
ATOM 1259 O O . ASN A 1 204 ? -42.848 22.895 49.079 1.00 130.06 202 ASN A O 1
ATOM 1264 N N . ALA A 1 205 ? -43.261 23.779 51.117 1.00 105.28 203 ALA A N 1
ATOM 1265 C CA . ALA A 1 205 ? -41.857 23.801 51.497 1.00 115.25 203 ALA A CA 1
ATOM 1266 C C . ALA A 1 205 ? -41.280 22.387 51.517 1.00 134.50 203 ALA A C 1
ATOM 1267 O O . ALA A 1 205 ? -42.005 21.388 51.530 1.00 141.43 203 ALA A O 1
ATOM 1269 N N . GLN A 1 206 ? -39.947 22.315 51.509 1.00 127.96 204 GLN A N 1
ATOM 1270 C CA . GLN A 1 206 ? -39.275 21.020 51.524 1.00 137.72 204 GLN A CA 1
ATOM 1271 C C . GLN A 1 206 ? -39.617 20.243 52.789 1.00 142.62 204 GLN A C 1
ATOM 1272 O O . GLN A 1 206 ? -40.005 19.071 52.725 1.00 141.38 204 GLN A O 1
ATOM 1278 N N . GLN A 1 207 ? -39.485 20.885 53.948 1.00 149.19 205 GLN A N 1
ATOM 1279 C CA . GLN A 1 207 ? -39.840 20.254 55.213 1.00 133.56 205 GLN A CA 1
ATOM 1280 C C . GLN A 1 207 ? -41.312 19.864 55.208 1.00 129.51 205 GLN A C 1
ATOM 1281 O O . GLN A 1 207 ? -42.189 20.720 55.054 1.00 135.05 205 GLN A O 1
ATOM 1287 N N . LYS A 1 208 ? -41.576 18.570 55.373 1.00 120.96 206 LYS A N 1
ATOM 1288 C CA . LYS A 1 208 ? -42.934 18.055 55.254 1.00 124.36 206 LYS A CA 1
ATOM 1289 C C . LYS A 1 208 ? -43.833 18.660 56.324 1.00 124.09 206 LYS A C 1
ATOM 1290 O O . LYS A 1 208 ? -43.625 18.440 57.522 1.00 143.72 206 LYS A O 1
ATOM 1296 N N . GLY A 1 209 ? -44.830 19.426 55.889 1.00 127.55 207 GLY A N 1
ATOM 1297 C CA . GLY A 1 209 ? -45.795 20.045 56.778 1.00 141.44 207 GLY A CA 1
ATOM 1298 C C . GLY A 1 209 ? -45.840 21.556 56.704 1.00 141.92 207 GLY A C 1
ATOM 1299 O O . GLY A 1 209 ? -46.810 22.160 57.186 1.00 147.05 207 GLY A O 1
ATOM 1300 N N . SER A 1 210 ? -44.829 22.189 56.118 1.00 129.80 208 SER A N 1
ATOM 1301 C CA . SER A 1 210 ? -44.769 23.638 56.004 1.00 118.67 208 SER A CA 1
ATOM 1302 C C . SER A 1 210 ? -45.103 24.059 54.580 1.00 116.78 208 SER A C 1
ATOM 1303 O O . SER A 1 210 ? -44.709 23.397 53.616 1.00 118.86 208 SER A O 1
ATOM 1306 N N . GLU A 1 211 ? -45.835 25.162 54.457 1.00 110.98 209 GLU A N 1
ATOM 1307 C CA . GLU A 1 211 ? -46.245 25.699 53.170 1.00 104.79 209 GLU A CA 1
ATOM 1308 C C . GLU A 1 211 ? -45.730 27.123 53.022 1.00 105.42 209 GLU A C 1
ATOM 1309 O O . GLU A 1 211 ? -45.506 27.825 54.012 1.00 106.72 209 GLU A O 1
ATOM 1315 N N . GLU A 1 212 ? -45.536 27.540 51.773 1.00 111.09 210 GLU A N 1
ATOM 1316 C CA . GLU A 1 212 ? -45.084 28.885 51.445 1.00 103.10 210 GLU A CA 1
ATOM 1317 C C . GLU A 1 212 ? -46.092 29.533 50.509 1.00 100.25 210 GLU A C 1
ATOM 1318 O O . GLU A 1 212 ? -46.416 28.974 49.456 1.00 95.65 210 GLU A O 1
ATOM 1324 N N . GLN A 1 213 ? -46.585 30.707 50.895 1.00 98.82 211 GLN A N 1
ATOM 1325 C CA . GLN A 1 213 ? -47.539 31.456 50.086 1.00 80.64 211 GLN A CA 1
ATOM 1326 C C . GLN A 1 213 ? -47.221 32.938 50.204 1.00 86.06 211 GLN A C 1
ATOM 1327 O O . GLN A 1 213 ? -47.154 33.471 51.315 1.00 84.92 211 GLN A O 1
ATOM 1333 N N . ARG A 1 214 ? -47.017 33.594 49.063 1.00 77.91 212 ARG A N 1
ATOM 1334 C CA . ARG A 1 214 ? -46.738 35.023 49.016 1.00 85.48 212 ARG A CA 1
ATOM 1335 C C . ARG A 1 214 ? -47.595 35.666 47.938 1.00 82.38 212 ARG A C 1
ATOM 1336 O O . ARG A 1 214 ? -47.659 35.167 46.811 1.00 88.27 212 ARG A O 1
ATOM 1344 N N . TYR A 1 215 ? -48.252 36.772 48.287 1.00 88.03 213 TYR A N 1
ATOM 1345 C CA . TYR A 1 215 ? -49.101 37.519 47.364 1.00 86.50 213 TYR A CA 1
ATOM 1346 C C . TYR A 1 215 ? -48.694 38.985 47.430 1.00 71.40 213 TYR A C 1
ATOM 1347 O O . TYR A 1 215 ? -48.966 39.663 48.426 1.00 71.64 213 TYR A O 1
ATOM 1356 N N . ALA A 1 216 ? -48.046 39.473 46.376 1.00 70.58 214 ALA A N 1
ATOM 1357 C CA . ALA A 1 216 ? -47.514 40.826 46.342 1.00 77.38 214 ALA A CA 1
ATOM 1358 C C . ALA A 1 216 ? -48.079 41.603 45.163 1.00 80.44 214 ALA A C 1
ATOM 1359 O O . ALA A 1 216 ? -48.353 41.045 44.097 1.00 74.12 214 ALA A O 1
ATOM 1361 N N . ILE A 1 217 ? -48.236 42.907 45.371 1.00 84.79 215 ILE A N 1
ATOM 1362 C CA . ILE A 1 217 ? -48.756 43.823 44.362 1.00 71.36 215 ILE A CA 1
ATOM 1363 C C . ILE A 1 217 ? -48.181 45.210 44.619 1.00 68.99 215 ILE A C 1
ATOM 1364 O O . ILE A 1 217 ? -48.297 45.747 45.726 1.00 78.81 215 ILE A O 1
ATOM 1369 N N . ALA A 1 218 ? -47.554 45.798 43.602 1.00 68.49 216 ALA A N 1
ATOM 1370 C CA . ALA A 1 218 ? -46.867 47.081 43.744 1.00 79.71 216 ALA A CA 1
ATOM 1371 C C . ALA A 1 218 ? -47.316 48.055 42.663 1.00 85.21 216 ALA A C 1
ATOM 1372 O O . ALA A 1 218 ? -46.854 47.968 41.512 1.00 98.50 216 ALA A O 1
ATOM 1374 N N . PRO A 1 219 ? -48.214 48.983 42.984 1.00 77.65 217 PRO A N 1
ATOM 1375 C CA . PRO A 1 219 ? -48.514 50.070 42.047 1.00 75.42 217 PRO A CA 1
ATOM 1376 C C . PRO A 1 219 ? -47.379 51.079 41.997 1.00 80.56 217 PRO A C 1
ATOM 1377 O O . PRO A 1 219 ? -46.641 51.270 42.967 1.00 83.47 217 PRO A O 1
ATOM 1381 N N . ALA A 1 220 ? -47.245 51.733 40.846 1.00 81.37 218 ALA A N 1
ATOM 1382 C CA . ALA A 1 220 ? -46.175 52.698 40.639 1.00 93.00 218 ALA A CA 1
ATOM 1383 C C . ALA A 1 220 ? -46.614 53.730 39.611 1.00 93.50 218 ALA A C 1
ATOM 1384 O O . ALA A 1 220 ? -47.351 53.420 38.671 1.00 89.07 218 ALA A O 1
ATOM 1386 N N . PHE A 1 221 ? -46.145 54.961 39.801 1.00 94.59 219 PHE A N 1
ATOM 1387 C CA . PHE A 1 221 ? -46.498 56.073 38.932 1.00 93.00 219 PHE A CA 1
ATOM 1388 C C . PHE A 1 221 ? -45.301 57.009 38.829 1.00 96.68 219 PHE A C 1
ATOM 1389 O O . PHE A 1 221 ? -44.514 57.135 39.771 1.00 102.87 219 PHE A O 1
ATOM 1397 N N . THR A 1 222 ? -45.166 57.662 37.675 1.00 94.02 220 THR A N 1
ATOM 1398 C CA . THR A 1 222 ? -44.053 58.570 37.429 1.00 105.86 220 THR A CA 1
ATOM 1399 C C . THR A 1 222 ? -44.545 59.792 36.668 1.00 108.75 220 THR A C 1
ATOM 1400 O O . THR A 1 222 ? -45.167 59.657 35.610 1.00 104.94 220 THR A O 1
ATOM 1404 N N . TRP A 1 223 ? -44.265 60.977 37.209 1.00 104.47 221 TRP A N 1
ATOM 1405 C CA . TRP A 1 223 ? -44.593 62.244 36.566 1.00 101.09 221 TRP A CA 1
ATOM 1406 C C . TRP A 1 223 ? -43.292 62.914 36.146 1.00 108.26 221 TRP A C 1
ATOM 1407 O O . TRP A 1 223 ? -42.443 63.213 36.993 1.00 104.17 221 TRP A O 1
ATOM 1418 N N . ARG A 1 224 ? -43.136 63.150 34.844 1.00 118.87 222 ARG A N 1
ATOM 1419 C CA . ARG A 1 224 ? -41.901 63.708 34.295 1.00 112.40 222 ARG A CA 1
ATOM 1420 C C . ARG A 1 224 ? -42.243 64.789 33.281 1.00 118.16 222 ARG A C 1
ATOM 1421 O O . ARG A 1 224 ? -42.335 64.524 32.075 1.00 132.05 222 ARG A O 1
ATOM 1429 N N . PRO A 1 225 ? -42.437 66.033 33.736 1.00 117.37 223 PRO A N 1
ATOM 1430 C CA . PRO A 1 225 ? -42.773 67.119 32.802 1.00 116.59 223 PRO A CA 1
ATOM 1431 C C . PRO A 1 225 ? -41.642 67.430 31.835 1.00 123.16 223 PRO A C 1
ATOM 1432 O O . PRO A 1 225 ? -41.775 67.226 30.624 1.00 119.89 223 PRO A O 1
ATOM 1436 N N . ASP A 1 226 ? -40.526 67.929 32.361 1.00 138.24 224 ASP A N 1
ATOM 1437 C CA . ASP A 1 226 ? -39.334 68.233 31.591 1.00 133.14 224 ASP A CA 1
ATOM 1438 C C . ASP A 1 226 ? -38.262 67.176 31.875 1.00 117.31 224 ASP A C 1
ATOM 1439 O O . ASP A 1 226 ? -38.562 66.097 32.407 1.00 112.25 224 ASP A O 1
ATOM 1444 N N . ASP A 1 227 ? -37.016 67.483 31.521 1.00 132.09 225 ASP A N 1
ATOM 1445 C CA . ASP A 1 227 ? -35.903 66.567 31.727 1.00 149.90 225 ASP A CA 1
ATOM 1446 C C . ASP A 1 227 ? -35.191 66.790 33.054 1.00 137.70 225 ASP A C 1
ATOM 1447 O O . ASP A 1 227 ? -34.280 66.026 33.389 1.00 135.84 225 ASP A O 1
ATOM 1452 N N . LYS A 1 228 ? -35.577 67.812 33.812 1.00 128.81 226 LYS A N 1
ATOM 1453 C CA . LYS A 1 228 ? -34.945 68.144 35.081 1.00 133.74 226 LYS A CA 1
ATOM 1454 C C . LYS A 1 228 ? -35.952 68.078 36.223 1.00 125.16 226 LYS A C 1
ATOM 1455 O O . LYS A 1 228 ? -35.891 68.857 37.175 1.00 122.42 226 LYS A O 1
ATOM 1461 N N . THR A 1 229 ? -36.893 67.139 36.139 1.00 121.29 227 THR A N 1
ATOM 1462 C CA . THR A 1 229 ? -37.903 66.973 37.176 1.00 121.02 227 THR A CA 1
ATOM 1463 C C . THR A 1 229 ? -38.486 65.573 37.068 1.00 114.83 227 THR A C 1
ATOM 1464 O O . THR A 1 229 ? -38.856 65.138 35.972 1.00 111.66 227 THR A O 1
ATOM 1468 N N . ASN A 1 230 ? -38.563 64.873 38.197 1.00 94.60 228 ASN A N 1
ATOM 1469 C CA . ASN A 1 230 ? -39.164 63.547 38.237 1.00 90.00 228 ASN A CA 1
ATOM 1470 C C . ASN A 1 230 ? -39.731 63.304 39.626 1.00 113.24 228 ASN A C 1
ATOM 1471 O O . ASN A 1 230 ? -39.045 63.537 40.625 1.00 119.88 228 ASN A O 1
ATOM 1476 N N . PHE A 1 231 ? -40.981 62.837 39.681 1.00 115.36 229 PHE A N 1
ATOM 1477 C CA . PHE A 1 231 ? -41.669 62.538 40.936 1.00 98.83 229 PHE A CA 1
ATOM 1478 C C . PHE A 1 231 ? -42.236 61.119 40.848 1.00 106.67 229 PHE A C 1
ATOM 1479 O O . PHE A 1 231 ? -43.440 60.918 40.676 1.00 99.38 229 PHE A O 1
ATOM 1487 N N . THR A 1 232 ? -41.355 60.131 40.971 1.00 112.00 230 THR A N 1
ATOM 1488 C CA . THR A 1 232 ? -41.751 58.733 40.857 1.00 100.37 230 THR A CA 1
ATOM 1489 C C . THR A 1 232 ? -42.339 58.253 42.179 1.00 93.81 230 THR A C 1
ATOM 1490 O O . THR A 1 232 ? -41.647 58.235 43.202 1.00 89.24 230 THR A O 1
ATOM 1494 N N . PHE A 1 233 ? -43.612 57.867 42.156 1.00 96.92 231 PHE A N 1
ATOM 1495 C CA . PHE A 1 233 ? -44.272 57.297 43.323 1.00 79.20 231 PHE A CA 1
ATOM 1496 C C . PHE A 1 233 ? -44.108 55.783 43.311 1.00 92.23 231 PHE A C 1
ATOM 1497 O O . PHE A 1 233 ? -44.315 55.139 42.278 1.00 114.52 231 PHE A O 1
ATOM 1505 N N . LEU A 1 234 ? -43.747 55.219 44.461 1.00 72.60 232 LEU A N 1
ATOM 1506 C CA . LEU A 1 234 ? -43.516 53.787 44.591 1.00 86.42 232 LEU A CA 1
ATOM 1507 C C . LEU A 1 234 ? -44.239 53.264 45.822 1.00 86.27 232 LEU A C 1
ATOM 1508 O O . LEU A 1 234 ? -44.090 53.817 46.917 1.00 92.24 232 LEU A O 1
ATOM 1513 N N . SER A 1 235 ? -45.014 52.199 45.641 1.00 74.23 233 SER A N 1
ATOM 1514 C CA . SER A 1 235 ? -45.715 51.544 46.732 1.00 72.44 233 SER A CA 1
ATOM 1515 C C . SER A 1 235 ? -45.524 50.039 46.621 1.00 89.48 233 SER A C 1
ATOM 1516 O O . SER A 1 235 ? -45.227 49.507 45.548 1.00 88.36 233 SER A O 1
ATOM 1519 N N . TYR A 1 236 ? -45.704 49.355 47.748 1.00 94.33 234 TYR A N 1
ATOM 1520 C CA . TYR A 1 236 ? -45.511 47.912 47.805 1.00 86.25 234 TYR A CA 1
ATOM 1521 C C . TYR A 1 236 ? -46.445 47.331 48.855 1.00 73.58 234 TYR A C 1
ATOM 1522 O O . TYR A 1 236 ? -46.489 47.821 49.988 1.00 79.27 234 TYR A O 1
ATOM 1531 N N . PHE A 1 237 ? -47.188 46.296 48.473 1.00 78.75 235 PHE A N 1
ATOM 1532 C CA . PHE A 1 237 ? -48.118 45.626 49.372 1.00 70.94 235 PHE A CA 1
ATOM 1533 C C . PHE A 1 237 ? -47.972 44.124 49.198 1.00 68.15 235 PHE A C 1
ATOM 1534 O O . PHE A 1 237 ? -48.076 43.614 48.079 1.00 74.15 235 PHE A O 1
ATOM 1542 N N . GLN A 1 238 ? -47.732 43.423 50.303 1.00 71.01 236 GLN A N 1
ATOM 1543 C CA . GLN A 1 238 ? -47.465 41.992 50.256 1.00 75.42 236 GLN A CA 1
ATOM 1544 C C . GLN A 1 238 ? -48.064 41.327 51.485 1.00 76.54 236 GLN A C 1
ATOM 1545 O O . GLN A 1 238 ? -47.863 41.798 52.608 1.00 82.88 236 GLN A O 1
ATOM 1551 N N . ASN A 1 239 ? -48.797 40.239 51.265 1.00 69.73 237 ASN A N 1
ATOM 1552 C CA . ASN A 1 239 ? -49.383 39.445 52.336 1.00 70.88 237 ASN A CA 1
ATOM 1553 C C . ASN A 1 239 ? -48.870 38.018 52.206 1.00 83.64 237 ASN A C 1
ATOM 1554 O O . ASN A 1 239 ? -49.115 37.358 51.190 1.00 92.12 237 ASN A O 1
ATOM 1559 N N . GLU A 1 240 ? -48.154 37.549 53.229 1.00 91.41 238 GLU A N 1
ATOM 1560 C CA . GLU A 1 240 ? -47.602 36.197 53.266 1.00 83.19 238 GLU A CA 1
ATOM 1561 C C . GLU A 1 240 ? -48.294 35.405 54.367 1.00 87.73 238 GLU A C 1
ATOM 1562 O O . GLU A 1 240 ? -47.852 35.426 55.524 1.00 85.19 238 GLU A O 1
ATOM 1568 N N . PRO A 1 241 ? -49.385 34.694 54.065 1.00 89.45 239 PRO A N 1
ATOM 1569 C CA . PRO A 1 241 ? -50.061 33.914 55.116 1.00 83.82 239 PRO A CA 1
ATOM 1570 C C . PRO A 1 241 ? -49.194 32.814 55.702 1.00 91.35 239 PRO A C 1
ATOM 1571 O O . PRO A 1 241 ? -49.313 32.512 56.896 1.00 88.71 239 PRO A O 1
ATOM 1575 N N . GLU A 1 242 ? -48.326 32.204 54.896 1.00 94.98 240 GLU A N 1
ATOM 1576 C CA . GLU A 1 242 ? -47.413 31.159 55.351 1.00 77.35 240 GLU A CA 1
ATOM 1577 C C . GLU A 1 242 ? -46.016 31.499 54.852 1.00 80.96 240 GLU A C 1
ATOM 1578 O O . GLU A 1 242 ? -45.735 31.375 53.655 1.00 94.37 240 GLU A O 1
ATOM 1584 N N . THR A 1 243 ? -45.145 31.933 55.766 1.00 94.06 241 THR A N 1
ATOM 1585 C CA . THR A 1 243 ? -43.780 32.278 55.382 1.00 108.63 241 THR A CA 1
ATOM 1586 C C . THR A 1 243 ? -42.990 31.047 54.965 1.00 106.62 241 THR A C 1
ATOM 1587 O O . THR A 1 243 ? -42.094 31.140 54.118 1.00 108.24 241 THR A O 1
ATOM 1591 N N . GLY A 1 244 ? -43.303 29.892 55.544 1.00 106.40 242 GLY A N 1
ATOM 1592 C CA . GLY A 1 244 ? -42.653 28.660 55.152 1.00 116.81 242 GLY A CA 1
ATOM 1593 C C . GLY A 1 244 ? -42.119 27.869 56.323 1.00 120.54 242 GLY A C 1
ATOM 1594 O O . GLY A 1 244 ? -42.880 27.453 57.201 1.00 117.11 242 GLY A O 1
ATOM 1595 N N . TYR A 1 245 ? -40.809 27.658 56.349 1.00 116.83 243 TYR A N 1
ATOM 1596 C CA . TYR A 1 245 ? -40.170 26.887 57.402 1.00 103.01 243 TYR A CA 1
ATOM 1597 C C . TYR A 1 245 ? -39.093 27.724 58.071 1.00 115.03 243 TYR A C 1
ATOM 1598 O O . TYR A 1 245 ? -38.352 28.452 57.401 1.00 126.80 243 TYR A O 1
ATOM 1607 N N . TYR A 1 246 ? -39.005 27.608 59.397 1.00 147.12 244 TYR A N 1
ATOM 1608 C CA . TYR A 1 246 ? -37.960 28.280 60.156 1.00 156.07 244 TYR A CA 1
ATOM 1609 C C . TYR A 1 246 ? -37.662 27.512 61.439 1.00 155.45 244 TYR A C 1
ATOM 1610 O O . TYR A 1 246 ? -38.090 27.916 62.524 1.00 177.79 244 TYR A O 1
ATOM 1619 N N . GLY A 1 247 ? -36.924 26.400 61.326 1.00 123.88 245 GLY A N 1
ATOM 1620 C CA . GLY A 1 247 ? -36.626 25.571 62.473 1.00 124.24 245 GLY A CA 1
ATOM 1621 C C . GLY A 1 247 ? -35.168 25.165 62.504 1.00 121.06 245 GLY A C 1
ATOM 1622 O O . GLY A 1 247 ? -34.395 25.469 61.595 1.00 113.44 245 GLY A O 1
ATOM 1623 N N . TRP A 1 248 ? -34.808 24.469 63.580 1.00 119.50 246 TRP A N 1
ATOM 1624 C CA . TRP A 1 248 ? -33.444 24.031 63.812 1.00 110.16 246 TRP A CA 1
ATOM 1625 C C . TRP A 1 248 ? -33.377 22.511 63.869 1.00 113.65 246 TRP A C 1
ATOM 1626 O O . TRP A 1 248 ? -34.341 21.842 64.251 1.00 122.13 246 TRP A O 1
ATOM 1637 N N . LEU A 1 249 ? -32.220 21.977 63.489 1.00 107.75 247 LEU A N 1
ATOM 1638 C CA . LEU A 1 249 ? -31.945 20.556 63.575 1.00 119.85 247 LEU A CA 1
ATOM 1639 C C . LEU A 1 249 ? -30.587 20.353 64.231 1.00 129.63 247 LEU A C 1
ATOM 1640 O O . LEU A 1 249 ? -29.635 21.079 63.922 1.00 126.24 247 LEU A O 1
ATOM 1645 N N . PRO A 1 250 ? -30.466 19.384 65.137 1.00 126.42 248 PRO A N 1
ATOM 1646 C CA . PRO A 1 250 ? -29.206 19.209 65.865 1.00 128.50 248 PRO A CA 1
ATOM 1647 C C . PRO A 1 250 ? -28.072 18.816 64.931 1.00 128.17 248 PRO A C 1
ATOM 1648 O O . PRO A 1 250 ? -28.286 18.357 63.807 1.00 137.47 248 PRO A O 1
ATOM 1652 N N . LYS A 1 251 ? -26.841 18.999 65.417 1.00 127.19 249 LYS A N 1
ATOM 1653 C CA . LYS A 1 251 ? -25.681 18.575 64.644 1.00 134.75 249 LYS A CA 1
ATOM 1654 C C . LYS A 1 251 ? -25.673 17.076 64.402 1.00 134.17 249 LYS A C 1
ATOM 1655 O O . LYS A 1 251 ? -24.828 16.597 63.643 1.00 141.02 249 LYS A O 1
ATOM 1661 N N . GLU A 1 252 ? -26.578 16.332 65.037 1.00 137.94 250 GLU A N 1
ATOM 1662 C CA . GLU A 1 252 ? -26.634 14.882 64.921 1.00 138.54 250 GLU A CA 1
ATOM 1663 C C . GLU A 1 252 ? -26.980 14.483 63.493 1.00 138.14 250 GLU A C 1
ATOM 1664 O O . GLU A 1 252 ? -26.145 14.609 62.593 1.00 150.37 250 GLU A O 1
ATOM 1670 N N . GLY A 1 253 ? -28.214 14.043 63.263 1.00 129.99 251 GLY A N 1
ATOM 1671 C CA . GLY A 1 253 ? -28.642 13.572 61.956 1.00 133.81 251 GLY A CA 1
ATOM 1672 C C . GLY A 1 253 ? -28.294 14.443 60.763 1.00 135.36 251 GLY A C 1
ATOM 1673 O O . GLY A 1 253 ? -28.447 14.017 59.613 1.00 133.38 251 GLY A O 1
ATOM 1674 N N . THR A 1 254 ? -27.819 15.662 61.019 1.00 128.43 252 THR A N 1
ATOM 1675 C CA . THR A 1 254 ? -27.468 16.568 59.932 1.00 126.16 252 THR A CA 1
ATOM 1676 C C . THR A 1 254 ? -26.043 16.338 59.439 1.00 131.75 252 THR A C 1
ATOM 1677 O O . THR A 1 254 ? -25.823 16.101 58.246 1.00 132.04 252 THR A O 1
ATOM 1681 N N . VAL A 1 255 ? -25.059 16.388 60.338 1.00 129.99 253 VAL A N 1
ATOM 1682 C CA . VAL A 1 255 ? -23.673 16.330 59.884 1.00 115.97 253 VAL A CA 1
ATOM 1683 C C . VAL A 1 255 ? -22.941 15.115 60.448 1.00 125.76 253 VAL A C 1
ATOM 1684 O O . VAL A 1 255 ? -22.008 14.609 59.816 1.00 130.40 253 VAL A O 1
ATOM 1688 N N . GLU A 1 256 ? -23.357 14.617 61.615 1.00 124.13 254 GLU A N 1
ATOM 1689 C CA . GLU A 1 256 ? -22.704 13.451 62.194 1.00 131.55 254 GLU A CA 1
ATOM 1690 C C . GLU A 1 256 ? -23.696 12.304 62.343 1.00 137.74 254 GLU A C 1
ATOM 1691 O O . GLU A 1 256 ? -24.780 12.500 62.907 1.00 135.33 254 GLU A O 1
ATOM 1697 N N . PRO A 1 257 ? -23.368 11.106 61.865 1.00 139.64 255 PRO A N 1
ATOM 1698 C CA . PRO A 1 257 ? -24.319 9.990 61.931 1.00 133.97 255 PRO A CA 1
ATOM 1699 C C . PRO A 1 257 ? -24.910 9.809 63.322 1.00 143.37 255 PRO A C 1
ATOM 1700 O O . PRO A 1 257 ? -24.191 9.797 64.324 1.00 154.18 255 PRO A O 1
ATOM 1704 N N . LEU A 1 258 ? -26.241 9.682 63.376 1.00 147.66 256 LEU A N 1
ATOM 1705 C CA . LEU A 1 258 ? -26.987 9.509 64.618 1.00 151.29 256 LEU A CA 1
ATOM 1706 C C . LEU A 1 258 ? -26.514 8.259 65.354 1.00 155.19 256 LEU A C 1
ATOM 1707 O O . LEU A 1 258 ? -25.794 7.435 64.773 1.00 148.92 256 LEU A O 1
ATOM 1712 N N . PRO A 1 259 ? -26.876 8.099 66.634 1.00 154.22 257 PRO A N 1
ATOM 1713 C CA . PRO A 1 259 ? -26.507 6.871 67.360 1.00 151.75 257 PRO A CA 1
ATOM 1714 C C . PRO A 1 259 ? -26.791 5.588 66.594 1.00 147.66 257 PRO A C 1
ATOM 1715 O O . PRO A 1 259 ? -25.990 4.645 66.647 1.00 132.44 257 PRO A O 1
ATOM 1719 N N . ASN A 1 260 ? -27.919 5.531 65.880 1.00 181.03 258 ASN A N 1
ATOM 1720 C CA . ASN A 1 260 ? -28.244 4.348 65.088 1.00 170.79 258 ASN A CA 1
ATOM 1721 C C . ASN A 1 260 ? -27.195 4.081 64.018 1.00 168.51 258 ASN A C 1
ATOM 1722 O O . ASN A 1 260 ? -26.967 2.925 63.645 1.00 177.49 258 ASN A O 1
ATOM 1727 N N . GLY A 1 261 ? -26.543 5.129 63.522 1.00 152.44 259 GLY A N 1
ATOM 1728 C CA . GLY A 1 261 ? -25.590 5.025 62.438 1.00 148.04 259 GLY A CA 1
ATOM 1729 C C . GLY A 1 261 ? -26.053 5.659 61.147 1.00 153.83 259 GLY A C 1
ATOM 1730 O O . GLY A 1 261 ? -25.264 5.740 60.197 1.00 157.24 259 GLY A O 1
ATOM 1731 N N . LYS A 1 262 ? -27.301 6.111 61.080 1.00 160.09 260 LYS A N 1
ATOM 1732 C CA . LYS A 1 262 ? -27.868 6.757 59.907 1.00 146.60 260 LYS A CA 1
ATOM 1733 C C . LYS A 1 262 ? -27.990 8.256 60.161 1.00 146.74 260 LYS A C 1
ATOM 1734 O O . LYS A 1 262 ? -27.656 8.759 61.237 1.00 152.10 260 LYS A O 1
ATOM 1740 N N . ARG A 1 263 ? -28.480 8.974 59.155 1.00 147.87 261 ARG A N 1
ATOM 1741 C CA . ARG A 1 263 ? -28.630 10.419 59.229 1.00 149.63 261 ARG A CA 1
ATOM 1742 C C . ARG A 1 263 ? -30.073 10.811 58.935 1.00 147.37 261 ARG A C 1
ATOM 1743 O O . ARG A 1 263 ? -30.802 10.092 58.243 1.00 134.78 261 ARG A O 1
ATOM 1751 N N . LEU A 1 264 ? -30.478 11.963 59.479 1.00 144.82 262 LEU A N 1
ATOM 1752 C CA . LEU A 1 264 ? -31.861 12.412 59.396 1.00 142.92 262 LEU A CA 1
ATOM 1753 C C . LEU A 1 264 ? -32.254 12.667 57.940 1.00 141.20 262 LEU A C 1
ATOM 1754 O O . LEU A 1 264 ? -31.394 12.883 57.082 1.00 141.33 262 LEU A O 1
ATOM 1759 N N . PRO A 1 265 ? -33.550 12.636 57.630 1.00 141.92 263 PRO A N 1
ATOM 1760 C CA . PRO A 1 265 ? -33.976 12.872 56.248 1.00 135.22 263 PRO A CA 1
ATOM 1761 C C . PRO A 1 265 ? -33.843 14.334 55.850 1.00 138.50 263 PRO A C 1
ATOM 1762 O O . PRO A 1 265 ? -33.774 15.239 56.686 1.00 142.44 263 PRO A O 1
ATOM 1766 N N . THR A 1 266 ? -33.796 14.551 54.533 1.00 144.31 264 THR A N 1
ATOM 1767 C CA . THR A 1 266 ? -33.635 15.901 54.005 1.00 138.44 264 THR A CA 1
ATOM 1768 C C . THR A 1 266 ? -34.842 16.775 54.317 1.00 139.74 264 THR A C 1
ATOM 1769 O O . THR A 1 266 ? -34.715 18.001 54.402 1.00 122.94 264 THR A O 1
ATOM 1773 N N . ASP A 1 267 ? -36.012 16.167 54.498 1.00 150.65 265 ASP A N 1
ATOM 1774 C CA . ASP A 1 267 ? -37.260 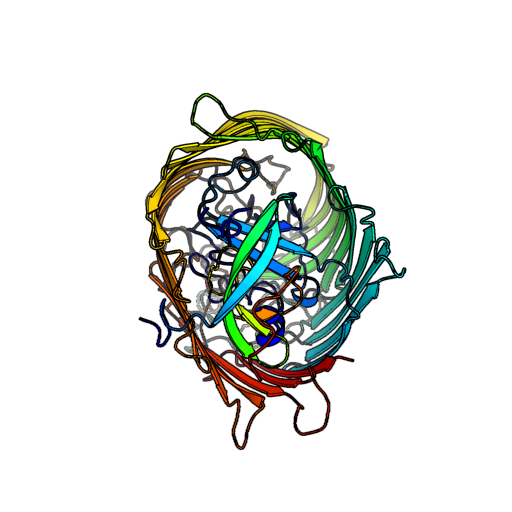16.884 54.754 1.00 150.54 265 ASP A CA 1
ATOM 1775 C C . ASP A 1 267 ? -37.819 16.426 56.098 1.00 150.18 265 ASP A C 1
ATOM 1776 O O . ASP A 1 267 ? -38.736 15.605 56.161 1.00 166.38 265 ASP A O 1
ATOM 1781 N N . PHE A 1 268 ? -37.263 16.971 57.177 1.00 131.42 266 PHE A N 1
ATOM 1782 C CA . PHE A 1 268 ? -37.713 16.684 58.533 1.00 126.91 266 PHE A CA 1
ATOM 1783 C C . PHE A 1 268 ? -38.182 17.984 59.171 1.00 113.55 266 PHE A C 1
ATOM 1784 O O . PHE A 1 268 ? -37.421 18.954 59.242 1.00 107.29 266 PHE A O 1
ATOM 1792 N N . ASN A 1 269 ? -39.431 18.001 59.627 1.00 118.38 267 ASN A N 1
ATOM 1793 C CA . ASN A 1 269 ? -40.031 19.165 60.276 1.00 118.88 267 ASN A CA 1
ATOM 1794 C C . ASN A 1 269 ? -40.146 18.850 61.764 1.00 145.42 267 ASN A C 1
ATOM 1795 O O . ASN A 1 269 ? -41.041 18.111 62.184 1.00 165.45 267 ASN A O 1
ATOM 1800 N N . GLU A 1 270 ? -39.233 19.410 62.561 1.00 137.22 268 GLU A N 1
ATOM 1801 C CA . GLU A 1 270 ? -39.193 19.124 63.990 1.00 128.51 268 GLU A CA 1
ATOM 1802 C C . GLU A 1 270 ? -40.286 19.838 64.776 1.00 132.50 268 GLU A C 1
ATOM 1803 O O . GLU A 1 270 ? -40.453 19.554 65.967 1.00 143.32 268 GLU A O 1
ATOM 1809 N N . GLY A 1 271 ? -41.032 20.744 64.146 1.00 142.37 269 GLY A N 1
ATOM 1810 C CA . GLY A 1 271 ? -42.105 21.455 64.807 1.00 141.77 269 GLY A CA 1
ATOM 1811 C C . GLY A 1 271 ? -43.410 20.682 64.785 1.00 149.80 269 GLY A C 1
ATOM 1812 O O . GLY A 1 271 ? -43.471 19.503 64.432 1.00 159.86 269 GLY A O 1
ATOM 1813 N N . ALA A 1 272 ? -44.476 21.374 65.174 1.00 129.67 270 ALA A N 1
ATOM 1814 C CA . ALA A 1 272 ? -45.800 20.775 65.232 1.00 116.52 270 ALA A CA 1
ATOM 1815 C C . ALA A 1 272 ? -46.547 20.988 63.916 1.00 106.32 270 ALA A C 1
ATOM 1816 O O . ALA A 1 272 ? -46.112 21.728 63.032 1.00 108.92 270 ALA A O 1
ATOM 1818 N N . LYS A 1 273 ? -47.695 20.317 63.796 1.00 116.24 271 LYS A N 1
ATOM 1819 C CA . LYS A 1 273 ? -48.489 20.424 62.576 1.00 126.40 271 LYS A CA 1
ATOM 1820 C C . LYS A 1 273 ? -49.097 21.814 62.429 1.00 123.68 271 LYS A C 1
ATOM 1821 O O . LYS A 1 273 ? -49.213 22.331 61.311 1.00 125.62 271 LYS A O 1
ATOM 1827 N N . ASN A 1 274 ? -49.488 22.435 63.543 1.00 112.08 272 ASN A N 1
ATOM 1828 C CA . ASN A 1 274 ? -50.114 23.752 63.530 1.00 108.54 272 ASN A CA 1
ATOM 1829 C C . ASN A 1 274 ? -49.100 24.890 63.584 1.00 105.69 272 ASN A C 1
ATOM 1830 O O . ASN A 1 274 ? -49.405 25.962 64.124 1.00 108.61 272 ASN A O 1
ATOM 1835 N N . ASN A 1 275 ? -47.902 24.688 63.041 1.00 96.23 273 ASN A N 1
ATOM 1836 C CA . ASN A 1 275 ? -46.914 25.758 62.984 1.00 96.17 273 ASN A CA 1
ATOM 1837 C C . ASN A 1 275 ? -47.301 26.760 61.907 1.00 93.59 273 ASN A C 1
ATOM 1838 O O . ASN A 1 275 ? -47.441 26.400 60.734 1.00 100.65 273 ASN A O 1
ATOM 1843 N N . THR A 1 276 ? -47.472 28.015 62.304 1.00 81.09 274 THR A N 1
ATOM 1844 C CA . THR A 1 276 ? -47.826 29.081 61.382 1.00 82.41 274 THR A CA 1
ATOM 1845 C C . THR A 1 276 ? -46.781 30.185 61.443 1.00 79.56 274 THR A C 1
ATOM 1846 O O . THR A 1 276 ? -46.085 30.354 62.449 1.00 80.08 274 THR A O 1
ATOM 1850 N N . TYR A 1 277 ? -46.680 30.936 60.346 1.00 90.83 275 TYR A N 1
ATOM 1851 C CA . TYR A 1 277 ? -45.677 31.992 60.230 1.00 87.41 275 TYR A CA 1
ATOM 1852 C C . TYR A 1 277 ? -46.161 32.934 59.127 1.00 87.30 275 TYR A C 1
ATOM 1853 O O . TYR A 1 277 ? -46.055 32.605 57.943 1.00 108.35 275 TYR A O 1
ATOM 1862 N N . SER A 1 278 ? -46.692 34.088 59.525 1.00 71.90 276 SER A N 1
ATOM 1863 C CA . SER A 1 278 ? -47.289 35.037 58.598 1.00 89.09 276 SER A CA 1
ATOM 1864 C C . SER A 1 278 ? -46.566 36.377 58.661 1.00 81.25 276 SER A C 1
ATOM 1865 O O . SER A 1 278 ? -45.892 36.699 59.643 1.00 86.07 276 SER A O 1
ATOM 1868 N N . ARG A 1 279 ? -46.721 37.159 57.592 1.00 77.82 277 ARG A N 1
ATOM 1869 C CA . ARG A 1 279 ? -46.107 38.476 57.485 1.00 81.38 277 ARG A CA 1
ATOM 1870 C C . ARG A 1 279 ? -46.920 39.328 56.521 1.00 85.38 277 ARG A C 1
ATOM 1871 O O . ARG A 1 279 ? -47.466 38.825 55.535 1.00 97.30 277 ARG A O 1
ATOM 1879 N N . ASN A 1 280 ? -46.991 40.626 56.813 1.00 75.66 278 ASN A N 1
ATOM 1880 C CA . ASN A 1 280 ? -47.700 41.584 55.974 1.00 77.72 278 ASN A CA 1
ATOM 1881 C C . ASN A 1 280 ? -46.883 42.862 55.888 1.00 73.33 278 ASN A C 1
ATOM 1882 O O . ASN A 1 280 ? -46.514 43.434 56.918 1.00 77.67 278 ASN A O 1
ATOM 1887 N N . GLU A 1 281 ? -46.610 43.312 54.665 1.00 78.36 279 GLU A N 1
ATOM 1888 C CA . GLU A 1 281 ? -45.789 44.490 54.420 1.00 83.64 279 GLU A CA 1
ATOM 1889 C C . GLU A 1 281 ? -46.584 45.505 53.611 1.00 85.63 279 GLU A C 1
ATOM 1890 O O . GLU A 1 281 ? -47.136 45.170 52.558 1.00 80.14 279 GLU A O 1
ATOM 1896 N N . LYS A 1 282 ? -46.637 46.741 54.105 1.00 83.63 280 LYS A N 1
ATOM 1897 C CA . LYS A 1 282 ? -47.307 47.843 53.423 1.00 76.10 280 LYS A CA 1
ATOM 1898 C C . LYS A 1 282 ? -46.337 49.012 53.349 1.00 78.03 280 LYS A C 1
ATOM 1899 O O . LYS A 1 282 ? -45.889 49.511 54.386 1.00 82.91 280 LYS A O 1
ATOM 1905 N N . MET A 1 283 ? -46.009 49.442 52.130 1.00 84.36 281 MET A N 1
ATOM 1906 C CA . MET A 1 283 ? -45.030 50.499 51.913 1.00 68.73 281 MET A CA 1
ATOM 1907 C C . MET A 1 283 ? -45.556 51.495 50.891 1.00 69.50 281 MET A C 1
ATOM 1908 O O . MET A 1 283 ? -46.158 51.105 49.887 1.00 70.48 281 MET A O 1
ATOM 1913 N N . VAL A 1 284 ? -45.319 52.779 51.153 1.00 74.23 282 VAL A N 1
ATOM 1914 C CA . VAL A 1 284 ? -45.651 53.859 50.228 1.00 66.87 282 VAL A CA 1
ATOM 1915 C C . VAL A 1 284 ? -44.569 54.925 50.334 1.00 83.44 282 VAL A C 1
ATOM 1916 O O . VAL A 1 284 ? -44.094 55.237 51.430 1.00 97.69 282 VAL A O 1
ATOM 1920 N N . GLY A 1 285 ? -44.177 55.480 49.194 1.00 91.16 283 GLY A N 1
ATOM 1921 C CA . GLY A 1 285 ? -43.146 56.500 49.188 1.00 92.87 283 GLY A CA 1
ATOM 1922 C C . GLY A 1 285 ? -42.952 57.073 47.802 1.00 80.78 283 GLY A C 1
ATOM 1923 O O . GLY A 1 285 ? -43.733 56.812 46.885 1.00 72.78 283 GLY A O 1
ATOM 1924 N N . TYR A 1 286 ? -41.890 57.866 47.657 1.00 72.55 284 TYR A N 1
ATOM 1925 C CA . TYR A 1 286 ? -41.583 58.488 46.377 1.00 75.80 284 TYR A CA 1
ATOM 1926 C C . TYR A 1 286 ? -40.086 58.742 46.273 1.00 86.63 284 TYR A C 1
ATOM 1927 O O . TYR A 1 286 ? -39.347 58.668 47.257 1.00 89.67 284 TYR A O 1
ATOM 1936 N N . SER A 1 287 ? -39.650 59.044 45.051 1.00 84.14 285 SER A N 1
ATOM 1937 C CA . SER A 1 287 ? -38.274 59.428 44.762 1.00 85.63 285 SER A CA 1
ATOM 1938 C C . SER A 1 287 ? -38.312 60.629 43.830 1.00 100.61 285 SER A C 1
ATOM 1939 O O . SER A 1 287 ? -38.841 60.536 42.718 1.00 106.52 285 SER A O 1
ATOM 1942 N N . PHE A 1 288 ? -37.757 61.750 44.281 1.00 97.78 286 PHE A N 1
ATOM 1943 C CA . PHE A 1 288 ? -37.878 63.016 43.575 1.00 85.68 286 PHE A CA 1
ATOM 1944 C C . PHE A 1 288 ? -36.500 63.618 43.336 1.00 105.57 286 PHE A C 1
ATOM 1945 O O . PHE A 1 288 ? -35.577 63.437 44.137 1.00 112.40 286 PHE A O 1
ATOM 1953 N N . ASP A 1 289 ? -36.369 64.332 42.219 1.00 107.93 287 ASP A N 1
ATOM 1954 C CA . ASP A 1 289 ? -35.133 65.023 41.882 1.00 105.00 287 ASP A CA 1
ATOM 1955 C C . ASP A 1 289 ? -35.443 66.130 40.884 1.00 97.51 287 ASP A C 1
ATOM 1956 O O . ASP A 1 289 ? -36.241 65.935 39.963 1.00 101.25 287 ASP A O 1
ATOM 1961 N N . HIS A 1 290 ? -34.810 67.287 41.074 1.00 96.93 288 HIS A N 1
ATOM 1962 C CA . HIS A 1 290 ? -35.003 68.433 40.196 1.00 102.62 288 HIS A CA 1
ATOM 1963 C C . HIS A 1 290 ? -33.669 69.144 40.029 1.00 109.90 288 HIS A C 1
ATOM 1964 O O . HIS A 1 290 ? -33.011 69.476 41.021 1.00 115.39 288 HIS A O 1
ATOM 1971 N N . GLU A 1 291 ? -33.273 69.373 38.777 1.00 109.52 289 GLU A N 1
ATOM 1972 C CA . GLU A 1 291 ? -32.077 70.142 38.449 1.00 121.29 289 GLU A CA 1
ATOM 1973 C C . GLU A 1 291 ? -32.478 71.565 38.091 1.00 113.84 289 GLU A C 1
ATOM 1974 O O . GLU A 1 291 ? -33.189 71.783 37.105 1.00 110.19 289 GLU A O 1
ATOM 1980 N N . PHE A 1 292 ? -32.016 72.527 38.884 1.00 111.59 290 PHE A N 1
ATOM 1981 C CA . PHE A 1 292 ? -32.217 73.930 38.555 1.00 106.78 290 PHE A CA 1
ATOM 1982 C C . PHE A 1 292 ? -31.226 74.344 37.476 1.00 116.62 290 PHE A C 1
ATOM 1983 O O . PHE A 1 292 ? -31.469 74.124 36.286 1.00 130.85 290 PHE A O 1
ATOM 1991 N N . ASN A 1 293 ? -30.106 74.934 37.881 1.00 117.20 291 ASN A N 1
ATOM 1992 C CA . ASN A 1 293 ? -29.044 75.264 36.946 1.00 116.01 291 ASN A CA 1
ATOM 1993 C C . ASN A 1 293 ? -28.201 74.023 36.664 1.00 111.67 291 ASN A C 1
ATOM 1994 O O . ASN A 1 293 ? -28.396 72.957 37.254 1.00 96.00 291 ASN A O 1
ATOM 1999 N N . ASP A 1 294 ? -27.239 74.164 35.753 1.00 117.90 292 ASP A N 1
ATOM 2000 C CA . ASP A 1 294 ? -26.287 73.086 35.516 1.00 107.06 292 ASP A CA 1
ATOM 2001 C C . ASP A 1 294 ? -25.308 72.908 36.666 1.00 102.78 292 ASP A C 1
ATOM 2002 O O . ASP A 1 294 ? -24.392 72.084 36.557 1.00 111.69 292 ASP A O 1
ATOM 2007 N N . THR A 1 295 ? -25.475 73.658 37.758 1.00 104.18 293 THR A N 1
ATOM 2008 C CA . THR A 1 295 ? -24.627 73.541 38.932 1.00 115.41 293 THR A CA 1
ATOM 2009 C C . THR A 1 295 ? -25.360 73.046 40.170 1.00 108.36 293 THR A C 1
ATOM 2010 O O . THR A 1 295 ? -24.706 72.546 41.090 1.00 103.81 293 THR A O 1
ATOM 2014 N N . PHE A 1 296 ? -26.685 73.165 40.218 1.00 108.43 294 PHE A N 1
ATOM 2015 C CA . PHE A 1 296 ? -27.467 72.772 41.381 1.00 109.57 294 PHE A CA 1
ATOM 2016 C C . PHE A 1 296 ? -28.493 71.711 41.008 1.00 101.48 294 PHE A C 1
ATOM 2017 O O . PHE A 1 296 ? -29.024 71.697 39.893 1.00 106.60 294 PHE A O 1
ATOM 2025 N N . THR A 1 297 ? -28.765 70.822 41.962 1.00 99.90 295 THR A N 1
ATOM 2026 C CA . THR A 1 297 ? -29.742 69.755 41.784 1.00 100.12 295 THR A CA 1
ATOM 2027 C C . THR A 1 297 ? -30.202 69.303 43.162 1.00 99.28 295 THR A C 1
ATOM 2028 O O . THR A 1 297 ? -29.369 69.036 44.032 1.00 114.28 295 THR A O 1
ATOM 2032 N N . VAL A 1 298 ? -31.515 69.217 43.357 1.00 90.59 296 VAL A N 1
ATOM 2033 C CA . VAL A 1 298 ? -32.099 68.800 44.626 1.00 93.89 296 VAL A CA 1
ATOM 2034 C C . VAL A 1 298 ? -32.700 67.411 44.452 1.00 104.51 296 VAL A C 1
ATOM 2035 O O . VAL A 1 298 ? -33.239 67.086 43.387 1.00 114.34 296 VAL A O 1
ATOM 2039 N N . ARG A 1 299 ? -32.586 66.584 45.492 1.00 102.49 297 ARG A N 1
ATOM 2040 C CA . ARG A 1 299 ? -33.149 65.240 45.494 1.00 90.89 297 ARG A CA 1
ATOM 2041 C C . ARG A 1 299 ? -33.764 64.955 46.856 1.00 98.00 297 ARG A C 1
ATOM 2042 O O . ARG A 1 299 ? -33.217 65.358 47.886 1.00 106.24 297 ARG A O 1
ATOM 2050 N N . GLN A 1 300 ? -34.900 64.258 46.857 1.00 102.50 298 GLN A N 1
ATOM 2051 C CA . GLN A 1 300 ? -35.577 63.892 48.095 1.00 98.76 298 GLN A CA 1
ATOM 2052 C C . GLN A 1 300 ? -36.220 62.522 47.940 1.00 89.94 298 GLN A C 1
ATOM 2053 O O . GLN A 1 300 ? -36.899 62.259 46.943 1.00 89.40 298 GLN A O 1
ATOM 2059 N N . ASN A 1 301 ? -36.003 61.657 48.929 1.00 91.85 299 ASN A N 1
ATOM 2060 C CA . ASN A 1 301 ? -36.579 60.322 48.959 1.00 78.75 299 ASN A CA 1
ATOM 2061 C C . ASN A 1 301 ? -37.328 60.132 50.270 1.00 91.54 299 ASN A C 1
ATOM 2062 O O . ASN A 1 301 ? -36.984 60.729 51.294 1.00 97.88 299 ASN A O 1
ATOM 2067 N N . LEU A 1 302 ? -38.358 59.291 50.229 1.00 87.32 300 LEU A N 1
ATOM 2068 C CA . LEU A 1 302 ? -39.251 59.131 51.367 1.00 79.94 300 LEU A CA 1
ATOM 2069 C C . LEU A 1 302 ? -39.970 57.799 51.240 1.00 98.80 300 LEU A C 1
ATOM 2070 O O . LEU A 1 302 ? -40.140 57.275 50.136 1.00 104.93 300 LEU A O 1
ATOM 2075 N N . ARG A 1 303 ? -40.386 57.260 52.386 1.00 102.37 301 ARG A N 1
ATOM 2076 C CA . ARG A 1 303 ? -41.125 56.004 52.427 1.00 92.85 301 ARG A CA 1
ATOM 2077 C C . ARG A 1 303 ? -41.759 55.833 53.799 1.00 83.31 301 ARG A C 1
ATOM 2078 O O . ARG A 1 303 ? -41.079 55.972 54.822 1.00 90.37 301 ARG A O 1
ATOM 2086 N N . PHE A 1 304 ? -43.060 55.545 53.813 1.00 94.71 302 PHE A N 1
ATOM 2087 C CA . PHE A 1 304 ? -43.780 55.143 55.015 1.00 101.51 302 PHE A CA 1
ATOM 2088 C C . PHE A 1 304 ? -44.120 53.667 54.891 1.00 98.64 302 PHE A C 1
ATOM 2089 O O . PHE A 1 304 ? -44.861 53.274 53.985 1.00 98.44 302 PHE A O 1
ATOM 2097 N N . ALA A 1 305 ? -43.586 52.855 55.795 1.00 89.48 303 ALA A N 1
ATOM 2098 C CA . ALA A 1 305 ? -43.813 51.421 55.756 1.00 86.43 303 ALA A CA 1
ATOM 2099 C C . ALA A 1 305 ? -44.482 50.955 57.039 1.00 87.65 303 ALA A C 1
ATOM 2100 O O . ALA A 1 305 ? -44.307 51.550 58.106 1.00 91.75 303 ALA A O 1
ATOM 2102 N N . GLU A 1 306 ? -45.254 49.875 56.918 1.00 68.62 304 GLU A N 1
ATOM 2103 C CA . GLU A 1 306 ? -46.003 49.301 58.037 1.00 66.13 304 GLU A CA 1
ATOM 2104 C C . GLU A 1 306 ? -45.936 47.784 57.874 1.00 75.84 304 GLU A C 1
ATOM 2105 O O . GLU A 1 306 ? -46.790 47.176 57.222 1.00 92.09 304 GLU A O 1
ATOM 2111 N N . ASN A 1 307 ? -44.902 47.183 58.452 1.00 71.01 305 ASN A N 1
ATOM 2112 C CA . ASN A 1 307 ? -44.690 45.746 58.384 1.00 86.31 305 ASN A CA 1
ATOM 2113 C C . ASN A 1 307 ? -45.092 45.102 59.707 1.00 91.39 305 ASN A C 1
ATOM 2114 O O . ASN A 1 307 ? -45.007 45.719 60.771 1.00 89.74 305 ASN A O 1
ATOM 2119 N N . LYS A 1 308 ? -45.549 43.855 59.629 1.00 90.55 306 LYS A N 1
ATOM 2120 C CA . LYS A 1 308 ? -46.022 43.145 60.809 1.00 80.34 306 LYS A CA 1
ATOM 2121 C C . LYS A 1 308 ? -45.980 41.651 60.531 1.00 88.39 306 LYS A C 1
ATOM 2122 O O . LYS A 1 308 ? -46.106 41.217 59.383 1.00 100.78 306 LYS A O 1
ATOM 2128 N N . THR A 1 309 ? -45.806 40.870 61.596 1.00 82.54 307 THR A N 1
ATOM 2129 C CA . THR A 1 309 ? -45.679 39.427 61.465 1.00 84.29 307 THR A CA 1
ATOM 2130 C C . THR A 1 309 ? -46.232 38.748 62.711 1.00 92.11 307 THR A C 1
ATOM 2131 O O . THR A 1 309 ? -46.379 39.368 63.767 1.00 102.55 307 THR A O 1
ATOM 2135 N N . SER A 1 310 ? -46.540 37.459 62.569 1.00 91.89 308 SER A N 1
ATOM 2136 C CA . SER A 1 310 ? -47.054 36.648 63.664 1.00 101.15 308 SER A CA 1
ATOM 2137 C C . SER A 1 310 ? -46.517 35.231 63.521 1.00 99.11 308 SER A C 1
ATOM 2138 O O . SER A 1 310 ? -46.456 34.694 62.412 1.00 100.12 308 SER A O 1
ATOM 2141 N N . GLN A 1 311 ? -46.137 34.629 64.648 1.00 96.77 309 GLN A N 1
ATOM 2142 C CA . GLN A 1 311 ? -45.520 33.311 64.647 1.00 72.86 309 GLN A CA 1
ATOM 2143 C C . GLN A 1 311 ? -46.044 32.483 65.810 1.00 99.00 309 GLN A C 1
ATOM 2144 O O . GLN A 1 311 ? -46.166 32.978 66.934 1.00 111.78 309 GLN A O 1
ATOM 2150 N N . ASN A 1 312 ? -46.357 31.210 65.524 1.00 109.79 310 ASN A N 1
ATOM 2151 C CA . ASN A 1 312 ? -46.714 30.209 66.535 1.00 104.53 310 ASN A CA 1
ATOM 2152 C C . ASN A 1 312 ? -46.031 28.905 66.110 1.00 101.00 310 ASN A C 1
ATOM 2153 O O . ASN A 1 312 ? -46.660 27.992 65.569 1.00 107.01 310 ASN A O 1
ATOM 2158 N N . SER A 1 313 ? -44.725 28.823 66.358 1.00 106.00 311 SER A N 1
ATOM 2159 C CA . SER A 1 313 ? -43.909 27.719 65.876 1.00 122.63 311 SER A CA 1
ATOM 2160 C C . SER A 1 313 ? -43.127 27.089 67.022 1.00 121.94 311 SER A C 1
ATOM 2161 O O . SER A 1 313 ? -42.866 27.718 68.051 1.00 110.36 311 SER A O 1
ATOM 2164 N N . VAL A 1 314 ? -42.756 25.826 66.820 1.00 116.42 312 VAL A N 1
ATOM 2165 C CA . VAL A 1 314 ? -41.939 25.061 67.756 1.00 106.84 312 VAL A CA 1
ATOM 2166 C C . VAL A 1 314 ? -40.588 24.809 67.101 1.00 109.54 312 VAL A C 1
ATOM 2167 O O . VAL A 1 314 ? -40.524 24.330 65.962 1.00 120.66 312 VAL A O 1
ATOM 2171 N N . TYR A 1 315 ? -39.511 25.130 67.815 1.00 101.34 313 TYR A N 1
ATOM 2172 C CA . TYR A 1 315 ? -38.156 24.982 67.303 1.00 104.02 313 TYR A CA 1
ATOM 2173 C C . TYR A 1 315 ? -37.382 23.992 68.164 1.00 112.51 313 TYR A C 1
ATOM 2174 O O . TYR A 1 315 ? -37.553 23.950 69.386 1.00 121.94 313 TYR A O 1
ATOM 2183 N N . GLY A 1 316 ? -36.527 23.198 67.519 1.00 112.86 314 GLY A N 1
ATOM 2184 C CA . GLY A 1 316 ? -35.744 22.203 68.235 1.00 112.07 314 GLY A CA 1
ATOM 2185 C C . GLY A 1 316 ? -34.480 22.799 68.837 1.00 114.52 314 GLY A C 1
ATOM 2186 O O . GLY A 1 316 ? -33.800 23.624 68.227 1.00 111.29 314 GLY A O 1
ATOM 2187 N N . TYR A 1 317 ? -34.164 22.360 70.051 1.00 126.47 315 TYR A N 1
ATOM 2188 C CA . TYR A 1 317 ? -33.028 22.869 70.809 1.00 131.27 315 TYR A CA 1
ATOM 2189 C C . TYR A 1 317 ? -32.022 21.757 71.093 1.00 137.02 315 TYR A C 1
ATOM 2190 O O . TYR A 1 317 ? -31.498 21.632 72.202 1.00 139.61 315 TYR A O 1
ATOM 2199 N N . GLY A 1 318 ? -31.744 20.932 70.087 1.00 126.84 316 GLY A N 1
ATOM 2200 C CA . GLY A 1 318 ? -30.760 19.876 70.210 1.00 118.60 316 GLY A CA 1
ATOM 2201 C C . GLY A 1 318 ? -31.220 18.680 71.018 1.00 128.12 316 GLY A C 1
ATOM 2202 O O . GLY A 1 318 ? -32.208 18.757 71.755 1.00 139.21 316 GLY A O 1
ATOM 2203 N N . VAL A 1 319 ? -30.503 17.564 70.890 1.00 128.07 317 VAL A N 1
ATOM 2204 C CA . VAL A 1 319 ? -30.858 16.329 71.580 1.00 130.22 317 VAL A CA 1
ATOM 2205 C C . VAL A 1 319 ? -30.460 16.435 73.046 1.00 137.71 317 VAL A C 1
ATOM 2206 O O . VAL A 1 319 ? -29.813 17.404 73.457 1.00 150.95 317 VAL A O 1
ATOM 2210 N N . CYS A 1 320 ? -30.847 15.437 73.844 1.00 115.82 318 CYS A N 1
ATOM 2211 C CA . CYS A 1 320 ? -30.531 15.453 75.267 1.00 121.87 318 CYS A CA 1
ATOM 2212 C C . CYS A 1 320 ? -29.038 15.317 75.533 1.00 124.06 318 CYS A C 1
ATOM 2213 O O . CYS A 1 320 ? -28.570 15.741 76.595 1.00 132.31 318 CYS A O 1
ATOM 2216 N N . SER A 1 321 ? -28.284 14.736 74.599 1.00 121.19 319 SER A N 1
ATOM 2217 C CA . SER A 1 321 ? -26.840 14.612 74.747 1.00 117.93 319 SER A CA 1
ATOM 2218 C C . SER A 1 321 ? -26.102 15.917 74.479 1.00 116.90 319 SER A C 1
ATOM 2219 O O . SER A 1 321 ? -24.881 15.969 74.663 1.00 124.15 319 SER A O 1
ATOM 2222 N N . ASP A 1 322 ? -26.808 16.960 74.051 1.00 114.48 320 ASP A N 1
ATOM 2223 C CA . ASP A 1 322 ? -26.174 18.236 73.773 1.00 123.54 320 ASP A CA 1
ATOM 2224 C C . ASP A 1 322 ? -25.691 18.879 75.072 1.00 124.28 320 ASP A C 1
ATOM 2225 O O . ASP A 1 322 ? -26.301 18.694 76.129 1.00 101.89 320 ASP A O 1
ATOM 2230 N N . PRO A 1 323 ? -24.574 19.613 75.026 1.00 131.15 321 PRO A N 1
ATOM 2231 C CA . PRO A 1 323 ? -24.157 20.393 76.203 1.00 124.85 321 PRO A CA 1
ATOM 2232 C C . PRO A 1 323 ? -25.243 21.310 76.740 1.00 130.22 321 PRO A C 1
ATOM 2233 O O . PRO A 1 323 ? -25.247 21.617 77.940 1.00 133.77 321 PRO A O 1
ATOM 2237 N N . ALA A 1 324 ? -26.170 21.755 75.891 1.00 136.58 322 ALA A N 1
ATOM 2238 C CA . ALA A 1 324 ? -27.331 22.505 76.354 1.00 126.92 322 ALA A CA 1
ATOM 2239 C C . ALA A 1 324 ? -28.294 21.574 77.080 1.00 128.07 322 ALA A C 1
ATOM 2240 O O . ALA A 1 324 ? -27.895 20.494 77.531 1.00 127.59 322 ALA A O 1
ATOM 2242 N N . ASN A 1 325 ? -29.562 21.975 77.186 1.00 130.69 323 ASN A N 1
ATOM 2243 C CA . ASN A 1 325 ? -30.551 21.210 77.938 1.00 151.93 323 ASN A CA 1
ATOM 2244 C C . ASN A 1 325 ? -30.029 20.922 79.338 1.00 137.27 323 ASN A C 1
ATOM 2245 O O . ASN A 1 325 ? -30.236 21.722 80.257 1.00 132.21 323 ASN A O 1
ATOM 2250 N N . ALA A 1 326 ? -29.339 19.788 79.500 1.00 127.20 324 ALA A N 1
ATOM 2251 C CA . ALA A 1 326 ? -28.678 19.420 80.749 1.00 116.63 324 ALA A CA 1
ATOM 2252 C C . ALA A 1 326 ? -29.638 19.487 81.929 1.00 134.04 324 ALA A C 1
ATOM 2253 O O . ALA A 1 326 ? -29.996 18.458 82.511 1.00 152.94 324 ALA A O 1
ATOM 2255 N N . TYR A 1 327 ? -30.054 20.698 82.283 1.00 122.51 325 TYR A N 1
ATOM 2256 C CA . TYR A 1 327 ? -31.054 20.974 83.306 1.00 139.95 325 TYR A CA 1
ATOM 2257 C C . TYR A 1 327 ? -32.459 20.639 82.853 1.00 145.39 325 TYR A C 1
ATOM 2258 O O . TYR A 1 327 ? -33.423 20.968 83.557 1.00 151.46 325 TYR A O 1
ATOM 2267 N N . SER A 1 328 ? -32.584 20.000 81.692 1.00 155.40 326 SER A N 1
ATOM 2268 C CA . SER A 1 328 ? -33.889 19.614 81.177 1.00 164.53 326 SER A CA 1
ATOM 2269 C C . SER A 1 328 ? -34.446 18.438 81.970 1.00 160.34 326 SER A C 1
ATOM 2270 O O . SER A 1 328 ? -33.790 17.401 82.108 1.00 162.96 326 SER A O 1
ATOM 2273 N N . LYS A 1 329 ? -35.663 18.603 82.491 1.00 129.95 327 LYS A N 1
ATOM 2274 C CA . LYS A 1 329 ? -36.282 17.540 83.276 1.00 135.32 327 LYS A CA 1
ATOM 2275 C C . LYS A 1 329 ? -36.724 16.382 82.390 1.00 140.67 327 LYS A C 1
ATOM 2276 O O . LYS A 1 329 ? -36.532 15.213 82.747 1.00 125.79 327 LYS A O 1
ATOM 2282 N N . GLN A 1 330 ? -37.324 16.685 81.235 1.00 148.05 328 GLN A N 1
ATOM 2283 C CA . GLN A 1 330 ? -37.729 15.627 80.315 1.00 140.38 328 GLN A CA 1
ATOM 2284 C C . GLN A 1 330 ? -36.522 14.859 79.797 1.00 138.04 328 GLN A C 1
ATOM 2285 O O . GLN A 1 330 ? -36.592 13.643 79.588 1.00 130.50 328 GLN A O 1
ATOM 2291 N N . CYS A 1 331 ? -35.403 15.553 79.584 1.00 136.97 329 CYS A N 1
ATOM 2292 C CA . CYS A 1 331 ? -34.188 14.888 79.133 1.00 140.21 329 CYS A CA 1
ATOM 2293 C C . CYS A 1 331 ? -33.499 14.134 80.261 1.00 140.86 329 CYS A C 1
ATOM 2294 O O . CYS A 1 331 ? -32.764 13.176 80.000 1.00 137.91 329 CYS A O 1
ATOM 2297 N N . ALA A 1 332 ? -33.719 14.549 81.510 1.00 139.62 330 ALA A N 1
ATOM 2298 C CA . ALA A 1 332 ? -33.060 13.892 82.633 1.00 143.76 330 ALA A CA 1
ATOM 2299 C C . ALA A 1 332 ? -33.649 12.514 82.899 1.00 143.74 330 ALA A C 1
ATOM 2300 O O . ALA A 1 332 ? -32.927 11.591 83.293 1.00 156.18 330 ALA A O 1
ATOM 2302 N N . ALA A 1 333 ? -34.953 12.350 82.684 1.00 132.49 331 ALA A N 1
ATOM 2303 C CA . ALA A 1 333 ? -35.629 11.079 82.939 1.00 145.20 331 ALA A CA 1
ATOM 2304 C C . ALA A 1 333 ? -35.398 10.057 81.833 1.00 151.14 331 ALA A C 1
ATOM 2305 O O . ALA A 1 333 ? -36.310 9.311 81.470 1.00 156.25 331 ALA A O 1
ATOM 2307 N N . LEU A 1 334 ? -34.185 10.003 81.289 1.00 147.97 332 LEU A N 1
ATOM 2308 C CA . LEU A 1 334 ? -33.843 9.088 80.213 1.00 148.25 332 LEU A CA 1
ATOM 2309 C C . LEU A 1 334 ? -32.584 8.315 80.577 1.00 155.27 332 LEU A C 1
ATOM 2310 O O . LEU A 1 334 ? -31.786 8.740 81.416 1.00 148.53 332 LEU A O 1
ATOM 2315 N N . ALA A 1 335 ? -32.416 7.166 79.929 1.00 154.41 333 ALA A N 1
ATOM 2316 C CA . ALA A 1 335 ? -31.213 6.376 80.121 1.00 149.97 333 ALA A CA 1
ATOM 2317 C C . ALA A 1 335 ? -30.039 7.025 79.390 1.00 163.12 333 ALA A C 1
ATOM 2318 O O . ALA A 1 335 ? -30.231 7.718 78.387 1.00 174.81 333 ALA A O 1
ATOM 2320 N N . PRO A 1 336 ? -28.810 6.822 79.876 1.00 180.84 334 PRO A N 1
ATOM 2321 C CA . PRO A 1 336 ? -27.644 7.431 79.212 1.00 188.92 334 PRO A CA 1
ATOM 2322 C C . PRO A 1 336 ? -27.451 6.992 77.767 1.00 183.41 334 PRO A C 1
ATOM 2323 O O . PRO A 1 336 ? -26.623 7.589 77.068 1.00 190.58 334 PRO A O 1
ATOM 2327 N N . ALA A 1 337 ? -28.177 5.977 77.300 1.00 169.94 335 ALA A N 1
ATOM 2328 C CA . ALA A 1 337 ? -28.106 5.547 75.910 1.00 164.45 335 ALA A CA 1
ATOM 2329 C C . ALA A 1 337 ? -29.211 6.134 75.044 1.00 159.59 335 ALA A C 1
ATOM 2330 O O . ALA A 1 337 ? -29.026 6.265 73.830 1.00 153.50 335 ALA A O 1
ATOM 2332 N N . ASP A 1 338 ? -30.350 6.490 75.636 1.00 151.64 336 ASP A N 1
ATOM 2333 C CA . ASP A 1 338 ? -31.461 7.064 74.891 1.00 153.94 336 ASP A CA 1
ATOM 2334 C C . ASP A 1 338 ? -31.400 8.583 74.799 1.00 159.63 336 ASP A C 1
ATOM 2335 O O . ASP A 1 338 ? -32.198 9.174 74.064 1.00 158.62 336 ASP A O 1
ATOM 2340 N N . LYS A 1 339 ? -30.478 9.227 75.518 1.00 151.95 337 LYS A N 1
ATOM 2341 C CA . LYS A 1 339 ? -30.350 10.678 75.446 1.00 146.86 337 LYS A CA 1
ATOM 2342 C C . LYS A 1 339 ? -29.731 11.152 74.138 1.00 143.70 337 LYS A C 1
ATOM 2343 O O . LYS A 1 339 ? -29.728 12.360 73.878 1.00 144.92 337 LYS A O 1
ATOM 2349 N N . GLY A 1 340 ? -29.208 10.242 73.316 1.00 136.05 338 GLY A N 1
ATOM 2350 C CA . GLY A 1 340 ? -28.593 10.618 72.060 1.00 147.62 338 GLY A CA 1
ATOM 2351 C C . GLY A 1 340 ? -29.520 10.696 70.871 1.00 146.71 338 GLY A C 1
ATOM 2352 O O . GLY A 1 340 ? -29.134 11.239 69.832 1.00 130.88 338 GLY A O 1
ATOM 2353 N N . HIS A 1 341 ? -30.737 10.170 70.991 1.00 148.32 339 HIS A N 1
ATOM 2354 C CA . HIS A 1 341 ? -31.702 10.157 69.898 1.00 139.09 339 HIS A CA 1
ATOM 2355 C C . HIS A 1 341 ? -33.063 10.648 70.373 1.00 146.06 339 HIS A C 1
ATOM 2356 O O . HIS A 1 341 ? -34.106 10.107 69.997 1.00 163.48 339 HIS A O 1
ATOM 2363 N N . TYR A 1 342 ? -33.073 11.685 71.208 1.00 151.94 340 TYR A N 1
ATOM 2364 C CA . TYR A 1 342 ? -34.313 12.290 71.688 1.00 164.60 340 TYR A CA 1
ATOM 2365 C C . TYR A 1 342 ? -34.137 13.802 71.662 1.00 162.39 340 TYR A C 1
ATOM 2366 O O . TYR A 1 342 ? -33.382 14.356 72.466 1.00 173.20 340 TYR A O 1
ATOM 2375 N N . LEU A 1 343 ? -34.835 14.463 70.743 1.00 144.00 341 LEU A N 1
ATOM 2376 C CA . LEU A 1 343 ? -34.682 15.895 70.519 1.00 130.45 341 LEU A CA 1
ATOM 2377 C C . LEU A 1 343 ? -35.592 16.667 71.467 1.00 138.50 341 LEU A C 1
ATOM 2378 O O . LEU A 1 343 ? -36.819 16.523 71.414 1.00 135.93 341 LEU A O 1
ATOM 2383 N N . ALA A 1 344 ? -34.992 17.483 72.331 1.00 142.80 342 ALA A N 1
ATOM 2384 C CA . ALA A 1 344 ? -35.740 18.390 73.189 1.00 132.09 342 ALA A CA 1
ATOM 2385 C C . ALA A 1 344 ? -35.889 19.730 72.482 1.00 117.22 342 ALA A C 1
ATOM 2386 O O . ALA A 1 344 ? -34.918 20.259 71.932 1.00 134.07 342 ALA A O 1
ATOM 2388 N N . ARG A 1 345 ? -37.103 20.272 72.493 1.00 115.09 343 ARG A N 1
ATOM 2389 C CA . ARG A 1 345 ? -37.423 21.472 71.735 1.00 123.11 343 ARG A CA 1
ATOM 2390 C C . ARG A 1 345 ? -38.032 22.520 72.662 1.00 119.91 343 ARG A C 1
ATOM 2391 O O . ARG A 1 345 ? -38.255 22.281 73.853 1.00 115.25 343 ARG A O 1
ATOM 2399 N N . LYS A 1 346 ? -38.291 23.698 72.097 1.00 112.63 344 LYS A N 1
ATOM 2400 C CA . LYS A 1 346 ? -39.026 24.762 72.767 1.00 117.16 344 LYS A CA 1
ATOM 2401 C C . LYS A 1 346 ? -40.002 25.370 71.769 1.00 112.28 344 LYS A C 1
ATOM 2402 O O . LYS A 1 346 ? -39.951 25.087 70.570 1.00 118.15 344 LYS A O 1
ATOM 2408 N N . TYR A 1 347 ? -40.898 26.216 72.271 1.00 108.36 345 TYR A N 1
ATOM 2409 C CA . TYR A 1 347 ? -41.885 26.875 71.430 1.00 102.73 345 TYR A CA 1
ATOM 2410 C C . TYR A 1 347 ? -41.853 28.376 71.680 1.00 99.64 345 TYR A C 1
ATOM 2411 O O . TYR A 1 347 ? -41.300 28.852 72.675 1.00 104.04 345 TYR A O 1
ATOM 2420 N N . VAL A 1 348 ? -42.459 29.119 70.757 1.00 106.89 346 VAL A N 1
ATOM 2421 C CA . VAL A 1 348 ? -42.469 30.577 70.818 1.00 108.76 346 VAL A CA 1
ATOM 2422 C C . VAL A 1 348 ? -43.728 31.092 70.133 1.00 110.92 346 VAL A C 1
ATOM 2423 O O . VAL A 1 348 ? -44.130 30.595 69.077 1.00 117.21 346 VAL A O 1
ATOM 2427 N N . VAL A 1 349 ? -44.358 32.086 70.756 1.00 110.00 347 VAL A N 1
ATOM 2428 C CA . VAL A 1 349 ? -45.521 32.775 70.209 1.00 94.85 347 VAL A CA 1
ATOM 2429 C C . VAL A 1 349 ? -45.206 34.263 70.187 1.00 89.38 347 VAL A C 1
ATOM 2430 O O . VAL A 1 349 ? -44.753 34.819 71.194 1.00 94.03 347 VAL A O 1
ATOM 2434 N N . ASP A 1 350 ? -45.441 34.904 69.045 1.00 98.31 348 ASP A N 1
ATOM 2435 C CA . ASP A 1 350 ? -45.024 36.283 68.850 1.00 100.11 348 ASP A CA 1
ATOM 2436 C C . ASP A 1 350 ? -46.037 37.020 67.985 1.00 100.08 348 ASP A C 1
ATOM 2437 O O . ASP A 1 350 ? -46.713 36.423 67.142 1.00 86.78 348 ASP A O 1
ATOM 2442 N N . ASP A 1 351 ? -46.134 38.329 68.209 1.00 106.12 349 ASP A N 1
ATOM 2443 C CA . ASP A 1 351 ? -46.996 39.196 67.410 1.00 101.28 349 ASP A CA 1
ATOM 2444 C C . ASP A 1 351 ? -46.380 40.588 67.428 1.00 93.25 349 ASP A C 1
ATOM 2445 O O . ASP A 1 351 ? -46.313 41.221 68.486 1.00 90.54 349 ASP A O 1
ATOM 2450 N N . GLU A 1 352 ? -45.932 41.062 66.268 1.00 85.06 350 GLU A N 1
ATOM 2451 C CA . GLU A 1 352 ? -45.233 42.333 66.165 1.00 97.13 350 GLU A CA 1
ATOM 2452 C C . GLU A 1 352 ? -45.937 43.260 65.183 1.00 93.82 350 GLU A C 1
ATOM 2453 O O . GLU A 1 352 ? -46.718 42.8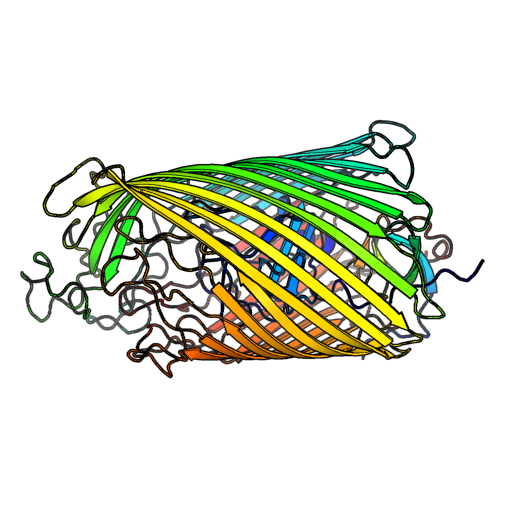27 64.331 1.00 96.41 350 GLU A O 1
ATOM 2459 N N . LYS A 1 353 ? -45.633 44.551 65.309 1.00 82.13 351 LYS A N 1
ATOM 2460 C CA . LYS A 1 353 ? -46.251 45.581 64.481 1.00 86.15 351 LYS A CA 1
ATOM 2461 C C . LYS A 1 353 ? -45.269 46.734 64.348 1.00 87.17 351 LYS A C 1
ATOM 2462 O O . LYS A 1 353 ? -44.861 47.320 65.355 1.00 88.42 351 LYS A O 1
ATOM 2468 N N . LEU A 1 354 ? -44.898 47.061 63.113 1.00 92.24 352 LEU A N 1
ATOM 2469 C CA . LEU A 1 354 ? -43.878 48.061 62.828 1.00 85.12 352 LEU A CA 1
ATOM 2470 C C . LEU A 1 354 ? -44.494 49.240 62.087 1.00 92.98 352 LEU A C 1
ATOM 2471 O O . LEU A 1 354 ? -45.333 49.059 61.198 1.00 101.22 352 LEU A O 1
ATOM 2476 N N . GLN A 1 355 ? -44.083 50.448 62.469 1.00 81.62 353 GLN A N 1
ATOM 2477 C CA . GLN A 1 355 ? -44.384 51.668 61.725 1.00 95.13 353 GLN A CA 1
ATOM 2478 C C . GLN A 1 355 ? -43.071 52.403 61.494 1.00 85.84 353 GLN A C 1
ATOM 2479 O O . GLN A 1 355 ? -42.454 52.893 62.447 1.00 92.88 353 GLN A O 1
ATOM 2485 N N . ASN A 1 356 ? -42.642 52.475 60.237 1.00 89.73 354 ASN A N 1
ATOM 2486 C CA . ASN A 1 356 ? -41.360 53.057 59.870 1.00 91.73 354 ASN A CA 1
ATOM 2487 C C . ASN A 1 356 ? -41.576 54.302 59.019 1.00 97.34 354 ASN A C 1
ATOM 2488 O O . ASN A 1 356 ? -42.561 54.409 58.282 1.00 97.95 354 ASN A O 1
ATOM 2493 N N . PHE A 1 357 ? -40.647 55.249 59.135 1.00 94.56 355 PHE A N 1
ATOM 2494 C CA . PHE A 1 357 ? -40.683 56.468 58.339 1.00 94.59 355 PHE A CA 1
ATOM 2495 C C . PHE A 1 357 ? -39.254 56.920 58.083 1.00 92.75 355 PHE A C 1
ATOM 2496 O O . PHE A 1 357 ? -38.470 57.064 59.026 1.00 101.61 355 PHE A O 1
ATOM 2504 N N . SER A 1 358 ? -38.920 57.140 56.812 1.00 78.82 356 SER A N 1
ATOM 2505 C CA . SER A 1 358 ? -37.565 57.499 56.417 1.00 88.94 356 SER A CA 1
ATOM 2506 C C . SER A 1 358 ? -37.607 58.632 55.403 1.00 109.71 356 SER A C 1
ATOM 2507 O O . SER A 1 358 ? -38.473 58.655 54.523 1.00 111.91 356 SER A O 1
ATOM 2510 N N . VAL A 1 359 ? -36.666 59.566 55.530 1.00 101.28 357 VAL A N 1
ATOM 2511 C CA . VAL A 1 359 ? -36.572 60.731 54.655 1.00 87.21 357 VAL A CA 1
ATOM 2512 C C . VAL A 1 359 ? -35.103 61.010 54.370 1.00 101.84 357 VAL A C 1
ATOM 2513 O O . VAL A 1 359 ? -34.263 60.948 55.273 1.00 106.71 357 VAL A O 1
ATOM 2517 N N . ASP A 1 360 ? -34.792 61.308 53.108 1.00 106.43 358 ASP A N 1
ATOM 2518 C CA . ASP A 1 360 ? -33.456 61.735 52.707 1.00 103.48 358 ASP A CA 1
ATOM 2519 C C . ASP A 1 360 ? -33.609 62.879 51.717 1.00 95.09 358 ASP A C 1
ATOM 2520 O O . ASP A 1 360 ? -34.277 62.724 50.692 1.00 103.67 358 ASP A O 1
ATOM 2525 N N . THR A 1 361 ? -32.995 64.022 52.022 1.00 99.82 359 THR A N 1
ATOM 2526 C CA . THR A 1 361 ? -33.105 65.223 51.196 1.00 98.78 359 THR A CA 1
ATOM 2527 C C . THR A 1 361 ? -31.710 65.798 50.993 1.00 107.38 359 THR A C 1
ATOM 2528 O O . THR A 1 361 ? -31.085 66.265 51.951 1.00 102.60 359 THR A O 1
ATOM 2532 N N . GLN A 1 362 ? -31.229 65.783 49.750 1.00 95.60 360 GLN A N 1
ATOM 2533 C CA . GLN A 1 362 ? -29.865 66.182 49.435 1.00 93.12 360 GLN A CA 1
ATOM 2534 C C . GLN A 1 362 ? -29.854 67.256 48.354 1.00 94.70 360 GLN A C 1
ATOM 2535 O O . GLN A 1 362 ? -30.810 67.415 47.591 1.00 86.44 360 GLN A O 1
ATOM 2541 N N . LEU A 1 363 ? -28.745 67.995 48.303 1.00 106.25 361 LEU A N 1
ATOM 2542 C CA . LEU A 1 363 ? -28.518 69.039 47.311 1.00 81.90 361 LEU A CA 1
ATOM 2543 C C . LEU A 1 363 ? -27.193 68.776 46.611 1.00 87.99 361 LEU A C 1
ATOM 2544 O O . LEU A 1 363 ? -26.160 68.619 47.271 1.00 77.54 361 LEU A O 1
ATOM 2549 N N . GLN A 1 364 ? -27.223 68.740 45.280 1.00 111.90 362 GLN A N 1
ATOM 2550 C CA . GLN A 1 364 ? -26.053 68.413 44.470 1.00 112.45 362 GLN A CA 1
ATOM 2551 C C . GLN A 1 364 ? -25.507 69.694 43.848 1.00 108.08 362 GLN A C 1
ATOM 2552 O O . GLN A 1 364 ? -26.105 70.245 42.918 1.00 109.48 362 GLN A O 1
ATOM 2558 N N . SER A 1 365 ? -24.369 70.161 44.358 1.00 105.09 363 SER A N 1
ATOM 2559 C CA . SER A 1 365 ? -23.706 71.358 43.851 1.00 102.04 363 SER A CA 1
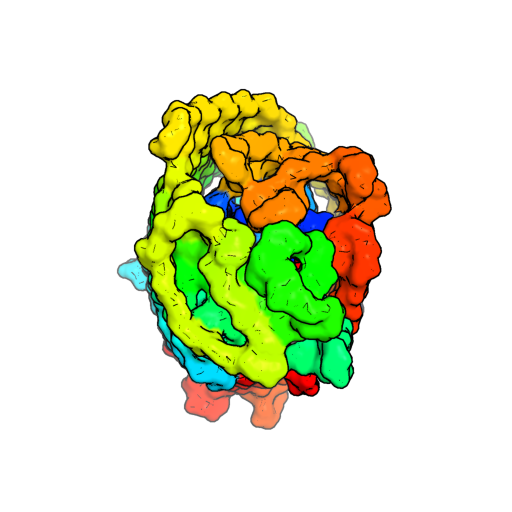ATOM 2560 C C . SER A 1 365 ? -22.528 70.925 42.984 1.00 110.97 363 SER A C 1
ATOM 2561 O O . SER A 1 365 ? -21.524 70.420 43.497 1.00 109.97 363 SER A O 1
ATOM 2564 N N . LYS A 1 366 ? -22.651 71.124 41.675 1.00 126.02 364 LYS A N 1
ATOM 2565 C CA . LYS A 1 366 ? -21.641 70.693 40.713 1.00 126.29 364 LYS A CA 1
ATOM 2566 C C . LYS A 1 366 ? -20.902 71.911 40.166 1.00 130.25 364 LYS A C 1
ATOM 2567 O O . LYS A 1 366 ? -21.097 72.331 39.022 1.00 123.51 364 LYS A O 1
ATOM 2573 N N . PHE A 1 367 ? -20.040 72.479 40.999 1.00 132.57 365 PHE A N 1
ATOM 2574 C CA . PHE A 1 367 ? -19.185 73.583 40.602 1.00 125.51 365 PHE A CA 1
ATOM 2575 C C . PHE A 1 367 ? -17.791 73.051 40.273 1.00 120.04 365 PHE A C 1
ATOM 2576 O O . PHE A 1 367 ? -17.583 71.845 40.110 1.00 110.15 365 PHE A O 1
ATOM 2584 N N . ALA A 1 368 ? -16.820 73.957 40.173 1.00 120.81 366 ALA A N 1
ATOM 2585 C CA . ALA A 1 368 ? -15.451 73.570 39.857 1.00 120.81 366 ALA A CA 1
ATOM 2586 C C . ALA A 1 368 ? -14.507 74.670 40.317 1.00 130.52 366 ALA A C 1
ATOM 2587 O O . ALA A 1 368 ? -14.682 75.834 39.942 1.00 130.11 366 ALA A O 1
ATOM 2589 N N . THR A 1 369 ? -13.514 74.301 41.121 1.00 130.23 367 THR A N 1
ATOM 2590 C CA . THR A 1 369 ? -12.500 75.232 41.600 1.00 142.67 367 THR A CA 1
ATOM 2591 C C . THR A 1 369 ? -11.212 75.046 40.808 1.00 126.81 367 THR A C 1
ATOM 2592 O O . THR A 1 369 ? -10.752 73.915 40.615 1.00 128.24 367 THR A O 1
ATOM 2596 N N . GLY A 1 370 ? -10.641 76.157 40.345 1.00 113.00 368 GLY A N 1
ATOM 2597 C CA . GLY A 1 370 ? -9.445 76.123 39.526 1.00 125.12 368 GLY A CA 1
ATOM 2598 C C . GLY A 1 370 ? -9.578 75.196 38.335 1.00 123.55 368 GLY A C 1
ATOM 2599 O O . GLY A 1 370 ? -10.327 75.480 37.395 1.00 130.74 368 GLY A O 1
ATOM 2600 N N . ASP A 1 371 ? -8.858 74.076 38.372 1.00 104.39 369 ASP A N 1
ATOM 2601 C CA . ASP A 1 371 ? -8.969 73.026 37.367 1.00 116.73 369 ASP A CA 1
ATOM 2602 C C . ASP A 1 371 ? -9.350 71.694 38.002 1.00 123.43 369 ASP A C 1
ATOM 2603 O O . ASP A 1 371 ? -9.036 70.629 37.468 1.00 132.27 369 ASP A O 1
ATOM 2608 N N . ILE A 1 372 ? -10.028 71.744 39.144 1.00 132.68 370 ILE A N 1
ATOM 2609 C CA . ILE A 1 372 ? -10.438 70.555 39.882 1.00 121.31 370 ILE A CA 1
ATOM 2610 C C . ILE A 1 372 ? -11.959 70.583 39.950 1.00 117.58 370 ILE A C 1
ATOM 2611 O O . ILE A 1 372 ? -12.540 71.256 40.811 1.00 117.50 370 ILE A O 1
ATOM 2616 N N . ASP A 1 373 ? -12.610 69.859 39.042 1.00 115.78 371 ASP A N 1
ATOM 2617 C CA . ASP A 1 373 ? -14.064 69.809 39.021 1.00 117.86 371 ASP A CA 1
ATOM 2618 C C . ASP A 1 373 ? -14.594 69.157 40.295 1.00 116.36 371 ASP A C 1
ATOM 2619 O O . ASP A 1 373 ? -13.909 68.372 40.958 1.00 120.94 371 ASP A O 1
ATOM 2624 N N . HIS A 1 374 ? -15.836 69.490 40.635 1.00 104.37 372 HIS A N 1
ATOM 2625 C CA . HIS A 1 374 ? -16.430 69.038 41.883 1.00 100.88 372 HIS A CA 1
ATOM 2626 C C . HIS A 1 374 ? -17.869 68.603 41.655 1.00 112.45 372 HIS A C 1
ATOM 2627 O O . HIS A 1 374 ? -18.533 69.034 40.709 1.00 125.85 372 HIS A O 1
ATOM 2634 N N . THR A 1 375 ? -18.340 67.734 42.550 1.00 114.35 373 THR A N 1
ATOM 2635 C CA . THR A 1 375 ? -19.742 67.311 42.593 1.00 104.14 373 THR A CA 1
ATOM 2636 C C . THR A 1 375 ? -20.085 67.107 44.071 1.00 101.72 373 THR A C 1
ATOM 2637 O O . THR A 1 375 ? -19.933 66.010 44.612 1.00 84.81 373 THR A O 1
ATOM 2641 N N . LEU A 1 376 ? -20.541 68.181 44.710 1.00 107.93 374 LEU A N 1
ATOM 2642 C CA . LEU A 1 376 ? -20.740 68.203 46.152 1.00 89.90 374 LEU A CA 1
ATOM 2643 C C . LEU A 1 376 ? -22.152 67.756 46.508 1.00 97.06 374 LEU A C 1
ATOM 2644 O O . LEU A 1 376 ? -23.130 68.246 45.933 1.00 95.98 374 LEU A O 1
ATOM 2649 N N . LEU A 1 377 ? -22.252 66.831 47.459 1.00 95.77 375 LEU A N 1
ATOM 2650 C CA . LEU A 1 377 ? -23.526 66.345 47.971 1.00 94.90 375 LEU A CA 1
ATOM 2651 C C . LEU A 1 377 ? -23.690 66.801 49.414 1.00 82.00 375 LEU A C 1
ATOM 2652 O O . LEU A 1 377 ? -22.805 66.574 50.244 1.00 79.37 375 LEU A O 1
ATOM 2657 N N . THR A 1 378 ? -24.819 67.444 49.706 1.00 85.04 376 THR A N 1
ATOM 2658 C CA . THR A 1 378 ? -25.130 67.937 51.045 1.00 87.98 376 THR A CA 1
ATOM 2659 C C . THR A 1 378 ? -26.570 67.561 51.364 1.00 90.04 376 THR A C 1
ATOM 2660 O O . THR A 1 378 ? -27.500 68.065 50.725 1.00 96.43 376 THR A O 1
ATOM 2664 N N . GLY A 1 379 ? -26.759 66.684 52.351 1.00 91.70 377 GLY A N 1
ATOM 2665 C CA . GLY A 1 379 ? -28.091 66.209 52.662 1.00 94.34 377 GLY A CA 1
ATOM 2666 C C . GLY A 1 379 ? -28.263 65.843 54.121 1.00 90.26 377 GLY A C 1
ATOM 2667 O O . GLY A 1 379 ? -27.301 65.749 54.886 1.00 87.86 377 GLY A O 1
ATOM 2668 N N . VAL A 1 380 ? -29.528 65.640 54.493 1.00 80.88 378 VAL A N 1
ATOM 2669 C CA . VAL A 1 380 ? -29.913 65.195 55.825 1.00 88.36 378 VAL A CA 1
ATOM 2670 C C . VAL A 1 380 ? -30.791 63.961 55.676 1.00 93.39 378 VAL A C 1
ATOM 2671 O O . VAL A 1 380 ? -31.388 63.717 54.625 1.00 101.24 378 VAL A O 1
ATOM 2675 N N . ASP A 1 381 ? -30.865 63.174 56.747 1.00 104.03 379 ASP A N 1
ATOM 2676 C CA . ASP A 1 381 ? -31.754 62.024 56.783 1.00 104.90 379 ASP A CA 1
ATOM 2677 C C . ASP A 1 381 ? -32.540 62.024 58.087 1.00 115.24 379 ASP A C 1
ATOM 2678 O O . ASP A 1 381 ? -32.184 62.705 59.053 1.00 126.91 379 ASP A O 1
ATOM 2683 N N . PHE A 1 382 ? -33.628 61.258 58.099 1.00 104.21 380 PHE A N 1
ATOM 2684 C CA . PHE A 1 382 ? -34.467 61.125 59.279 1.00 103.80 380 PHE A CA 1
ATOM 2685 C C . PHE A 1 382 ? -34.984 59.697 59.358 1.00 103.63 380 PHE A C 1
ATOM 2686 O O . PHE A 1 382 ? -35.074 58.990 58.350 1.00 118.99 380 PHE A O 1
ATOM 2694 N N . MET A 1 383 ? -35.326 59.276 60.573 1.00 94.90 381 MET A N 1
ATOM 2695 C CA . MET A 1 383 ? -35.744 57.901 60.805 1.00 74.81 381 MET A CA 1
ATOM 2696 C C . MET A 1 383 ? -36.617 57.863 62.048 1.00 95.71 381 MET A C 1
ATOM 2697 O O . MET A 1 383 ? -36.237 58.406 63.089 1.00 102.56 381 MET A O 1
ATOM 2702 N N . ARG A 1 384 ? -37.780 57.226 61.933 1.00 102.80 382 ARG A N 1
ATOM 2703 C CA . ARG A 1 384 ? -38.657 56.971 63.069 1.00 94.40 382 ARG A CA 1
ATOM 2704 C C . ARG A 1 384 ? -39.096 55.517 63.016 1.00 87.60 382 ARG A C 1
ATOM 2705 O O . ARG A 1 384 ? -39.683 55.079 62.021 1.00 86.27 382 ARG A O 1
ATOM 2713 N N . MET A 1 385 ? -38.808 54.773 64.078 1.00 87.62 383 MET A N 1
ATOM 2714 C CA . MET A 1 385 ? -39.175 53.371 64.174 1.00 79.03 383 MET A CA 1
ATOM 2715 C C . MET A 1 385 ? -40.063 53.165 65.393 1.00 84.06 383 MET A C 1
ATOM 2716 O O . MET A 1 385 ? -39.963 53.894 66.384 1.00 78.21 383 MET A O 1
ATOM 2721 N N . ARG A 1 386 ? -40.941 52.166 65.308 1.00 93.79 384 ARG A N 1
ATOM 2722 C CA . ARG A 1 386 ? -41.851 51.859 66.409 1.00 92.86 384 ARG A CA 1
ATOM 2723 C C . ARG A 1 386 ? -42.327 50.424 66.234 1.00 90.36 384 ARG A C 1
ATOM 2724 O O . ARG A 1 386 ? -43.107 50.140 65.319 1.00 105.45 384 ARG A O 1
ATOM 2732 N N . ASN A 1 387 ? -41.856 49.528 67.099 1.00 84.04 385 ASN A N 1
ATOM 2733 C CA . ASN A 1 387 ? -42.207 48.115 67.040 1.00 89.95 385 ASN A CA 1
ATOM 2734 C C . ASN A 1 387 ? -42.752 47.676 68.389 1.00 85.97 385 ASN A C 1
ATOM 2735 O O . ASN A 1 387 ? -42.093 47.858 69.418 1.00 84.13 385 ASN A O 1
ATOM 2740 N N . ASP A 1 388 ? -43.950 47.096 68.381 1.00 83.05 386 ASP A N 1
ATOM 2741 C CA . ASP A 1 388 ? -44.628 46.651 69.594 1.00 87.77 386 ASP A CA 1
ATOM 2742 C C . ASP A 1 388 ? -44.613 45.127 69.614 1.00 86.03 386 ASP A C 1
ATOM 2743 O O . ASP A 1 388 ? -45.279 44.483 68.795 1.00 92.35 386 ASP A O 1
ATOM 2748 N N . ILE A 1 389 ? -43.860 44.556 70.548 1.00 91.79 387 ILE A N 1
ATOM 2749 C CA . ILE A 1 389 ? -43.757 43.110 70.704 1.00 80.20 387 ILE A CA 1
ATOM 2750 C C . ILE A 1 389 ? -44.702 42.682 71.817 1.00 100.61 387 ILE A C 1
ATOM 2751 O O . ILE A 1 389 ? -44.594 43.161 72.953 1.00 107.47 387 ILE A O 1
ATOM 2756 N N . ASN A 1 390 ? -45.636 41.792 71.491 1.00 82.86 388 ASN A N 1
ATOM 2757 C CA . ASN A 1 390 ? -46.528 41.166 72.465 1.00 78.00 388 ASN A CA 1
ATOM 2758 C C . ASN A 1 390 ? -46.366 39.661 72.284 1.00 88.77 388 ASN A C 1
ATOM 2759 O O . ASN A 1 390 ? -47.224 38.988 71.710 1.00 88.80 388 ASN A O 1
ATOM 2764 N N . ALA A 1 391 ? -45.247 39.139 72.772 1.00 92.58 389 ALA A N 1
ATOM 2765 C CA . ALA A 1 391 ? -44.854 37.757 72.549 1.00 86.74 389 ALA A CA 1
ATOM 2766 C C . ALA A 1 391 ? -44.934 36.957 73.843 1.00 89.60 389 ALA A C 1
ATOM 2767 O O . ALA A 1 391 ? -45.048 37.504 74.943 1.00 95.84 389 ALA A O 1
ATOM 2769 N N . TRP A 1 392 ? -44.872 35.635 73.687 1.00 95.30 390 TRP A N 1
ATOM 2770 C CA . TRP A 1 392 ? -44.860 34.700 74.810 1.00 104.27 390 TRP A CA 1
ATOM 2771 C C . TRP A 1 392 ? -43.915 33.561 74.452 1.00 108.90 390 TRP A C 1
ATOM 2772 O O . TRP A 1 392 ? -44.175 32.810 73.508 1.00 124.41 390 TRP A O 1
ATOM 2783 N N . PHE A 1 393 ? -42.829 33.430 75.204 1.00 117.67 391 PHE A N 1
ATOM 2784 C CA . PHE A 1 393 ? -41.764 32.487 74.901 1.00 115.64 391 PHE A CA 1
ATOM 2785 C C . PHE A 1 393 ? -41.892 31.225 75.749 1.00 121.62 391 PHE A C 1
ATOM 2786 O O . PHE A 1 393 ? -42.570 31.204 76.778 1.00 122.66 391 PHE A O 1
ATOM 2794 N N . GLY A 1 394 ? -41.225 30.165 75.296 1.00 121.75 392 GLY A N 1
ATOM 2795 C CA . GLY A 1 394 ? -41.217 28.903 76.009 1.00 117.03 392 GLY A CA 1
ATOM 2796 C C . GLY A 1 394 ? -39.821 28.456 76.391 1.00 127.57 392 GLY A C 1
ATOM 2797 O O . GLY A 1 394 ? -38.970 28.245 75.521 1.00 134.34 392 GLY A O 1
ATOM 2798 N N . TYR A 1 395 ? -39.573 28.302 77.692 1.00 133.51 393 TYR A N 1
ATOM 2799 C CA . TYR A 1 395 ? -38.239 27.971 78.181 1.00 118.41 393 TYR A CA 1
ATOM 2800 C C . TYR A 1 395 ? -37.922 26.494 77.994 1.00 128.34 393 TYR A C 1
ATOM 2801 O O . TYR A 1 395 ? -38.491 25.831 77.120 1.00 129.59 393 TYR A O 1
ATOM 2810 N N . ASP A 1 396 ? -37.013 25.973 78.813 1.00 136.93 394 ASP A N 1
ATOM 2811 C CA . ASP A 1 396 ? -36.624 24.576 78.714 1.00 140.03 394 ASP A CA 1
ATOM 2812 C C . ASP A 1 396 ? -37.771 23.667 79.146 1.00 142.28 394 ASP A C 1
ATOM 2813 O O . ASP A 1 396 ? -38.562 24.006 80.031 1.00 141.96 394 ASP A O 1
ATOM 2818 N N . ASP A 1 397 ? -37.854 22.501 78.501 1.00 130.57 395 ASP A N 1
ATOM 2819 C CA . ASP A 1 397 ? -38.887 21.502 78.785 1.00 130.22 395 ASP A CA 1
ATOM 2820 C C . ASP A 1 397 ? -40.288 22.078 78.595 1.00 127.58 395 ASP A C 1
ATOM 2821 O O . ASP A 1 397 ? -41.220 21.749 79.331 1.00 127.17 395 ASP A O 1
ATOM 2826 N N . SER A 1 398 ? -40.440 22.945 77.597 1.00 130.00 396 SER A N 1
ATOM 2827 C CA . SER A 1 398 ? -41.735 23.546 77.310 1.00 128.51 396 SER A CA 1
ATOM 2828 C C . SER A 1 398 ? -42.604 22.687 76.405 1.00 118.76 396 SER A C 1
ATOM 2829 O O . SER A 1 398 ? -43.831 22.844 76.416 1.00 136.95 396 SER A O 1
ATOM 2832 N N . VAL A 1 399 ? -42.006 21.789 75.629 1.00 109.94 397 VAL A N 1
ATOM 2833 C CA . VAL A 1 399 ? -42.751 20.922 74.721 1.00 114.90 397 VAL A CA 1
ATOM 2834 C C . VAL A 1 399 ? -42.343 19.484 75.022 1.00 109.53 397 VAL A C 1
ATOM 2835 O O . VAL A 1 399 ? -41.376 19.268 75.767 1.00 110.43 397 VAL A O 1
ATOM 2839 N N . PRO A 1 400 ? -43.034 18.469 74.481 1.00 112.31 398 PRO A N 1
ATOM 2840 C CA . PRO A 1 400 ? -42.539 17.093 74.631 1.00 121.87 398 PRO A CA 1
ATOM 2841 C C . PRO A 1 400 ? -41.248 16.854 73.860 1.00 108.45 398 PRO A C 1
ATOM 2842 O O . PRO A 1 400 ? -40.568 17.803 73.457 1.00 98.57 398 PRO A O 1
ATOM 2846 N N . LEU A 1 401 ? -40.899 15.589 73.648 1.00 115.86 399 LEU A N 1
ATOM 2847 C CA . LEU A 1 401 ? -39.650 15.220 73.000 1.00 119.94 399 LEU A CA 1
ATOM 2848 C C . LEU A 1 401 ? -39.929 14.389 71.755 1.00 126.31 399 LEU A C 1
ATOM 2849 O O . LEU A 1 401 ? -40.867 13.586 71.730 1.00 148.73 399 LEU A O 1
ATOM 2854 N N . LEU A 1 402 ? -39.111 14.589 70.722 1.00 103.73 400 LEU A N 1
ATOM 2855 C CA . LEU A 1 402 ? -39.195 13.797 69.503 1.00 115.99 400 LEU A CA 1
ATOM 2856 C C . LEU A 1 402 ? -38.269 12.592 69.593 1.00 139.21 400 LEU A C 1
ATOM 2857 O O . LEU A 1 402 ? -37.177 12.671 70.163 1.00 150.83 400 LEU A O 1
ATOM 2862 N N . ASN A 1 403 ? -38.712 11.478 69.014 1.00 134.41 401 ASN A N 1
ATOM 2863 C CA . ASN A 1 403 ? -37.988 10.218 69.106 1.00 141.46 401 ASN A CA 1
ATOM 2864 C C . ASN A 1 403 ? -36.936 10.075 68.010 1.00 121.17 401 ASN A C 1
ATOM 2865 O O . ASN A 1 403 ? -35.996 9.288 68.175 1.00 133.93 401 ASN A O 1
ATOM 2870 N N . LEU A 1 404 ? -37.048 10.856 66.931 1.00 117.72 402 LEU A N 1
ATOM 2871 C CA . LEU A 1 404 ? -36.140 10.835 65.784 1.00 119.12 402 LEU A CA 1
ATOM 2872 C C . LEU A 1 404 ? -36.302 9.551 64.980 1.00 136.81 402 LEU A C 1
ATOM 2873 O O . LEU A 1 404 ? -36.564 9.602 63.774 1.00 138.62 402 LEU A O 1
ATOM 2878 N N . TYR A 1 405 ? -36.133 8.397 65.630 1.00 148.01 403 TYR A N 1
ATOM 2879 C CA . TYR A 1 405 ? -36.387 7.132 64.947 1.00 145.46 403 TYR A CA 1
ATOM 2880 C C . TYR A 1 405 ? -37.866 6.980 64.621 1.00 143.06 403 TYR A C 1
ATOM 2881 O O . TYR A 1 405 ? -38.225 6.422 63.577 1.00 152.63 403 TYR A O 1
ATOM 2890 N N . ASN A 1 406 ? -38.735 7.468 65.503 1.00 146.23 404 ASN A N 1
ATOM 2891 C CA . ASN A 1 406 ? -40.184 7.429 65.300 1.00 150.83 404 ASN A CA 1
ATOM 2892 C C . ASN A 1 406 ? -40.771 8.785 65.671 1.00 147.90 404 ASN A C 1
ATOM 2893 O O . ASN A 1 406 ? -41.395 8.945 66.727 1.00 146.56 404 ASN A O 1
ATOM 2898 N N . PRO A 1 407 ? -40.581 9.795 64.819 1.00 143.79 405 PRO A N 1
ATOM 2899 C CA . PRO A 1 407 ? -41.198 11.097 65.088 1.00 145.61 405 PRO A CA 1
ATOM 2900 C C . PRO A 1 407 ? -42.714 11.002 65.007 1.00 151.73 405 PRO A C 1
ATOM 2901 O O . PRO A 1 407 ? -43.271 10.244 64.208 1.00 142.47 405 PRO A O 1
ATOM 2905 N N . VAL A 1 408 ? -43.384 11.777 65.859 1.00 157.38 406 VAL A N 1
ATOM 2906 C CA . VAL A 1 408 ? -44.841 11.759 65.936 1.00 154.69 406 VAL A CA 1
ATOM 2907 C C . VAL A 1 408 ? -45.368 13.188 65.944 1.00 151.73 406 VAL A C 1
ATOM 2908 O O . VAL A 1 408 ? -46.246 13.531 66.744 1.00 157.67 406 VAL A O 1
ATOM 2912 N N . ASN A 1 409 ? -44.841 14.021 65.043 1.00 165.49 407 ASN A N 1
ATOM 2913 C CA . ASN A 1 409 ? -45.184 15.438 64.973 1.00 174.64 407 ASN A CA 1
ATOM 2914 C C . ASN A 1 409 ? -46.690 15.665 65.008 1.00 162.27 407 ASN A C 1
ATOM 2915 O O . ASN A 1 409 ? -47.379 15.504 63.995 1.00 156.29 407 ASN A O 1
ATOM 2920 N N . THR A 1 410 ? -47.205 16.030 66.181 1.00 152.35 408 THR A N 1
ATOM 2921 C CA . THR A 1 410 ? -48.627 16.289 66.363 1.00 145.32 408 THR A CA 1
ATOM 2922 C C . THR A 1 410 ? -48.914 17.783 66.310 1.00 143.39 408 THR A C 1
ATOM 2923 O O . THR A 1 410 ? -48.207 18.536 65.630 1.00 140.11 408 THR A O 1
ATOM 2927 N N . ASP A 1 411 ? -49.955 18.215 67.016 1.00 150.65 409 ASP A N 1
ATOM 2928 C CA . ASP A 1 411 ? -50.284 19.622 67.153 1.00 147.39 409 ASP A CA 1
ATOM 2929 C C . ASP A 1 411 ? -49.813 20.115 68.518 1.00 137.54 409 ASP A C 1
ATOM 2930 O O . ASP A 1 411 ? -49.241 19.367 69.314 1.00 144.70 409 ASP A O 1
ATOM 2935 N N . PHE A 1 412 ? -50.060 21.392 68.796 1.00 129.90 410 PHE A N 1
ATOM 2936 C CA . PHE A 1 412 ? -49.575 21.986 70.031 1.00 137.62 410 PHE A CA 1
ATOM 2937 C C . PHE A 1 412 ? -50.504 23.108 70.470 1.00 134.89 410 PHE A C 1
ATOM 2938 O O . PHE A 1 412 ? -51.041 23.845 69.638 1.00 138.11 410 PHE A O 1
ATOM 2946 N N . ASP A 1 413 ? -50.682 23.229 71.787 1.00 131.50 411 ASP A N 1
ATOM 2947 C CA . ASP A 1 413 ? -51.510 24.275 72.386 1.00 114.08 411 ASP A CA 1
ATOM 2948 C C . ASP A 1 413 ? -50.623 25.488 72.637 1.00 117.51 411 ASP A C 1
ATOM 2949 O O . ASP A 1 413 ? -50.040 25.650 73.710 1.00 110.01 411 ASP A O 1
ATOM 2954 N N . PHE A 1 414 ? -50.527 26.358 71.630 1.00 123.82 412 PHE A N 1
ATOM 2955 C CA . PHE A 1 414 ? -49.731 27.571 71.769 1.00 120.34 412 PHE A CA 1
ATOM 2956 C C . PHE A 1 414 ? -50.387 28.592 72.690 1.00 117.02 412 PHE A C 1
ATOM 2957 O O . PHE A 1 414 ? -49.713 29.522 73.143 1.00 88.79 412 PHE A O 1
ATOM 2965 N N . ASN A 1 415 ? -51.678 28.439 72.977 1.00 129.88 413 ASN A N 1
ATOM 2966 C CA . ASN A 1 415 ? -52.391 29.342 73.870 1.00 125.14 413 ASN A CA 1
ATOM 2967 C C . ASN A 1 415 ? -52.256 28.953 75.336 1.00 118.27 413 ASN A C 1
ATOM 2968 O O . ASN A 1 415 ? -52.833 29.626 76.196 1.00 127.95 413 ASN A O 1
ATOM 2973 N N . ALA A 1 416 ? -51.515 27.889 75.642 1.00 124.09 414 ALA A N 1
ATOM 2974 C CA . ALA A 1 416 ? -51.273 27.501 77.024 1.00 112.01 414 ALA A CA 1
ATOM 2975 C C . ALA A 1 416 ? -50.114 28.311 77.591 1.00 120.62 414 ALA A C 1
ATOM 2976 O O . ALA A 1 416 ? -49.065 28.443 76.952 1.00 115.87 414 ALA A O 1
ATOM 2978 N N . LYS A 1 417 ? -50.304 28.853 78.788 1.00 121.94 415 LYS A N 1
ATOM 2979 C CA . LYS A 1 417 ? -49.327 29.728 79.430 1.00 126.40 415 LYS A CA 1
ATOM 2980 C C . LYS A 1 417 ? -48.960 29.145 80.793 1.00 136.78 415 LYS A C 1
ATOM 2981 O O . LYS A 1 417 ? -49.305 29.710 81.835 1.00 148.97 415 LYS A O 1
ATOM 2987 N N . ASP A 1 418 ? -48.262 28.019 80.783 1.00 131.02 416 ASP A N 1
ATOM 2988 C CA . ASP A 1 418 ? -47.803 27.416 82.030 1.00 126.14 416 ASP A CA 1
ATOM 2989 C C . ASP A 1 418 ? -46.676 28.259 82.614 1.00 132.00 416 ASP A C 1
ATOM 2990 O O . ASP A 1 418 ? -45.665 28.480 81.934 1.00 145.62 416 ASP A O 1
ATOM 2995 N N . PRO A 1 419 ? -46.800 28.751 83.851 1.00 129.88 417 PRO A N 1
ATOM 2996 C CA . PRO A 1 419 ? -45.794 29.686 84.383 1.00 136.31 417 PRO A CA 1
ATOM 2997 C C . PRO A 1 419 ? -44.427 29.066 84.628 1.00 139.18 417 PRO A C 1
ATOM 2998 O O . PRO A 1 419 ? -43.465 29.815 84.846 1.00 142.51 417 PRO A O 1
ATOM 3002 N N . ALA A 1 420 ? -44.302 27.739 84.601 1.00 128.89 418 ALA A N 1
ATOM 3003 C CA . ALA A 1 420 ? -43.027 27.095 84.893 1.00 121.98 418 ALA A CA 1
ATOM 3004 C C . ALA A 1 420 ? -42.149 26.921 83.662 1.00 125.19 418 ALA A C 1
ATOM 3005 O O . ALA A 1 420 ? -40.918 26.943 83.782 1.00 117.76 418 ALA A O 1
ATOM 3007 N N . ASN A 1 421 ? -42.747 26.750 82.482 1.00 130.69 419 ASN A N 1
ATOM 3008 C CA . ASN A 1 421 ? -41.997 26.514 81.258 1.00 125.22 419 ASN A CA 1
ATOM 3009 C C . ASN A 1 421 ? -42.086 27.654 80.253 1.00 111.79 419 ASN A C 1
ATOM 3010 O O . ASN A 1 421 ? -41.369 27.623 79.247 1.00 119.72 419 ASN A O 1
ATOM 3015 N N . SER A 1 422 ? -42.936 28.648 80.491 1.00 110.34 420 SER A N 1
ATOM 3016 C CA . SER A 1 422 ? -43.153 29.737 79.551 1.00 123.33 420 SER A CA 1
ATOM 3017 C C . SER A 1 422 ? -43.111 31.074 80.280 1.00 126.49 420 SER A C 1
ATOM 3018 O O . SER A 1 422 ? -43.193 31.143 81.509 1.00 129.51 420 SER A O 1
ATOM 3021 N N . GLY A 1 423 ? -42.974 32.145 79.498 1.00 128.06 421 GLY A N 1
ATOM 3022 C CA . GLY A 1 423 ? -42.928 33.489 80.026 1.00 129.61 421 GLY A CA 1
ATOM 3023 C C . GLY A 1 423 ? -43.163 34.534 78.952 1.00 126.24 421 GLY A C 1
ATOM 3024 O O . GLY A 1 423 ? -42.758 34.370 77.797 1.00 140.98 421 GLY A O 1
ATOM 3025 N N . PRO A 1 424 ? -43.822 35.630 79.311 1.00 118.29 422 PRO A N 1
ATOM 3026 C CA . PRO A 1 424 ? -44.151 36.671 78.332 1.00 120.14 422 PRO A CA 1
ATOM 3027 C C . PRO A 1 424 ? -42.941 37.547 78.020 1.00 109.08 422 PRO A C 1
ATOM 3028 O O . PRO A 1 424 ? -41.871 37.417 78.612 1.00 103.88 422 PRO A O 1
ATOM 3032 N N . TYR A 1 425 ? -43.138 38.458 77.066 1.00 110.18 423 TYR A N 1
ATOM 3033 C CA . TYR A 1 425 ? -42.102 39.395 76.644 1.00 104.20 423 TYR A CA 1
ATOM 3034 C C . TYR A 1 425 ? -42.743 40.558 75.896 1.00 99.23 423 TYR A C 1
ATOM 3035 O O . TYR A 1 425 ? -42.610 40.669 74.673 1.00 97.45 423 TYR A O 1
ATOM 3044 N N . ARG A 1 426 ? -43.453 41.421 76.620 1.00 90.34 424 ARG A N 1
ATOM 3045 C CA . ARG A 1 426 ? -44.166 42.547 76.016 1.00 96.79 424 ARG A CA 1
ATOM 3046 C C . ARG A 1 426 ? -43.252 43.767 76.036 1.00 88.45 424 ARG A C 1
ATOM 3047 O O . ARG A 1 426 ? -43.087 44.420 77.069 1.00 88.52 424 ARG A O 1
ATOM 3055 N N . ILE A 1 427 ? -42.658 44.074 74.884 1.00 89.71 425 ILE A N 1
ATOM 3056 C CA . ILE A 1 427 ? -41.714 45.175 74.746 1.00 97.84 425 ILE A CA 1
ATOM 3057 C C . ILE A 1 427 ? -42.197 46.108 73.647 1.00 82.98 425 ILE A C 1
ATOM 3058 O O . ILE A 1 427 ? -42.880 45.693 72.705 1.00 92.48 425 ILE A O 1
ATOM 3063 N N . LEU A 1 428 ? -41.838 47.383 73.777 1.00 71.72 426 LEU A N 1
ATOM 3064 C CA . LEU A 1 428 ? -42.126 48.396 72.771 1.00 71.07 426 LEU A CA 1
ATOM 3065 C C . LEU A 1 428 ? -40.846 49.167 72.495 1.00 80.78 426 LEU A C 1
ATOM 3066 O O . LEU A 1 428 ? -40.291 49.794 73.403 1.00 86.65 426 LEU A O 1
ATOM 3071 N N . ASN A 1 429 ? -40.379 49.120 71.251 1.00 91.79 427 ASN A N 1
ATOM 3072 C CA . ASN A 1 429 ? -39.121 49.736 70.852 1.00 81.86 427 ASN A CA 1
ATOM 3073 C C . ASN A 1 429 ? -39.391 50.919 69.932 1.00 73.61 427 ASN A C 1
ATOM 3074 O O . ASN A 1 429 ? -40.201 50.817 69.005 1.00 88.79 427 ASN A O 1
ATOM 3079 N N . LYS A 1 430 ? -38.713 52.036 70.189 1.00 77.24 428 LYS A N 1
ATOM 3080 C CA . LYS A 1 430 ? -38.823 53.241 69.377 1.00 78.01 428 LYS A CA 1
ATOM 3081 C C . LYS A 1 430 ? -37.435 53.801 69.102 1.00 89.54 428 LYS A C 1
ATOM 3082 O O . LYS A 1 430 ? -36.597 53.883 70.006 1.00 89.70 428 LYS A O 1
ATOM 3088 N N . GLN A 1 431 ? -37.197 54.190 67.851 1.00 90.19 429 GLN A N 1
ATOM 3089 C CA . GLN A 1 431 ? -35.915 54.735 67.434 1.00 78.20 429 GLN A CA 1
ATOM 3090 C C . GLN A 1 431 ? -36.121 56.035 66.672 1.00 82.28 429 GLN A C 1
ATOM 3091 O O . GLN A 1 431 ? -37.107 56.205 65.949 1.00 91.29 429 GLN A O 1
ATOM 3097 N N . LYS A 1 432 ? -35.173 56.953 66.848 1.00 82.57 430 LYS A N 1
ATOM 3098 C CA . LYS A 1 432 ? -35.145 58.206 66.103 1.00 85.85 430 LYS A CA 1
ATOM 3099 C C . LYS A 1 432 ? -33.697 58.508 65.756 1.00 92.71 430 LYS A C 1
ATOM 3100 O O . LYS A 1 432 ? -32.880 58.736 66.652 1.00 96.89 430 LYS A O 1
ATOM 3106 N N . GLN A 1 433 ? -33.377 58.497 64.467 1.00 73.21 431 GLN A N 1
ATOM 3107 C CA . GLN A 1 433 ? -32.043 58.825 63.994 1.00 88.55 431 GLN A CA 1
ATOM 3108 C C . GLN A 1 433 ? -32.094 60.036 63.078 1.00 87.21 431 GLN A C 1
ATOM 3109 O O . GLN A 1 433 ? -33.058 60.224 62.329 1.00 87.87 431 GLN A O 1
ATOM 3115 N N . THR A 1 434 ? -31.048 60.854 63.151 1.00 96.66 432 THR A N 1
ATOM 3116 C CA . THR A 1 434 ? -30.943 62.062 62.342 1.00 96.18 432 THR A CA 1
ATOM 3117 C C . THR A 1 434 ? -29.470 62.312 62.075 1.00 87.03 432 THR A C 1
ATOM 3118 O O . THR A 1 434 ? -28.707 62.560 63.013 1.00 102.02 432 THR A O 1
ATOM 3122 N N . GLY A 1 435 ? -29.069 62.237 60.811 1.00 85.78 433 GLY A N 1
ATOM 3123 C CA . GLY A 1 435 ? -27.677 62.439 60.467 1.00 87.07 433 GLY A CA 1
ATOM 3124 C C . GLY A 1 435 ? -27.473 63.348 59.274 1.00 83.83 433 GLY A C 1
ATOM 3125 O O . GLY A 1 435 ? -28.128 63.189 58.241 1.00 87.25 433 GLY A O 1
ATOM 3126 N N . VAL A 1 436 ? -26.567 64.311 59.404 1.00 72.27 434 VAL A N 1
ATOM 3127 C CA . VAL A 1 436 ? -26.210 65.208 58.312 1.00 75.96 434 VAL A CA 1
ATOM 3128 C C . VAL A 1 436 ? -24.962 64.660 57.634 1.00 87.22 434 VAL A C 1
ATOM 3129 O O . VAL A 1 436 ? -24.003 64.262 58.308 1.00 78.24 434 VAL A O 1
ATOM 3133 N N . TYR A 1 437 ? -24.978 64.617 56.303 1.00 90.19 435 TYR A N 1
ATOM 3134 C CA . TYR A 1 437 ? -23.865 64.076 55.537 1.00 90.38 435 TYR A CA 1
ATOM 3135 C C . TYR A 1 437 ? -23.465 65.050 54.441 1.00 86.14 435 TYR A C 1
ATOM 3136 O O . TYR A 1 437 ? -24.318 65.710 53.839 1.00 72.05 435 TYR A O 1
ATOM 3145 N N . VAL A 1 438 ? -22.161 65.134 54.191 1.00 88.84 436 VAL A N 1
ATOM 3146 C CA . VAL A 1 438 ? -21.600 65.942 53.113 1.00 85.36 436 VAL A CA 1
ATOM 3147 C C . VAL A 1 438 ? -20.527 65.116 52.419 1.00 79.84 436 VAL A C 1
ATOM 3148 O O . VAL A 1 438 ? -19.622 64.594 53.077 1.00 84.88 436 VAL A O 1
ATOM 3152 N N . GLN A 1 439 ? -20.623 64.998 51.096 1.00 78.85 437 GLN A N 1
ATOM 3153 C CA . GLN A 1 439 ? -19.679 64.199 50.327 1.00 90.60 437 GLN A CA 1
ATOM 3154 C C . GLN A 1 439 ? -19.372 64.886 49.006 1.00 89.10 437 GLN A C 1
ATOM 3155 O O . GLN A 1 439 ? -20.267 65.444 48.365 1.00 91.64 437 GLN A O 1
ATOM 3161 N N . ASP A 1 440 ? -18.102 64.840 48.603 1.00 89.50 438 ASP A N 1
ATOM 3162 C CA . ASP A 1 440 ? -17.651 65.429 47.352 1.00 97.06 438 ASP A CA 1
ATOM 3163 C C . ASP A 1 440 ? -16.865 64.396 46.556 1.00 94.60 438 ASP A C 1
ATOM 3164 O O . ASP A 1 440 ? -16.189 63.532 47.122 1.00 75.95 438 ASP A O 1
ATOM 3169 N N . GLN A 1 441 ? -16.964 64.495 45.232 1.00 99.49 439 GLN A N 1
ATOM 3170 C CA . GLN A 1 441 ? -16.258 63.617 44.300 1.00 88.97 439 GLN A CA 1
ATOM 3171 C C . GLN A 1 441 ? -15.398 64.504 43.405 1.00 98.98 439 GLN A C 1
ATOM 3172 O O . GLN A 1 441 ? -15.811 64.888 42.308 1.00 109.97 439 GLN A O 1
ATOM 3178 N N . ALA A 1 442 ? -14.198 64.829 43.882 1.00 112.32 440 ALA A N 1
ATOM 3179 C CA . ALA A 1 442 ? -13.313 65.737 43.167 1.00 108.30 440 ALA A CA 1
ATOM 3180 C C . ALA A 1 442 ? -12.596 65.016 42.034 1.00 95.18 440 ALA A C 1
ATOM 3181 O O . ALA A 1 442 ? -12.124 63.887 42.194 1.00 82.74 440 ALA A O 1
ATOM 3183 N N . GLN A 1 443 ? -12.505 65.684 40.885 1.00 97.50 441 GLN A N 1
ATOM 3184 C CA . GLN A 1 443 ? -11.880 65.125 39.694 1.00 105.99 441 GLN A CA 1
ATOM 3185 C C . GLN A 1 443 ? -10.795 66.070 39.200 1.00 117.93 441 GLN A C 1
ATOM 3186 O O . GLN A 1 443 ? -11.056 67.256 38.973 1.00 108.70 441 GLN A O 1
ATOM 3192 N N . TRP A 1 444 ? -9.581 65.543 39.038 1.00 118.60 442 TRP A N 1
ATOM 3193 C CA . TRP A 1 444 ? -8.447 66.301 38.521 1.00 122.05 442 TRP A CA 1
ATOM 3194 C C . TRP A 1 444 ? -7.743 65.457 37.470 1.00 124.20 442 TRP A C 1
ATOM 3195 O O . TRP A 1 444 ? -7.197 64.396 37.791 1.00 123.10 442 TRP A O 1
ATOM 3206 N N . ASP A 1 445 ? -7.752 65.934 36.223 1.00 124.21 443 ASP A N 1
ATOM 3207 C CA . ASP A 1 445 ? -7.123 65.243 35.101 1.00 126.17 443 ASP A CA 1
ATOM 3208 C C . ASP A 1 445 ? -7.650 63.817 34.998 1.00 119.07 443 ASP A C 1
ATOM 3209 O O . ASP A 1 445 ? -8.740 63.586 34.463 1.00 118.44 443 ASP A O 1
ATOM 3214 N N . LYS A 1 446 ? -6.884 62.855 35.513 1.00 100.03 444 LYS A N 1
ATOM 3215 C CA . LYS A 1 446 ? -7.296 61.457 35.550 1.00 100.46 444 LYS A CA 1
ATOM 3216 C C . LYS A 1 446 ? -7.303 60.909 36.973 1.00 110.83 444 LYS A C 1
ATOM 3217 O O . LYS A 1 446 ? -7.180 59.697 37.170 1.00 103.35 444 LYS A O 1
ATOM 3223 N N . VAL A 1 447 ? -7.447 61.783 37.966 1.00 113.22 445 VAL A N 1
ATOM 3224 C CA . VAL A 1 447 ? -7.463 61.401 39.373 1.00 85.17 445 VAL A CA 1
ATOM 3225 C C . VAL A 1 447 ? -8.834 61.734 39.942 1.00 93.57 445 VAL A C 1
ATOM 3226 O O . VAL A 1 447 ? -9.314 62.864 39.797 1.00 97.84 445 VAL A O 1
ATOM 3230 N N . LEU A 1 448 ? -9.460 60.752 40.585 1.00 98.00 446 LEU A N 1
ATOM 3231 C CA . LEU A 1 448 ? -10.724 60.939 41.282 1.00 90.59 446 LEU A CA 1
ATOM 3232 C C . LEU A 1 448 ? -10.535 60.581 42.747 1.00 91.39 446 LEU A C 1
ATOM 3233 O O . LEU A 1 448 ? -10.055 59.489 43.066 1.00 98.08 446 LEU A O 1
ATOM 3238 N N . VAL A 1 449 ? -10.901 61.501 43.633 1.00 87.91 447 VAL A N 1
ATOM 3239 C CA . VAL A 1 449 ? -10.867 61.261 45.069 1.00 97.78 447 VAL A CA 1
ATOM 3240 C C . VAL A 1 449 ? -12.282 61.432 45.607 1.00 94.93 447 VAL A C 1
ATOM 3241 O O . VAL A 1 449 ? -12.931 62.459 45.367 1.00 91.59 447 VAL A O 1
ATOM 3245 N N . THR A 1 450 ? -12.776 60.405 46.289 1.00 86.07 448 THR A N 1
ATOM 3246 C CA . THR A 1 450 ? -14.103 60.425 46.887 1.00 87.08 448 THR A CA 1
ATOM 3247 C C . THR A 1 450 ? -13.949 60.615 48.388 1.00 96.86 448 THR A C 1
ATOM 3248 O O . THR A 1 450 ? -13.266 59.827 49.050 1.00 102.17 448 THR A O 1
ATOM 3252 N N . LEU A 1 451 ? -14.577 61.659 48.919 1.00 92.96 449 LEU A N 1
ATOM 3253 C CA . LEU A 1 451 ? -14.453 61.988 50.330 1.00 80.78 449 LEU A CA 1
ATOM 3254 C C . LEU A 1 451 ? -15.799 62.462 50.852 1.00 88.97 449 LEU A C 1
ATOM 3255 O O . LEU A 1 451 ? -16.467 63.274 50.206 1.00 89.45 449 LEU A O 1
ATOM 3260 N N . GLY A 1 452 ? -16.191 61.950 52.015 1.00 82.41 450 GLY A N 1
ATOM 3261 C CA . GLY A 1 452 ? -17.445 62.344 52.626 1.00 70.93 450 GLY A CA 1
ATOM 3262 C C . GLY A 1 452 ? -17.373 62.250 54.134 1.00 82.97 450 GLY A C 1
ATOM 3263 O O . GLY A 1 452 ? -16.538 61.533 54.696 1.00 84.49 450 GLY A O 1
ATOM 3264 N N . GLY A 1 453 ? -18.271 62.984 54.785 1.00 94.72 451 GLY A N 1
ATOM 3265 C CA . GLY A 1 453 ? -18.369 62.967 56.232 1.00 87.86 451 GLY A CA 1
ATOM 3266 C C . GLY A 1 453 ? -19.796 63.111 56.719 1.00 92.37 451 GLY A C 1
ATOM 3267 O O . GLY A 1 453 ? -20.560 63.922 56.184 1.00 99.57 451 GLY A O 1
ATOM 3268 N N . ARG A 1 454 ? -20.174 62.332 57.730 1.00 96.71 452 ARG A N 1
ATOM 3269 C CA . ARG A 1 454 ? -21.531 62.365 58.250 1.00 76.53 452 ARG A CA 1
ATOM 3270 C C . ARG A 1 454 ? -21.505 62.333 59.771 1.00 88.80 452 ARG A C 1
ATOM 3271 O O . ARG A 1 454 ? -20.646 61.685 60.376 1.00 99.71 452 ARG A O 1
ATOM 3279 N N . TYR A 1 455 ? -22.441 63.055 60.381 1.00 73.95 453 TYR A N 1
ATOM 3280 C CA . TYR A 1 455 ? -22.585 63.102 61.829 1.00 72.76 453 TYR A CA 1
ATOM 3281 C C . TYR A 1 455 ? -24.015 62.731 62.179 1.00 84.50 453 TYR A C 1
ATOM 3282 O O . TYR A 1 455 ? -24.957 63.341 61.667 1.00 77.30 453 TYR A O 1
ATOM 3291 N N . ASP A 1 456 ? -24.174 61.741 63.051 1.00 86.07 454 ASP A N 1
ATOM 3292 C CA . ASP A 1 456 ? -25.474 61.156 63.341 1.00 92.45 454 ASP A CA 1
ATOM 3293 C C . ASP A 1 456 ? -25.914 61.475 64.765 1.00 99.42 454 ASP A C 1
ATOM 3294 O O . ASP A 1 456 ? -25.091 61.540 65.683 1.00 101.58 454 ASP A O 1
ATOM 3299 N N . TRP A 1 457 ? -27.221 61.674 64.935 1.00 95.51 455 TRP A N 1
ATOM 3300 C CA . TRP A 1 457 ? -27.877 61.781 66.239 1.00 87.96 455 TRP A CA 1
ATOM 3301 C C . TRP A 1 457 ? -28.855 60.614 66.339 1.00 97.93 455 TRP A C 1
ATOM 3302 O O . TRP A 1 457 ? -30.002 60.714 65.897 1.00 102.63 455 TRP A O 1
ATOM 3313 N N . ALA A 1 458 ? -28.402 59.509 66.922 1.00 97.48 456 ALA A N 1
ATOM 3314 C CA . ALA A 1 458 ? -29.202 58.296 67.030 1.00 86.76 456 ALA A CA 1
ATOM 3315 C C . ALA A 1 458 ? -29.833 58.210 68.413 1.00 95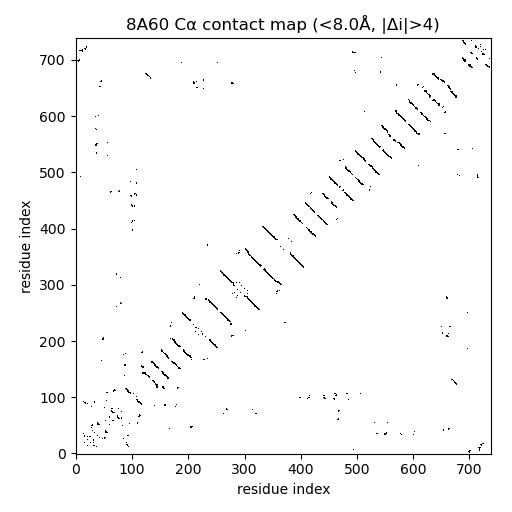.28 456 ALA A C 1
ATOM 3316 O O . ALA A 1 458 ? -29.133 58.301 69.428 1.00 92.62 456 ALA A O 1
ATOM 3318 N N . ASP A 1 459 ? -31.151 58.035 68.449 1.00 94.73 457 ASP A N 1
ATOM 3319 C CA . ASP A 1 459 ? -31.892 57.867 69.689 1.00 85.85 457 ASP A CA 1
ATOM 3320 C C . ASP A 1 459 ? -32.609 56.522 69.672 1.00 87.30 457 ASP A C 1
ATOM 3321 O O . ASP A 1 459 ? -32.908 55.967 68.610 1.00 87.72 457 ASP A O 1
ATOM 3326 N N . GLN A 1 460 ? -32.885 56.002 70.867 1.00 85.59 458 GLN A N 1
ATOM 3327 C CA . GLN A 1 460 ? -33.417 54.653 71.001 1.00 87.59 458 GLN A CA 1
ATOM 3328 C C . GLN A 1 460 ? -34.111 54.556 72.350 1.00 89.83 458 GLN A C 1
ATOM 3329 O O . GLN A 1 460 ? -33.548 54.979 73.362 1.00 102.01 458 GLN A O 1
ATOM 3335 N N . GLU A 1 461 ? -35.323 54.002 72.362 1.00 100.90 459 GLU A N 1
ATOM 3336 C CA . GLU A 1 461 ? -36.093 53.877 73.595 1.00 111.57 459 GLU A CA 1
ATOM 3337 C C . GLU A 1 461 ? -36.891 52.582 73.575 1.00 109.00 459 GLU A C 1
ATOM 3338 O O . GLU A 1 461 ? -37.610 52.311 72.608 1.00 121.99 459 GLU A O 1
ATOM 3344 N N . SER A 1 462 ? -36.771 51.793 74.642 1.00 96.35 460 SER A N 1
ATOM 3345 C CA . SER A 1 462 ? -37.507 50.546 74.787 1.00 99.78 460 SER A CA 1
ATOM 3346 C C . SER A 1 462 ? -38.291 50.555 76.093 1.00 97.93 460 SER A C 1
ATOM 3347 O O . SER A 1 462 ? -37.867 51.151 77.088 1.00 90.43 460 SER A O 1
ATOM 3350 N N . LEU A 1 463 ? -39.442 49.885 76.081 1.00 89.21 461 LEU A N 1
ATOM 3351 C CA . LEU A 1 463 ? -40.334 49.833 77.234 1.00 81.59 461 LEU A CA 1
ATOM 3352 C C . LEU A 1 463 ? -40.773 48.396 77.459 1.00 92.37 461 LEU A C 1
ATOM 3353 O O . LEU A 1 463 ? -41.420 47.799 76.593 1.00 87.58 461 LEU A O 1
ATOM 3358 N N . ASN A 1 464 ? -40.427 47.848 78.621 1.00 108.77 462 ASN A N 1
ATOM 3359 C CA . ASN A 1 464 ? -40.873 46.518 79.022 1.00 90.29 462 ASN A CA 1
ATOM 3360 C C . ASN A 1 464 ? -42.208 46.667 79.742 1.00 86.60 462 ASN A C 1
ATOM 3361 O O . ASN A 1 464 ? -42.265 47.188 80.861 1.00 100.99 462 ASN A O 1
ATOM 3366 N N . ARG A 1 465 ? -43.285 46.208 79.101 1.00 84.80 463 ARG A N 1
ATOM 3367 C CA . ARG A 1 465 ? -44.619 46.337 79.675 1.00 83.09 463 ARG A CA 1
ATOM 3368 C C . ARG A 1 465 ? -44.828 45.467 80.907 1.00 84.87 463 ARG A C 1
ATOM 3369 O O . ARG A 1 465 ? -45.860 45.607 81.572 1.00 98.52 463 ARG A O 1
ATOM 3377 N N . VAL A 1 466 ? -43.886 44.583 81.228 1.00 76.85 464 VAL A N 1
ATOM 3378 C CA . VAL A 1 466 ? -44.037 43.681 82.363 1.00 89.64 464 VAL A CA 1
ATOM 3379 C C . VAL A 1 466 ? -43.547 44.363 83.634 1.00 114.17 464 VAL A C 1
ATOM 3380 O O . VAL A 1 466 ? -44.330 44.624 84.555 1.00 117.66 464 VAL A O 1
ATOM 3384 N N . ALA A 1 467 ? -42.250 44.655 83.693 1.00 109.94 465 ALA A N 1
ATOM 3385 C CA . ALA A 1 467 ? -41.634 45.241 84.876 1.00 123.33 465 ALA A CA 1
ATOM 3386 C C . ALA A 1 467 ? -41.648 46.764 84.866 1.00 122.24 465 ALA A C 1
ATOM 3387 O O . ALA A 1 467 ? -41.087 47.379 85.779 1.00 122.52 465 ALA A O 1
ATOM 3389 N N . GLY A 1 468 ? -42.267 47.385 83.864 1.00 108.36 466 GLY A N 1
ATOM 3390 C CA . GLY A 1 468 ? -42.330 48.832 83.813 1.00 114.79 466 GLY A CA 1
ATOM 3391 C C . GLY A 1 468 ? -41.003 49.521 83.602 1.00 109.64 466 GLY A C 1
ATOM 3392 O O . GLY A 1 468 ? -40.881 50.712 83.900 1.00 102.67 466 GLY A O 1
ATOM 3393 N N . THR A 1 469 ? -40.001 48.808 83.095 1.00 122.81 467 THR A N 1
ATOM 3394 C CA . THR A 1 469 ? -38.695 49.402 82.851 1.00 120.58 467 THR A CA 1
ATOM 3395 C C . THR A 1 469 ? -38.693 50.155 81.527 1.00 109.40 467 THR A C 1
ATOM 3396 O O . THR A 1 469 ? -39.247 49.685 80.527 1.00 106.55 467 THR A O 1
ATOM 3400 N N . THR A 1 470 ? -38.064 51.329 81.525 1.00 92.58 468 THR A N 1
ATOM 3401 C CA . THR A 1 470 ? -38.011 52.196 80.352 1.00 98.96 468 THR A CA 1
ATOM 3402 C C . THR A 1 470 ? -36.570 52.637 80.141 1.00 94.05 468 THR A C 1
ATOM 3403 O O . THR A 1 470 ? -36.063 53.485 80.882 1.00 105.97 468 THR A O 1
ATOM 3407 N N . ASP A 1 471 ? -35.917 52.072 79.130 1.00 85.40 469 ASP A N 1
ATOM 3408 C CA . ASP A 1 471 ? -34.535 52.399 78.812 1.00 84.00 469 ASP A CA 1
ATOM 3409 C C . ASP A 1 471 ? -34.487 53.424 77.687 1.00 99.22 469 ASP A C 1
ATOM 3410 O O . ASP A 1 471 ? -35.271 53.355 76.736 1.00 116.95 469 ASP A O 1
ATOM 3415 N N . LYS A 1 472 ? -33.560 54.374 77.800 1.00 97.21 470 LYS A N 1
ATOM 3416 C CA . LYS A 1 472 ? -33.417 55.447 76.822 1.00 98.62 470 LYS A CA 1
ATOM 3417 C C . LYS A 1 472 ? -31.938 55.640 76.527 1.00 102.10 470 LYS A C 1
ATOM 3418 O O . LYS A 1 472 ? -31.162 55.968 77.430 1.00 108.66 470 LYS A O 1
ATOM 3424 N N . ARG A 1 473 ? -31.549 55.440 75.269 1.00 98.75 471 ARG A N 1
ATOM 3425 C CA . ARG A 1 473 ? -30.156 55.541 74.850 1.00 87.43 471 ARG A CA 1
ATOM 3426 C C . ARG A 1 473 ? -30.048 56.535 73.703 1.00 92.13 471 ARG A C 1
ATOM 3427 O O . ARG A 1 473 ? -30.645 56.328 72.641 1.00 114.75 471 ARG A O 1
ATOM 3435 N N . ASP A 1 474 ? -29.288 57.607 73.917 1.00 86.60 472 ASP A N 1
ATOM 3436 C CA . ASP A 1 474 ? -29.017 58.611 72.895 1.00 93.49 472 ASP A CA 1
ATOM 3437 C C . ASP A 1 474 ? -27.522 58.624 72.615 1.00 88.34 472 ASP A C 1
ATOM 3438 O O . ASP A 1 474 ? -26.723 58.922 73.510 1.00 88.73 472 ASP A O 1
ATOM 3443 N N . ASP A 1 475 ? -27.146 58.301 71.381 1.00 103.02 473 ASP A N 1
ATOM 3444 C CA . ASP A 1 475 ? -25.750 58.273 70.972 1.00 97.91 473 ASP A CA 1
ATOM 3445 C C . ASP A 1 475 ? -25.477 59.342 69.924 1.00 92.25 473 ASP A C 1
ATOM 3446 O O . ASP A 1 475 ? -26.362 59.727 69.153 1.00 88.99 473 ASP A O 1
ATOM 3451 N N . LYS A 1 476 ? -24.234 59.815 69.907 1.00 87.46 474 LYS A N 1
ATOM 3452 C CA . LYS A 1 476 ? -23.803 60.868 68.994 1.00 86.53 474 LYS A CA 1
ATOM 3453 C C . LYS A 1 476 ? -22.412 60.498 68.500 1.00 84.67 474 LYS A C 1
ATOM 3454 O O . LYS A 1 476 ? -21.460 60.482 69.287 1.00 108.76 474 LYS A O 1
ATOM 3460 N N . GLN A 1 477 ? -22.292 60.192 67.210 1.00 70.28 475 GLN A N 1
ATOM 3461 C CA . GLN A 1 477 ? -21.037 59.695 66.669 1.00 87.48 475 GLN A CA 1
ATOM 3462 C C . GLN A 1 477 ? -20.812 60.244 65.269 1.00 87.84 475 GLN A C 1
ATOM 3463 O O . GLN A 1 477 ? -21.757 60.391 64.488 1.00 77.90 475 GLN A O 1
ATOM 3469 N N . PHE A 1 478 ? -19.553 60.543 64.963 1.00 97.58 476 PHE A N 1
ATOM 3470 C CA . PHE A 1 478 ? -19.141 60.999 63.645 1.00 94.57 476 PHE A CA 1
ATOM 3471 C C . PHE A 1 478 ? -18.500 59.850 62.879 1.00 103.01 476 PHE A C 1
ATOM 3472 O O . PHE A 1 478 ? -17.731 59.066 63.443 1.00 108.70 476 PHE A O 1
ATOM 3480 N N . THR A 1 479 ? -18.818 59.759 61.590 1.00 97.62 477 THR A N 1
ATOM 3481 C CA . THR A 1 479 ? -18.258 58.739 60.716 1.00 99.15 477 THR A CA 1
ATOM 3482 C C . THR A 1 479 ? -17.980 59.351 59.351 1.00 101.05 477 THR A C 1
ATOM 3483 O O . THR A 1 479 ? -18.767 60.162 58.856 1.00 110.76 477 THR A O 1
ATOM 3487 N N . TRP A 1 480 ? -16.858 58.961 58.748 1.00 83.48 478 TRP A N 1
ATOM 3488 C CA . TRP A 1 480 ? -16.433 59.527 57.476 1.00 83.62 478 TRP A CA 1
ATOM 3489 C C . TRP A 1 480 ? -15.805 58.446 56.606 1.00 85.81 478 TRP A C 1
ATOM 3490 O O . TRP A 1 480 ? -15.172 57.512 57.105 1.00 86.62 478 TRP A O 1
ATOM 3501 N N . ARG A 1 481 ? -15.996 58.587 55.294 1.00 78.36 479 ARG A N 1
ATOM 3502 C CA . ARG A 1 481 ? -15.471 57.656 54.305 1.00 75.24 479 ARG A CA 1
ATOM 3503 C C . ARG A 1 481 ? -14.660 58.424 53.271 1.00 74.74 479 ARG A C 1
ATOM 3504 O O . ARG A 1 481 ? -15.033 59.533 52.877 1.00 79.12 479 ARG A O 1
ATOM 3512 N N . GLY A 1 482 ? -13.555 57.829 52.831 1.00 77.78 480 GLY A N 1
ATOM 3513 C CA . GLY A 1 482 ? -12.701 58.466 51.847 1.00 75.78 480 GLY A CA 1
ATOM 3514 C C . GLY A 1 482 ? -12.026 57.486 50.910 1.00 93.44 480 GLY A C 1
ATOM 3515 O O . GLY A 1 482 ? -11.440 56.497 51.358 1.00 87.53 480 GLY A O 1
ATOM 3516 N N . GLY A 1 483 ? -12.096 57.750 49.606 1.00 99.65 481 GLY A N 1
ATOM 3517 C CA . GLY A 1 483 ? -11.506 56.861 48.624 1.00 86.55 481 GLY A CA 1
ATOM 3518 C C . GLY A 1 483 ? -10.757 57.583 47.524 1.00 83.61 481 GLY A C 1
ATOM 3519 O O . GLY A 1 483 ? -11.212 58.618 47.027 1.00 83.33 481 GLY A O 1
ATOM 3520 N N . VAL A 1 484 ? -9.605 57.043 47.131 1.00 91.90 482 VAL A N 1
ATOM 3521 C CA . VAL A 1 484 ? -8.760 57.634 46.100 1.00 83.95 482 VAL A CA 1
ATOM 3522 C C . VAL A 1 484 ? -8.482 56.582 45.037 1.00 78.06 482 VAL A C 1
ATOM 3523 O O . VAL A 1 484 ? -8.181 55.426 45.358 1.00 79.78 482 VAL A O 1
ATOM 3527 N N . ASN A 1 485 ? -8.581 56.982 43.771 1.00 79.89 483 ASN A N 1
ATOM 3528 C CA . ASN A 1 485 ? -8.312 56.079 42.664 1.00 91.78 483 ASN A CA 1
ATOM 3529 C C . ASN A 1 485 ? -7.807 56.877 41.471 1.00 93.75 483 ASN A C 1
ATOM 3530 O O . ASN A 1 485 ? -8.024 58.088 41.370 1.00 85.12 483 ASN A O 1
ATOM 3535 N N . TYR A 1 486 ? -7.123 56.179 40.568 1.00 92.60 484 TYR A N 1
ATOM 3536 C CA . TYR A 1 486 ? -6.579 56.768 39.354 1.00 93.11 484 TYR A CA 1
ATOM 3537 C C . TYR A 1 486 ? -7.256 56.154 38.139 1.00 88.65 484 TYR A C 1
ATOM 3538 O O . TYR A 1 486 ? -7.475 54.940 38.086 1.00 80.09 484 TYR A O 1
ATOM 3547 N N . LEU A 1 487 ? -7.568 56.994 37.158 1.00 92.09 485 LEU A N 1
ATOM 3548 C CA . LEU A 1 487 ? -8.322 56.588 35.977 1.00 97.95 485 LEU A CA 1
ATOM 3549 C C . LEU A 1 487 ? -7.371 56.492 34.791 1.00 97.92 485 LEU A C 1
ATOM 3550 O O . LEU A 1 487 ? -6.929 57.515 34.258 1.00 104.96 485 LEU A O 1
ATOM 3555 N N . PHE A 1 488 ? -7.058 55.268 34.378 1.00 94.81 486 PHE A N 1
ATOM 3556 C CA . PHE A 1 488 ? -6.300 55.076 33.154 1.00 102.06 486 PHE A CA 1
ATOM 3557 C C . PHE A 1 488 ? -7.232 55.128 31.946 1.00 114.01 486 PHE A C 1
ATOM 3558 O O . PHE A 1 488 ? -8.452 54.983 32.062 1.00 126.64 486 PHE A O 1
ATOM 3566 N N . ASP A 1 489 ? -6.636 55.343 30.770 1.00 99.50 487 ASP A N 1
ATOM 3567 C CA . ASP A 1 489 ? -7.436 55.561 29.569 1.00 104.63 487 ASP A CA 1
ATOM 3568 C C . ASP A 1 489 ? -8.149 54.292 29.114 1.00 96.64 487 ASP A C 1
ATOM 3569 O O . ASP A 1 489 ? -9.257 54.370 28.571 1.00 97.33 487 ASP A O 1
ATOM 3574 N N . ASN A 1 490 ? -7.541 53.123 29.323 1.00 97.85 488 ASN A N 1
ATOM 3575 C CA . ASN A 1 490 ? -8.147 51.874 28.877 1.00 99.19 488 ASN A CA 1
ATOM 3576 C C . ASN A 1 490 ? -9.261 51.389 29.795 1.00 91.64 488 ASN A C 1
ATOM 3577 O O . ASN A 1 490 ? -10.134 50.641 29.343 1.00 93.76 488 ASN A O 1
ATOM 3582 N N . GLY A 1 491 ? -9.252 51.791 31.063 1.00 91.96 489 GLY A N 1
ATOM 3583 C CA . GLY A 1 491 ? -10.278 51.365 31.993 1.00 92.56 489 GLY A CA 1
ATOM 3584 C C . GLY A 1 491 ? -9.723 50.847 33.303 1.00 94.17 489 GLY A C 1
ATOM 3585 O O . GLY A 1 491 ? -10.471 50.636 34.262 1.00 97.55 489 GLY A O 1
ATOM 3586 N N . VAL A 1 492 ? -8.408 50.634 33.354 1.00 93.13 490 VAL A N 1
ATOM 3587 C CA . VAL A 1 492 ? -7.768 50.174 34.580 1.00 93.96 490 VAL A CA 1
ATOM 3588 C C . VAL A 1 492 ? -7.852 51.270 35.634 1.00 100.59 490 VAL A C 1
ATOM 3589 O O . VAL A 1 492 ? -7.646 52.457 35.341 1.00 105.25 490 VAL A O 1
ATOM 3593 N N . THR A 1 493 ? -8.169 50.882 36.870 1.00 90.56 491 THR A N 1
ATOM 3594 C CA . THR A 1 493 ? -8.381 51.842 37.953 1.00 95.57 491 THR A CA 1
ATOM 3595 C C . THR A 1 493 ? -7.959 51.214 39.275 1.00 88.19 491 THR A C 1
ATOM 3596 O O . THR A 1 493 ? -8.699 50.405 39.855 1.00 86.62 491 THR A O 1
ATOM 3600 N N . PRO A 1 494 ? -6.773 51.562 39.787 1.00 80.00 492 PRO A N 1
ATOM 3601 C CA . PRO A 1 494 ? -6.382 51.107 41.128 1.00 69.99 492 PRO A CA 1
ATOM 3602 C C . PRO A 1 494 ? -6.872 52.061 42.205 1.00 88.55 492 PRO A C 1
ATOM 3603 O O . PRO A 1 494 ? -6.656 53.273 42.108 1.00 93.85 492 PRO A O 1
ATOM 3607 N N . TYR A 1 495 ? -7.523 51.533 43.239 1.00 92.70 493 TYR A N 1
ATOM 3608 C CA . TYR A 1 495 ? -8.161 52.360 44.250 1.00 83.74 493 TYR A CA 1
ATOM 3609 C C . TYR A 1 495 ? -7.765 51.902 45.646 1.00 77.21 493 TYR A C 1
ATOM 3610 O O . TYR A 1 495 ? -7.389 50.748 45.867 1.00 81.83 493 TYR A O 1
ATOM 3619 N N . PHE A 1 496 ? -7.854 52.838 46.589 1.00 75.32 494 PHE A N 1
ATOM 3620 C CA . PHE A 1 496 ? -7.658 52.550 48.003 1.00 75.55 494 PHE A CA 1
ATOM 3621 C C . PHE A 1 496 ? -8.568 53.472 48.797 1.00 76.17 494 PHE A C 1
ATOM 3622 O O . PHE A 1 496 ? -8.610 54.677 48.534 1.00 74.64 494 PHE A O 1
ATOM 3630 N N . SER A 1 497 ? -9.298 52.907 49.757 1.00 95.50 495 SER A N 1
ATOM 3631 C CA . SER A 1 497 ? -10.289 53.662 50.509 1.00 99.98 495 SER A CA 1
ATOM 3632 C C . SER A 1 497 ? -10.251 53.267 51.978 1.00 104.36 495 SER A C 1
ATOM 3633 O O . SER A 1 497 ? -9.909 52.133 52.327 1.00 111.97 495 SER A O 1
ATOM 3636 N N . TYR A 1 498 ? -10.609 54.222 52.836 1.00 93.49 496 TYR A N 1
ATOM 3637 C CA . TYR A 1 498 ? -10.755 54.004 54.271 1.00 90.19 496 TYR A CA 1
ATOM 3638 C C . TYR A 1 498 ? -12.218 54.215 54.631 1.00 94.88 496 TYR A C 1
ATOM 3639 O O . TYR A 1 498 ? -12.772 55.292 54.382 1.00 86.50 496 TYR A O 1
ATOM 3648 N N . SER A 1 499 ? -12.838 53.196 55.218 1.00 88.78 497 SER A N 1
ATOM 3649 C CA . SER A 1 499 ? -14.272 53.192 55.461 1.00 69.29 497 SER A CA 1
ATOM 3650 C C . SER A 1 499 ? -14.570 53.147 56.953 1.00 76.66 497 SER A C 1
ATOM 3651 O O . SER A 1 499 ? -13.921 52.415 57.706 1.00 87.40 497 SER A O 1
ATOM 3654 N N . GLU A 1 500 ? -15.556 53.936 57.371 1.00 69.89 498 GLU A N 1
ATOM 3655 C CA . GLU A 1 500 ? -16.116 53.866 58.710 1.00 81.35 498 GLU A CA 1
ATOM 3656 C C . GLU A 1 500 ? -17.625 53.692 58.604 1.00 96.95 498 GLU A C 1
ATOM 3657 O O . GLU A 1 500 ? -18.205 53.746 57.516 1.00 91.00 498 GLU A O 1
ATOM 3663 N N . SER A 1 501 ? -18.262 53.481 59.752 1.00 97.07 499 SER A N 1
ATOM 3664 C CA . SER A 1 501 ? -19.701 53.274 59.775 1.00 97.61 499 SER A CA 1
ATOM 3665 C C . SER A 1 501 ? -20.220 53.473 61.189 1.00 102.89 499 SER A C 1
ATOM 3666 O O . SER A 1 501 ? -19.504 53.248 62.168 1.00 100.21 499 SER A O 1
ATOM 3669 N N . PHE A 1 502 ? -21.474 53.915 61.277 1.00 101.15 500 PHE A N 1
ATOM 3670 C CA . PHE A 1 502 ? -22.171 54.018 62.552 1.00 96.86 500 PHE A CA 1
ATOM 3671 C C . PHE A 1 502 ? -23.430 53.162 62.492 1.00 93.38 500 PHE A C 1
ATOM 3672 O O . PHE A 1 502 ? -24.537 53.643 62.757 1.00 105.22 500 PHE A O 1
ATOM 3680 N N . GLU A 1 503 ? -23.265 51.896 62.126 1.00 91.97 501 GLU A N 1
ATOM 3681 C CA . GLU A 1 503 ? -24.397 50.996 61.971 1.00 100.83 501 GLU A CA 1
ATOM 3682 C C . GLU A 1 503 ? -25.119 50.818 63.299 1.00 94.44 501 GLU A C 1
ATOM 3683 O O . GLU A 1 503 ? -24.520 50.308 64.260 1.00 91.42 501 GLU A O 1
ATOM 3689 N N . PRO A 1 504 ? -26.383 51.213 63.400 1.00 87.45 502 PRO A N 1
ATOM 3690 C CA . PRO A 1 504 ? -27.098 51.087 64.674 1.00 79.63 502 PRO A CA 1
ATOM 3691 C C . PRO A 1 504 ? -27.429 49.644 65.004 1.00 94.71 502 PRO A C 1
ATOM 3692 O O . PRO A 1 504 ? -27.176 48.738 64.203 1.00 97.40 502 PRO A O 1
ATOM 3696 N N . SER A 1 505 ? -27.999 49.421 66.182 1.00 85.27 503 SER A N 1
ATOM 3697 C CA . SER A 1 505 ? -28.460 48.100 66.580 1.00 89.24 503 SER A CA 1
ATOM 3698 C C . SER A 1 505 ? -29.935 47.959 66.227 1.00 87.27 503 SER A C 1
ATOM 3699 O O . SER A 1 505 ? -30.762 48.771 66.653 1.00 99.11 503 SER A O 1
ATOM 3702 N N . SER A 1 506 ? -30.260 46.928 65.452 1.00 99.75 504 SER A N 1
ATOM 3703 C CA . SER A 1 506 ? -31.646 46.651 65.105 1.00 110.96 504 SER A CA 1
ATOM 3704 C C . SER A 1 506 ? -32.341 45.801 66.162 1.00 109.22 504 SER A C 1
ATOM 3705 O O . SER A 1 506 ? -33.495 46.072 66.512 1.00 117.81 504 SER A O 1
ATOM 3708 N N . GLN A 1 507 ? -31.659 44.783 66.681 1.00 106.95 505 GLN A N 1
ATOM 3709 C CA . GLN A 1 507 ? -32.280 43.829 67.586 1.00 101.99 505 GLN A CA 1
ATOM 3710 C C . GLN A 1 507 ? -32.359 44.385 69.006 1.00 95.19 505 GLN A C 1
ATOM 3711 O O . GLN A 1 507 ? -31.977 45.525 69.289 1.00 86.40 505 GLN A O 1
ATOM 3717 N N . VAL A 1 508 ? -32.867 43.551 69.912 1.00 100.67 506 VAL A N 1
ATOM 3718 C CA . VAL A 1 508 ? -32.987 43.884 71.325 1.00 84.71 506 VAL A CA 1
ATOM 3719 C C . VAL A 1 508 ? -32.816 42.595 72.117 1.00 98.51 506 VAL A C 1
ATOM 3720 O O . VAL A 1 508 ? -33.074 41.498 71.613 1.00 83.56 506 VAL A O 1
ATOM 3724 N N . GLY A 1 509 ? -32.361 42.728 73.363 1.00 106.22 507 GLY A N 1
ATOM 3725 C CA . GLY A 1 509 ? -32.097 41.585 74.207 1.00 104.33 507 GLY A CA 1
ATOM 3726 C C . GLY A 1 509 ? -33.235 41.289 75.174 1.00 108.72 507 GLY A C 1
ATOM 3727 O O . GLY A 1 509 ? -34.194 42.046 75.301 1.00 114.95 507 GLY A O 1
ATOM 3728 N N . LYS A 1 510 ? -33.107 40.151 75.855 1.00 121.43 508 LYS A N 1
ATOM 3729 C CA . LYS A 1 510 ? -34.074 39.785 76.881 1.00 116.84 508 LYS A CA 1
ATOM 3730 C C . LYS A 1 510 ? -34.089 40.839 77.981 1.00 119.25 508 LYS A C 1
ATOM 3731 O O . LYS A 1 510 ? -33.048 41.396 78.339 1.00 138.49 508 LYS A O 1
ATOM 3737 N N . ASP A 1 511 ? -35.285 41.115 78.505 1.00 100.51 509 ASP A N 1
ATOM 3738 C CA . ASP A 1 511 ? -35.547 42.206 79.442 1.00 123.77 509 ASP A CA 1
ATOM 3739 C C . ASP A 1 511 ? -35.371 43.577 78.800 1.00 131.17 509 ASP A C 1
ATOM 3740 O O . ASP A 1 511 ? -35.266 44.585 79.507 1.00 140.86 509 ASP A O 1
ATOM 3745 N N . GLY A 1 512 ? -35.336 43.638 77.472 1.00 128.71 510 GLY A N 1
ATOM 3746 C CA . GLY A 1 512 ? -35.252 44.907 76.773 1.00 120.09 510 GLY A CA 1
ATOM 3747 C C . GLY A 1 512 ? -33.882 45.547 76.756 1.00 110.22 510 GLY A C 1
ATOM 3748 O O . GLY A 1 512 ? -33.766 46.760 76.973 1.00 101.32 510 GLY A O 1
ATOM 3749 N N . ASN A 1 513 ? -32.833 44.768 76.496 1.00 111.26 511 ASN A N 1
ATOM 3750 C CA . ASN A 1 513 ? -31.473 45.299 76.452 1.00 111.47 511 ASN A CA 1
ATOM 3751 C C . ASN A 1 513 ? -31.261 46.029 75.132 1.00 119.52 511 ASN A C 1
ATOM 3752 O O . ASN A 1 513 ? -31.272 45.411 74.062 1.00 126.25 511 ASN A O 1
ATOM 3757 N N . ILE A 1 514 ? -31.064 47.343 75.203 1.00 108.43 512 ILE A N 1
ATOM 3758 C CA . ILE A 1 514 ? -30.740 48.139 74.023 1.00 99.84 512 ILE A CA 1
ATOM 3759 C C . ILE A 1 514 ? -29.268 47.908 73.694 1.00 101.21 512 ILE A C 1
ATOM 3760 O O . ILE A 1 514 ? -28.382 48.389 74.405 1.00 111.38 512 ILE A O 1
ATOM 3765 N N . PHE A 1 515 ? -29.007 47.168 72.620 1.00 103.44 513 PHE A N 1
ATOM 3766 C CA . PHE A 1 515 ? -27.636 46.867 72.237 1.00 110.54 513 PHE A CA 1
ATOM 3767 C C . PHE A 1 515 ? -26.911 48.134 71.794 1.00 119.87 513 PHE A C 1
ATOM 3768 O O . PHE A 1 515 ? -27.517 49.078 71.281 1.00 124.00 513 PHE A O 1
ATOM 3776 N N . ALA A 1 516 ? -25.599 48.144 71.999 1.00 109.28 514 ALA A N 1
ATOM 3777 C CA . ALA A 1 516 ? -24.798 49.286 71.591 1.00 93.43 514 ALA A CA 1
ATOM 3778 C C . ALA A 1 516 ? -24.662 49.312 70.071 1.00 107.46 514 ALA A C 1
ATOM 3779 O O . ALA A 1 516 ? -24.541 48.257 69.439 1.00 115.13 514 ALA A O 1
ATOM 3781 N N . PRO A 1 517 ? -24.684 50.491 69.456 1.00 102.23 515 PRO A N 1
ATOM 3782 C CA . PRO A 1 517 ? -24.511 50.565 68.003 1.00 94.15 515 PRO A CA 1
ATOM 3783 C C . PRO A 1 517 ? -23.118 50.117 67.596 1.00 99.72 515 PRO A C 1
ATOM 3784 O O . PRO A 1 517 ? -22.161 50.163 68.372 1.00 98.96 515 PRO A O 1
ATOM 3788 N N . SER A 1 518 ? -23.016 49.677 66.348 1.00 92.48 516 SER A N 1
ATOM 3789 C CA . SER A 1 518 ? -21.795 49.078 65.837 1.00 98.65 516 SER A CA 1
ATOM 3790 C C . SER A 1 518 ? -21.028 50.103 65.011 1.00 92.16 516 SER A C 1
ATOM 3791 O O . SER A 1 518 ? -21.614 50.798 64.173 1.00 98.23 516 SER A O 1
ATOM 3794 N N . LYS A 1 519 ? -19.724 50.202 65.259 1.00 83.75 517 LYS A N 1
ATOM 3795 C CA . LYS A 1 519 ? -18.848 51.139 64.569 1.00 85.09 517 LYS A CA 1
ATOM 3796 C C . LYS A 1 519 ? -17.825 50.358 63.759 1.00 94.18 517 LYS A C 1
ATOM 3797 O O . LYS A 1 519 ? -17.121 49.501 64.303 1.00 91.92 517 LYS A O 1
ATOM 3803 N N . GLY A 1 520 ? -17.743 50.655 62.464 1.00 97.82 518 GLY A N 1
ATOM 3804 C CA . GLY A 1 520 ? -16.866 49.917 61.577 1.00 81.49 518 GLY A CA 1
ATOM 3805 C C . GLY A 1 520 ? -15.618 50.665 61.152 1.00 96.79 518 GLY A C 1
ATOM 3806 O O . GLY A 1 520 ? -15.562 51.897 61.218 1.00 98.40 518 GLY A O 1
ATOM 3807 N N . LYS A 1 521 ? -14.606 49.918 60.715 1.00 87.90 519 LYS A N 1
ATOM 3808 C CA . LYS A 1 521 ? -13.363 50.494 60.212 1.00 78.44 519 LYS A CA 1
ATOM 3809 C C . LYS A 1 521 ? -12.785 49.533 59.186 1.00 84.00 519 LYS A C 1
ATOM 3810 O O . LYS A 1 521 ? -12.492 48.380 59.518 1.00 99.36 519 LYS A O 1
ATOM 3816 N N . GLN A 1 522 ? -12.619 50.000 57.950 1.00 80.87 520 GLN A N 1
ATOM 3817 C CA . GLN A 1 522 ? -12.222 49.129 56.851 1.00 86.13 520 GLN A CA 1
ATOM 3818 C C . GLN A 1 522 ? -11.159 49.805 56.001 1.00 96.61 520 GLN A C 1
ATOM 3819 O O . GLN A 1 522 ? -11.332 50.952 55.580 1.00 96.42 520 GLN A O 1
ATOM 3825 N N . TYR A 1 523 ? -10.064 49.089 55.751 1.00 84.00 521 TYR A N 1
ATOM 3826 C CA . TYR A 1 523 ? -9.032 49.503 54.807 1.00 86.45 521 TYR A CA 1
ATOM 3827 C C . TYR A 1 523 ? -9.160 48.621 53.570 1.00 86.81 521 TYR A C 1
ATOM 3828 O O . TYR A 1 523 ? -8.930 47.409 53.642 1.00 97.43 521 TYR A O 1
ATOM 3837 N N . GLU A 1 524 ? -9.529 49.222 52.441 1.00 84.66 522 GLU A N 1
ATOM 3838 C CA . GLU A 1 524 ? -9.752 48.493 51.199 1.00 95.11 522 GLU A CA 1
ATOM 3839 C C . GLU A 1 524 ? -8.846 49.039 50.105 1.00 88.67 522 GLU A C 1
ATOM 3840 O O . GLU A 1 524 ? -8.822 50.250 49.861 1.00 81.56 522 GLU A O 1
ATOM 3846 N N . VAL A 1 525 ? -8.105 48.144 49.453 1.00 86.59 523 VAL A N 1
ATOM 3847 C CA . VAL A 1 525 ? -7.299 48.477 48.287 1.00 83.07 523 VAL A CA 1
ATOM 3848 C C . VAL A 1 525 ? -7.603 47.458 47.198 1.00 81.36 523 VAL A C 1
ATOM 3849 O O . VAL A 1 525 ? -7.949 46.306 47.478 1.00 88.87 523 VAL A O 1
ATOM 3853 N N . GLY A 1 526 ? -7.479 47.888 45.950 1.00 78.22 524 GLY A N 1
ATOM 3854 C CA . GLY A 1 526 ? -7.755 46.995 44.843 1.00 75.99 524 GLY A CA 1
ATOM 3855 C C . GLY A 1 526 ? -7.629 47.715 43.521 1.00 84.25 524 GLY A C 1
ATOM 3856 O O . GLY A 1 526 ? -7.189 48.865 43.455 1.00 102.20 524 GLY A O 1
ATOM 3857 N N . VAL A 1 527 ? -8.026 47.015 42.462 1.00 57.85 525 VAL A N 1
ATOM 3858 C CA . VAL A 1 527 ? -7.971 47.555 41.107 1.00 71.65 525 VAL A CA 1
ATOM 3859 C C . VAL A 1 527 ? -9.159 47.015 40.323 1.00 84.84 525 VAL A C 1
ATOM 3860 O O . VAL A 1 527 ? -9.438 45.812 40.348 1.00 83.02 525 VAL A O 1
ATOM 3864 N N . LYS A 1 528 ? -9.864 47.908 39.636 1.00 81.33 526 LYS A N 1
ATOM 3865 C CA . LYS A 1 528 ? -10.986 47.545 38.786 1.00 62.49 526 LYS A CA 1
ATOM 3866 C C . LYS A 1 528 ? -10.638 47.825 37.330 1.00 84.39 526 LYS A C 1
ATOM 3867 O O . LYS A 1 528 ? -9.921 48.780 37.019 1.00 98.03 526 LYS A O 1
ATOM 3873 N N . TYR A 1 529 ? -11.153 46.983 36.436 1.00 86.23 527 TYR A N 1
ATOM 3874 C CA . TYR A 1 529 ? -10.996 47.175 34.998 1.00 79.10 527 TYR A CA 1
ATOM 3875 C C . TYR A 1 529 ? -12.376 47.425 34.403 1.00 94.66 527 TYR A C 1
ATOM 3876 O O . TYR A 1 529 ? -13.194 46.504 34.307 1.00 89.05 527 TYR A O 1
ATOM 3885 N N . VAL A 1 530 ? -12.628 48.669 34.011 1.00 101.24 528 VAL A N 1
ATOM 3886 C CA . VAL A 1 530 ? -13.877 49.062 33.364 1.00 107.74 528 VAL A CA 1
ATOM 3887 C C . VAL A 1 530 ? -13.569 49.511 31.936 1.00 103.35 528 VAL A C 1
ATOM 3888 O O . VAL A 1 530 ? -13.442 50.713 31.658 1.00 100.47 528 VAL A O 1
ATOM 3892 N N . PRO A 1 531 ? -13.457 48.571 30.999 1.00 100.86 529 PRO A N 1
ATOM 3893 C CA . PRO A 1 531 ? -12.957 48.907 29.659 1.00 105.68 529 PRO A CA 1
ATOM 3894 C C . PRO A 1 531 ? -13.922 49.807 28.902 1.00 118.31 529 PRO A C 1
ATOM 3895 O O . PRO A 1 531 ? -15.134 49.578 28.888 1.00 116.92 529 PRO A O 1
ATOM 3899 N N . GLU A 1 532 ? -13.365 50.843 28.272 1.00 124.40 530 GLU A N 1
ATOM 3900 C CA . GLU A 1 532 ? -14.145 51.681 27.369 1.00 122.73 530 GLU A CA 1
ATOM 3901 C C . GLU A 1 532 ? -14.560 50.910 26.122 1.00 134.97 530 GLU A C 1
ATOM 3902 O O . GLU A 1 532 ? -15.673 51.091 25.613 1.00 116.05 530 GLU A O 1
ATOM 3908 N N . ASP A 1 533 ? -13.688 50.032 25.631 1.00 149.78 531 ASP A N 1
ATOM 3909 C CA . ASP A 1 533 ? -13.899 49.373 24.349 1.00 132.41 531 ASP A CA 1
ATOM 3910 C C . ASP A 1 533 ? -14.458 47.961 24.494 1.00 140.66 531 ASP A C 1
ATOM 3911 O O . ASP A 1 533 ? -15.630 47.722 24.186 1.00 152.64 531 ASP A O 1
ATOM 3916 N N . ARG A 1 534 ? -13.635 47.023 24.959 1.00 154.49 532 ARG A N 1
ATOM 3917 C CA . ARG A 1 534 ? -14.020 45.621 24.945 1.00 156.92 532 ARG A CA 1
ATOM 3918 C C . ARG A 1 534 ? -15.060 45.321 26.027 1.00 148.79 532 ARG A C 1
ATOM 3919 O O . ARG A 1 534 ? -15.066 45.949 27.090 1.00 126.03 532 ARG A O 1
ATOM 3927 N N . PRO A 1 535 ? -15.959 44.360 25.772 1.00 149.83 533 PRO A N 1
ATOM 3928 C CA . PRO A 1 535 ? -17.015 43.998 26.745 1.00 128.06 533 PRO A CA 1
ATOM 3929 C C . PRO A 1 535 ? -16.568 42.952 27.764 1.00 124.76 533 PRO A C 1
ATOM 3930 O O . PRO A 1 535 ? -16.991 41.787 27.745 1.00 118.40 533 PRO A O 1
ATOM 3934 N N . ILE A 1 536 ? -15.697 43.361 28.689 1.00 113.01 534 ILE A N 1
ATOM 3935 C CA . ILE A 1 536 ? -15.287 42.520 29.807 1.00 114.38 534 ILE A CA 1
ATOM 3936 C C . ILE A 1 536 ? -15.297 43.363 31.074 1.00 99.77 534 ILE A C 1
ATOM 3937 O O . ILE A 1 536 ? -15.355 44.592 31.027 1.00 89.11 534 ILE A O 1
ATOM 3942 N N . VAL A 1 537 ? -15.253 42.681 32.216 1.00 91.98 535 VAL A N 1
ATOM 3943 C CA . VAL A 1 537 ? -15.130 43.324 33.524 1.00 77.44 535 VAL A CA 1
ATOM 3944 C C . VAL A 1 537 ? -14.367 42.390 34.448 1.00 82.34 535 VAL A C 1
ATOM 3945 O O . VAL A 1 537 ? -14.756 41.233 34.636 1.00 89.48 535 VAL A O 1
ATOM 3949 N N . VAL A 1 538 ? -13.285 42.896 35.032 1.00 72.97 536 VAL A N 1
ATOM 3950 C CA . VAL A 1 538 ? -12.524 42.163 36.035 1.00 81.93 536 VAL A CA 1
ATOM 3951 C C . VAL A 1 538 ? -12.142 43.132 37.143 1.00 75.93 536 VAL A C 1
ATOM 3952 O O . VAL A 1 538 ? -11.594 44.207 36.877 1.00 78.60 536 VAL A O 1
ATOM 3956 N N . THR A 1 539 ? -12.449 42.761 38.383 1.00 69.77 537 THR A N 1
ATOM 3957 C CA . THR A 1 539 ? -12.120 43.581 39.537 1.00 85.30 537 THR A CA 1
ATOM 3958 C C . THR A 1 539 ? -11.605 42.691 40.657 1.00 83.61 537 THR A C 1
ATOM 3959 O O . THR A 1 539 ? -12.017 41.537 40.800 1.00 75.15 537 THR A O 1
ATOM 3963 N N . GLY A 1 540 ? -10.679 43.239 41.440 1.00 58.90 538 GLY A N 1
ATOM 3964 C CA . GLY A 1 540 ? -10.141 42.535 42.584 1.00 52.80 538 GLY A CA 1
ATOM 3965 C C . GLY A 1 540 ? -9.916 43.500 43.729 1.00 74.83 538 GLY A C 1
ATOM 3966 O O . GLY A 1 540 ? -9.748 44.706 43.531 1.00 82.65 538 GLY A O 1
ATOM 3967 N N . ALA A 1 541 ? -9.916 42.948 44.940 1.00 77.80 539 ALA A N 1
ATOM 3968 C CA . ALA A 1 541 ? -9.769 43.772 46.130 1.00 69.19 539 ALA A CA 1
ATOM 3969 C C . ALA A 1 541 ? -9.348 42.905 47.307 1.00 63.94 539 ALA A C 1
ATOM 3970 O O . ALA A 1 541 ? -9.600 41.698 47.338 1.00 75.59 539 ALA A O 1
ATOM 3972 N N . VAL A 1 542 ? -8.698 43.548 48.275 1.00 60.10 540 VAL A N 1
ATOM 3973 C CA . VAL A 1 542 ? -8.378 42.948 49.565 1.00 83.26 540 VAL A CA 1
ATOM 3974 C C . VAL A 1 542 ? -8.698 43.973 50.646 1.00 88.44 540 VAL A C 1
ATOM 3975 O O . VAL A 1 542 ? -8.434 45.169 50.480 1.00 77.47 540 VAL A O 1
ATOM 3979 N N . TYR A 1 543 ? -9.289 43.510 51.746 1.00 95.26 541 TYR A N 1
ATOM 3980 C CA . TYR A 1 543 ? -9.836 44.396 52.763 1.00 93.72 541 TYR A CA 1
ATOM 3981 C C . TYR A 1 543 ? -9.385 43.966 54.153 1.00 98.15 541 TYR A C 1
ATOM 3982 O O . TYR A 1 543 ? -8.834 42.880 54.352 1.00 95.73 541 TYR A O 1
ATOM 3991 N N . ASN A 1 544 ? -9.634 44.856 55.125 1.00 101.96 542 ASN A N 1
ATOM 3992 C CA . ASN A 1 544 ? -9.373 44.618 56.546 1.00 85.50 542 ASN A CA 1
ATOM 3993 C C . ASN A 1 544 ? -10.440 45.393 57.327 1.00 93.75 542 ASN A C 1
ATOM 3994 O O . ASN A 1 544 ? -10.217 46.501 57.823 1.00 92.22 542 ASN A O 1
ATOM 3999 N N . LEU A 1 545 ? -11.625 44.795 57.426 1.00 93.67 543 LEU A N 1
ATOM 4000 C CA . LEU A 1 545 ? -12.763 45.420 58.086 1.00 88.90 543 LEU A CA 1
ATOM 4001 C C . LEU A 1 545 ? -12.828 45.009 59.551 1.00 87.35 543 LEU A C 1
ATOM 4002 O O . LEU A 1 545 ? -12.667 43.833 59.888 1.00 95.06 543 LEU A O 1
ATOM 4007 N N . THR A 1 546 ? -13.061 45.992 60.419 1.00 88.36 544 THR A N 1
ATOM 4008 C CA . THR A 1 546 ? -13.176 45.767 61.855 1.00 85.31 544 THR A CA 1
ATOM 4009 C C . THR A 1 546 ? -14.427 46.469 62.357 1.00 85.21 544 THR A C 1
ATOM 4010 O O . THR A 1 546 ? -14.547 47.692 62.234 1.00 95.15 544 THR A O 1
ATOM 4014 N N . LYS A 1 547 ? -15.349 45.699 62.925 1.00 77.28 545 LYS A N 1
ATOM 4015 C CA . LYS A 1 547 ? -16.610 46.218 63.429 1.00 92.56 545 LYS A CA 1
ATOM 4016 C C . LYS A 1 547 ? -16.720 45.917 64.918 1.00 103.29 545 LYS A C 1
ATOM 4017 O O . LYS A 1 547 ? -16.382 44.816 65.363 1.00 91.39 545 LYS A O 1
ATOM 4023 N N . THR A 1 548 ? -17.191 46.897 65.685 1.00 102.61 546 THR A N 1
ATOM 4024 C CA . THR A 1 548 ? -17.241 46.796 67.136 1.00 91.29 546 THR A CA 1
ATOM 4025 C C . THR A 1 548 ? -18.659 46.503 67.615 1.00 102.16 546 THR A C 1
ATOM 4026 O O . THR A 1 548 ? -19.638 46.638 66.876 1.00 96.99 546 THR A O 1
ATOM 4030 N N . ASN A 1 549 ? -18.752 46.099 68.885 1.00 107.52 547 ASN A N 1
ATOM 4031 C CA . ASN A 1 549 ? -20.030 45.834 69.551 1.00 96.55 547 ASN A CA 1
ATOM 4032 C C . ASN A 1 549 ? -20.868 44.817 68.781 1.00 97.45 547 ASN A C 1
ATOM 4033 O O . ASN A 1 549 ? -22.094 44.916 68.719 1.00 104.94 547 ASN A O 1
ATOM 4038 N N . ASN A 1 550 ? -20.202 43.830 68.190 1.00 94.91 548 ASN A N 1
ATOM 4039 C CA . ASN A 1 550 ? -20.911 42.810 67.435 1.00 93.83 548 ASN A CA 1
ATOM 4040 C C . ASN A 1 550 ? -21.639 41.852 68.371 1.00 110.45 548 ASN A C 1
ATOM 4041 O O . ASN A 1 550 ? -21.261 41.665 69.531 1.00 128.93 548 ASN A O 1
ATOM 4046 N N . LEU A 1 551 ? -22.697 41.240 67.848 1.00 110.26 549 LEU A N 1
ATOM 4047 C CA . LEU A 1 551 ? -23.524 40.301 68.594 1.00 110.20 549 LEU A CA 1
ATOM 4048 C C . LEU A 1 551 ? -23.543 38.971 67.853 1.00 121.92 549 LEU A C 1
ATOM 4049 O O . LEU A 1 551 ? -24.034 38.892 66.721 1.00 102.32 549 LEU A O 1
ATOM 4054 N N . MET A 1 552 ? -22.986 37.937 68.481 1.00 167.26 550 MET A N 1
ATOM 4055 C CA . MET A 1 552 ? -22.961 36.599 67.905 1.00 174.88 550 MET A CA 1
ATOM 4056 C C . MET A 1 552 ? -24.197 35.786 68.260 1.00 174.26 550 MET A C 1
ATOM 4057 O O . MET A 1 552 ? -24.285 34.618 67.866 1.00 184.80 550 MET A O 1
ATOM 4062 N N . ALA A 1 553 ? -25.134 36.373 69.006 1.00 156.73 551 ALA A N 1
ATOM 4063 C CA . ALA A 1 553 ? -26.384 35.732 69.398 1.00 165.18 551 ALA A CA 1
ATOM 4064 C C . ALA A 1 553 ? -26.153 34.509 70.277 1.00 177.66 551 ALA A C 1
ATOM 4065 O O . ALA A 1 553 ? -25.008 34.154 70.580 1.00 188.41 551 ALA A O 1
ATOM 4067 N N . ASP A 1 554 ? -27.247 33.879 70.708 1.00 200.16 552 ASP A N 1
ATOM 4068 C CA . ASP A 1 554 ? -27.237 32.648 71.489 1.00 212.31 552 ASP A CA 1
ATOM 4069 C C . ASP A 1 554 ? -26.534 32.833 72.830 1.00 206.33 552 ASP A C 1
ATOM 4070 O O . ASP A 1 554 ? -25.391 32.387 72.994 1.00 203.40 552 ASP A O 1
ATOM 4075 N N . PRO A 1 555 ? -27.176 33.477 73.817 1.00 185.64 553 PRO A N 1
ATOM 4076 C CA . PRO A 1 555 ? -26.600 33.499 75.170 1.00 175.77 553 PRO A CA 1
ATOM 4077 C C . PRO A 1 555 ? -26.662 32.123 75.814 1.00 182.85 553 PRO A C 1
ATOM 4078 O O . PRO A 1 555 ? -27.357 31.924 76.817 1.00 180.89 553 PRO A O 1
ATOM 4082 N N . GLU A 1 556 ? -25.917 31.172 75.241 1.00 183.37 554 GLU A N 1
ATOM 4083 C CA . GLU A 1 556 ? -25.975 29.760 75.610 1.00 173.08 554 GLU A CA 1
ATOM 4084 C C . GLU A 1 556 ? -27.411 29.254 75.519 1.00 177.57 554 GLU A C 1
ATOM 4085 O O . GLU A 1 556 ? -27.747 28.490 74.608 1.00 182.19 554 GLU A O 1
ATOM 4091 N N . GLY A 1 557 ? -28.263 29.675 76.450 1.00 179.70 555 GLY A N 1
ATOM 4092 C CA . GLY A 1 557 ? -29.680 29.391 76.363 1.00 186.31 555 GLY A CA 1
ATOM 4093 C C . GLY A 1 557 ? -30.446 30.521 75.694 1.00 195.26 555 GLY A C 1
ATOM 4094 O O . GLY A 1 557 ? -30.053 31.683 75.764 1.00 191.39 555 GLY A O 1
ATOM 4095 N N . SER A 1 558 ? -31.545 30.149 75.026 1.00 197.36 556 SER A N 1
ATOM 4096 C CA . SER A 1 558 ? -32.438 31.068 74.320 1.00 177.25 556 SER A CA 1
ATOM 4097 C C . SER A 1 558 ? -31.770 31.698 73.102 1.00 171.83 556 SER A C 1
ATOM 4098 O O . SER A 1 558 ? -30.552 31.901 73.084 1.00 185.30 556 SER A O 1
ATOM 4101 N N . PHE A 1 559 ? -32.557 32.015 72.075 1.00 156.79 557 PHE A N 1
ATOM 4102 C CA . PHE A 1 559 ? -32.038 32.696 70.897 1.00 153.99 557 PHE A CA 1
ATOM 4103 C C . PHE A 1 559 ? -32.104 34.212 71.031 1.00 144.44 557 PHE A C 1
ATOM 4104 O O . PHE A 1 559 ? -31.959 34.918 70.028 1.00 154.14 557 PHE A O 1
ATOM 4112 N N . PHE A 1 560 ? -32.315 34.726 72.244 1.00 137.04 558 PHE A N 1
ATOM 4113 C CA . PHE A 1 560 ? -32.486 36.150 72.537 1.00 139.84 558 PHE A CA 1
ATOM 4114 C C . PHE A 1 560 ? -31.246 36.983 72.258 1.00 155.19 558 PHE A C 1
ATOM 4115 O O . PHE A 1 560 ? -31.258 38.169 72.621 1.00 156.48 558 PHE A O 1
ATOM 4123 N N . SER A 1 561 ? -30.216 36.386 71.658 1.00 155.05 559 SER A N 1
ATOM 4124 C CA . SER A 1 561 ? -28.979 37.061 71.279 1.00 149.64 559 SER A CA 1
ATOM 4125 C C . SER A 1 561 ? -28.182 37.517 72.497 1.00 150.78 559 SER A C 1
ATOM 4126 O O . SER A 1 561 ? -28.700 37.551 73.618 1.00 152.44 559 SER A O 1
ATOM 4129 N N . VAL A 1 562 ? -26.910 37.856 72.290 1.00 134.59 560 VAL A N 1
ATOM 4130 C CA . VAL A 1 562 ? -26.018 38.223 73.382 1.00 124.00 560 VAL A CA 1
ATOM 4131 C C . VAL A 1 562 ? -24.935 39.141 72.835 1.00 116.33 560 VAL A C 1
ATOM 4132 O O . VAL A 1 562 ? -24.541 39.045 71.670 1.00 109.35 560 VAL A O 1
ATOM 4136 N N . GLU A 1 563 ? -24.464 40.047 73.686 1.00 112.41 561 GLU A N 1
ATOM 4137 C CA . GLU A 1 563 ? -23.385 40.951 73.316 1.00 100.82 561 GLU A CA 1
ATOM 4138 C C . GLU A 1 563 ? -22.061 40.198 73.227 1.00 117.10 561 GLU A C 1
ATOM 4139 O O . GLU A 1 563 ? -21.862 39.162 73.869 1.00 133.15 561 GLU A O 1
ATOM 4145 N N . GLY A 1 564 ? -21.152 40.727 72.412 1.00 116.58 562 GLY A N 1
ATOM 4146 C CA . GLY A 1 564 ? -19.843 40.125 72.253 1.00 122.37 562 GLY A CA 1
ATOM 4147 C C . GLY A 1 564 ? -18.751 41.123 71.933 1.00 123.90 562 GLY A C 1
ATOM 4148 O O . GLY A 1 564 ? -18.927 42.331 72.118 1.00 104.89 562 GLY A O 1
ATOM 4149 N N . GLY A 1 565 ? -17.611 40.627 71.449 1.00 119.36 563 GLY A N 1
ATOM 4150 C CA . GLY A 1 565 ? -16.483 41.465 71.117 1.00 109.28 563 GLY A CA 1
ATOM 4151 C C . GLY A 1 565 ? -16.452 41.846 69.644 1.00 102.66 563 GLY A C 1
ATOM 4152 O O . GLY A 1 565 ? -17.274 41.424 68.835 1.00 96.19 563 GLY A O 1
ATOM 4153 N N . GLU A 1 566 ? -15.465 42.671 69.307 1.00 115.48 564 GLU A N 1
ATOM 4154 C CA . GLU A 1 566 ? -15.305 43.132 67.938 1.00 99.28 564 GLU A CA 1
ATOM 4155 C C . GLU A 1 566 ? -14.705 42.032 67.065 1.00 96.66 564 GLU A C 1
ATOM 4156 O O . GLU A 1 566 ? -14.084 41.082 67.549 1.00 89.78 564 GLU A O 1
ATOM 4162 N N . ILE A 1 567 ? -14.906 42.174 65.756 1.00 98.45 565 ILE A N 1
ATOM 4163 C CA . ILE A 1 567 ? -14.467 41.194 64.770 1.00 87.72 565 ILE A CA 1
ATOM 4164 C C . ILE A 1 567 ? -13.620 41.897 63.718 1.00 94.08 565 ILE A C 1
ATOM 4165 O O . ILE A 1 567 ? -13.968 42.989 63.256 1.00 87.13 565 ILE A O 1
ATOM 4170 N N . ARG A 1 568 ? -12.509 41.269 63.339 1.00 89.13 566 ARG A N 1
ATOM 4171 C CA . ARG A 1 568 ? -11.623 41.778 62.299 1.00 85.18 566 ARG A CA 1
ATOM 4172 C C . ARG A 1 568 ? -11.643 40.805 61.128 1.00 81.93 566 ARG A C 1
ATOM 4173 O O . ARG A 1 568 ? -11.235 39.648 61.272 1.00 74.68 566 ARG A O 1
ATOM 4181 N N . ALA A 1 569 ? -12.112 41.275 59.976 1.00 94.46 567 ALA A N 1
ATOM 4182 C CA . ALA A 1 569 ? -12.293 40.442 58.795 1.00 79.32 567 ALA A CA 1
ATOM 4183 C C . ALA A 1 569 ? -11.285 40.827 57.721 1.00 85.67 567 ALA A C 1
ATOM 4184 O O . ALA A 1 569 ? -11.199 41.998 57.335 1.00 86.72 567 ALA A O 1
ATOM 4186 N N . ARG A 1 570 ? -10.530 39.840 57.242 1.00 89.52 568 ARG A N 1
ATOM 4187 C CA . ARG A 1 570 ? -9.584 40.015 56.150 1.00 83.01 568 ARG A CA 1
ATOM 4188 C C . ARG A 1 570 ? -9.898 39.003 55.059 1.00 87.52 568 ARG A C 1
ATOM 4189 O O . ARG A 1 570 ? -10.286 37.868 55.351 1.00 103.48 568 ARG A O 1
ATOM 4197 N N . GLY A 1 571 ? -9.733 39.411 53.807 1.00 79.48 569 GLY A N 1
ATOM 4198 C CA . GLY A 1 571 ? -10.012 38.511 52.702 1.00 85.48 569 GLY A CA 1
ATOM 4199 C C . GLY A 1 571 ? -9.783 39.197 51.374 1.00 86.98 569 GLY A C 1
ATOM 4200 O O . GLY A 1 571 ? -9.541 40.406 51.303 1.00 84.13 569 GLY A O 1
ATOM 4201 N N . VAL A 1 572 ? -9.868 38.396 50.314 1.00 91.27 570 VAL A N 1
ATOM 4202 C CA . VAL A 1 572 ? -9.651 38.854 48.947 1.00 82.94 570 VAL A CA 1
ATOM 4203 C C . VAL A 1 572 ? -10.857 38.455 48.107 1.00 91.45 570 VAL A C 1
ATOM 4204 O O . VAL A 1 572 ? -11.307 37.305 48.167 1.00 108.84 570 VAL A O 1
ATOM 4208 N N . GLU A 1 573 ? -11.377 39.399 47.327 1.00 87.59 571 GLU A N 1
ATOM 4209 C CA . GLU A 1 573 ? -12.472 39.144 46.402 1.00 98.19 571 GLU A CA 1
ATOM 4210 C C . GLU A 1 573 ? -12.034 39.481 44.984 1.00 81.98 571 GLU A C 1
ATOM 4211 O O . GLU A 1 573 ? -11.418 40.524 44.746 1.00 78.36 571 GLU A O 1
ATOM 4217 N N . ILE A 1 574 ? -12.356 38.593 44.046 1.00 85.90 572 ILE A N 1
ATOM 4218 C CA . ILE A 1 574 ? -12.079 38.807 42.633 1.00 99.20 572 ILE A CA 1
ATOM 4219 C C . ILE A 1 574 ? -13.334 38.484 41.838 1.00 101.08 572 ILE A C 1
ATOM 4220 O O . ILE A 1 574 ? -14.130 37.620 42.219 1.00 97.65 572 ILE A O 1
ATOM 4225 N N . GLU A 1 575 ? -13.510 39.192 40.724 1.00 86.40 573 GLU A N 1
ATOM 4226 C CA . GLU A 1 575 ? -14.693 39.045 39.890 1.00 96.87 573 GLU A CA 1
ATOM 4227 C C . GLU A 1 575 ? -14.294 39.088 38.424 1.00 90.18 573 GLU A C 1
ATOM 4228 O O . GLU A 1 575 ? -13.395 39.841 38.038 1.00 84.08 573 GLU A O 1
ATOM 4234 N N . ALA A 1 576 ? -14.965 38.270 37.616 1.00 92.76 574 ALA A N 1
ATOM 4235 C CA . ALA A 1 576 ? -14.768 38.250 36.171 1.00 84.18 574 ALA A CA 1
ATOM 4236 C C . ALA A 1 576 ? -16.135 38.190 35.510 1.00 100.51 574 ALA A C 1
ATOM 4237 O O . ALA A 1 576 ? -16.878 37.224 35.707 1.00 96.89 574 ALA A O 1
ATOM 4239 N N . LYS A 1 577 ? -16.466 39.220 34.734 1.00 95.02 575 LYS A N 1
ATOM 4240 C CA . LYS A 1 577 ? -17.765 39.317 34.074 1.00 87.97 575 LYS A CA 1
ATOM 4241 C C . LYS A 1 577 ? -17.526 39.788 32.646 1.00 95.53 575 LYS A C 1
ATOM 4242 O O . LYS A 1 577 ? -17.120 40.934 32.431 1.00 112.30 575 LYS A O 1
ATOM 4248 N N . ALA A 1 578 ? -17.768 38.909 31.675 1.00 96.32 576 ALA A N 1
ATOM 4249 C CA . ALA A 1 578 ? -17.502 39.223 30.278 1.00 88.64 576 ALA A CA 1
ATOM 4250 C C . ALA A 1 578 ? -18.513 38.508 29.391 1.00 116.16 576 ALA A C 1
ATOM 4251 O O . ALA A 1 578 ? -19.331 37.711 29.857 1.00 117.53 576 ALA A O 1
ATOM 4253 N N . ALA A 1 579 ? -18.441 38.806 28.089 1.00 126.68 577 ALA A N 1
ATOM 4254 C CA . ALA A 1 579 ? -19.311 38.207 27.073 1.00 115.65 577 ALA A CA 1
ATOM 4255 C C . ALA A 1 579 ? -18.422 37.680 25.947 1.00 136.12 577 ALA A C 1
ATOM 4256 O O . ALA A 1 579 ? -18.262 38.327 24.908 1.00 128.11 577 ALA A O 1
ATOM 4258 N N . LEU A 1 580 ? -17.837 36.502 26.166 1.00 158.20 578 LEU A N 1
ATOM 4259 C CA . LEU A 1 580 ? -17.011 35.846 25.158 1.00 164.46 578 LEU A CA 1
ATOM 4260 C C . LEU A 1 580 ? -17.855 35.535 23.929 1.00 179.18 578 LEU A C 1
ATOM 4261 O O . LEU A 1 580 ? -18.630 34.573 23.933 1.00 177.10 578 LEU A O 1
ATOM 4266 N N . SER A 1 581 ? -17.716 36.352 22.882 1.00 168.06 579 SER A N 1
ATOM 4267 C CA . SER A 1 581 ? -18.526 36.274 21.667 1.00 146.24 579 SER A CA 1
ATOM 4268 C C . SER A 1 581 ? -19.993 36.573 21.959 1.00 144.99 579 SER A C 1
ATOM 4269 O O . SER A 1 581 ? -20.397 36.682 23.121 1.00 152.04 579 SER A O 1
ATOM 4272 N N . ALA A 1 582 ? -20.798 36.720 20.904 1.00 135.42 580 ALA A N 1
ATOM 4273 C CA . ALA A 1 582 ? -22.190 37.115 21.090 1.00 132.75 580 ALA A CA 1
ATOM 4274 C C . ALA A 1 582 ? -23.027 35.991 21.685 1.00 122.02 580 ALA A C 1
ATOM 4275 O O . ALA A 1 582 ? -24.008 36.258 22.389 1.00 121.68 580 ALA A O 1
ATOM 4277 N N . SER A 1 583 ? -22.659 34.737 21.423 1.00 122.32 581 SER A N 1
ATOM 4278 C CA . SER A 1 583 ? -23.466 33.618 21.891 1.00 126.75 581 SER A CA 1
ATOM 4279 C C . SER A 1 583 ? -23.204 33.282 23.354 1.00 126.62 581 SER A C 1
ATOM 4280 O O . SER A 1 583 ? -24.136 32.903 24.070 1.00 118.96 581 SER A O 1
ATOM 4283 N N . VAL A 1 584 ? -21.966 33.427 23.819 1.00 131.59 582 VAL A N 1
ATOM 4284 C CA . VAL A 1 584 ? -21.562 32.984 25.148 1.00 131.11 582 VAL A CA 1
ATOM 4285 C C . VAL A 1 584 ? -21.382 34.200 26.047 1.00 119.27 582 VAL A C 1
ATOM 4286 O O . VAL A 1 584 ? -20.722 35.174 25.664 1.00 112.74 582 VAL A O 1
ATOM 4290 N N . ASN A 1 585 ? -21.978 34.145 27.236 1.00 104.83 583 ASN A N 1
ATOM 4291 C CA . ASN A 1 585 ? -21.736 35.105 28.302 1.00 109.39 583 ASN A CA 1
ATOM 4292 C C . ASN A 1 585 ? -21.233 34.350 29.524 1.00 100.58 583 ASN A C 1
ATOM 4293 O O . ASN A 1 585 ? -21.777 33.300 29.877 1.00 98.17 583 ASN A O 1
ATOM 4298 N N . VAL A 1 586 ? -20.190 34.877 30.164 1.00 80.84 584 VAL A N 1
ATOM 4299 C CA . VAL A 1 586 ? -19.530 34.190 31.268 1.00 86.78 584 VAL A CA 1
ATOM 4300 C C . VAL A 1 586 ? -19.454 35.119 32.472 1.00 91.06 584 VAL A C 1
ATOM 4301 O O . VAL A 1 586 ? -19.301 36.337 32.333 1.00 97.19 584 VAL A O 1
ATOM 4305 N N . VAL A 1 587 ? -19.565 34.534 33.662 1.00 88.40 585 VAL A N 1
ATOM 4306 C CA . VAL A 1 587 ? -19.406 35.270 34.914 1.00 91.72 585 VAL A CA 1
ATOM 4307 C C . VAL A 1 587 ? -18.752 34.348 35.935 1.00 93.49 585 VAL A C 1
ATOM 4308 O O . VAL A 1 587 ? -19.166 33.197 36.102 1.00 97.94 585 VAL A O 1
ATOM 4312 N N . GLY A 1 588 ? -17.718 34.848 36.607 1.00 70.64 586 GLY A N 1
ATOM 4313 C CA . GLY A 1 588 ? -17.023 34.072 37.617 1.00 81.41 586 GLY A CA 1
ATOM 4314 C C . GLY A 1 588 ? -16.531 34.962 38.736 1.00 103.01 586 GLY A C 1
ATOM 4315 O O . GLY A 1 588 ? -16.316 36.164 38.552 1.00 100.78 586 GLY A O 1
ATOM 4316 N N . SER A 1 589 ? -16.351 34.354 39.908 1.00 104.35 587 SER A N 1
ATOM 4317 C CA . SER A 1 589 ? -15.948 35.103 41.090 1.00 102.76 587 SER A CA 1
ATOM 4318 C C . SER A 1 589 ? -15.389 34.150 42.136 1.00 92.38 587 SER A C 1
ATOM 4319 O O . SER A 1 589 ? -15.822 33.000 42.239 1.00 86.75 587 SER A O 1
ATOM 4322 N N . TYR A 1 590 ? -14.429 34.649 42.914 1.00 91.10 588 TYR A N 1
ATOM 4323 C CA . TYR A 1 590 ? -13.830 33.907 44.014 1.00 95.75 588 TYR A CA 1
ATOM 4324 C C . TYR A 1 590 ? -13.685 34.836 45.209 1.00 103.35 588 TYR A C 1
ATOM 4325 O O . TYR A 1 590 ? -13.314 36.003 45.052 1.00 98.75 588 TYR A O 1
ATOM 4334 N N . THR A 1 591 ? -13.980 34.318 46.400 1.00 100.77 589 THR A N 1
ATOM 4335 C CA . THR A 1 591 ? -13.964 35.124 47.616 1.00 98.53 589 THR A CA 1
ATOM 4336 C C . THR A 1 591 ? -13.254 34.359 48.721 1.00 97.14 589 THR A C 1
ATOM 4337 O O . THR A 1 591 ? -13.729 33.307 49.157 1.00 95.70 589 THR A O 1
ATOM 4341 N N . TYR A 1 592 ? -12.120 34.890 49.166 1.00 99.91 590 TYR A N 1
ATOM 4342 C CA . TYR A 1 592 ? -11.423 34.400 50.345 1.00 102.75 590 TYR A CA 1
ATOM 4343 C C . TYR A 1 592 ? -11.848 35.241 51.541 1.00 95.92 590 TYR A C 1
ATOM 4344 O O . TYR A 1 592 ? -11.989 36.462 51.431 1.00 101.40 590 TYR A O 1
ATOM 4353 N N . THR A 1 593 ? -12.075 34.585 52.677 1.00 90.72 591 THR A N 1
ATOM 4354 C CA . THR A 1 593 ? -12.579 35.273 53.858 1.00 95.19 591 THR A CA 1
ATOM 4355 C C . THR A 1 593 ? -11.937 34.684 55.104 1.00 93.81 591 THR A C 1
ATOM 4356 O O . THR A 1 593 ? -11.973 33.468 55.309 1.00 94.10 591 THR A O 1
ATOM 4360 N N . ASP A 1 594 ? -11.358 35.553 55.932 1.00 102.13 592 ASP A N 1
ATOM 4361 C CA . ASP A 1 594 ? -10.690 35.145 57.166 1.00 91.25 592 ASP A CA 1
ATOM 4362 C C . ASP A 1 594 ? -11.003 36.187 58.232 1.00 95.23 592 ASP A C 1
ATOM 4363 O O . ASP A 1 594 ? -10.503 37.314 58.166 1.00 96.00 592 ASP A O 1
ATOM 4368 N N . ALA A 1 595 ? -11.831 35.814 59.209 1.00 98.73 593 ALA A N 1
ATOM 4369 C CA . ALA A 1 595 ? -12.246 36.719 60.271 1.00 99.73 593 ALA A CA 1
ATOM 4370 C C . ALA A 1 595 ? -12.222 35.988 61.605 1.00 114.64 593 ALA A C 1
ATOM 4371 O O . ALA A 1 595 ? -12.527 34.794 61.668 1.00 117.10 593 ALA A O 1
ATOM 4373 N N . GLU A 1 596 ? -11.852 36.706 62.667 1.00 113.11 594 GLU A N 1
ATOM 4374 C CA . GLU A 1 596 ? -11.806 36.140 64.009 1.00 119.58 594 GLU A CA 1
ATOM 4375 C C . GLU A 1 596 ? -12.338 37.156 65.012 1.00 107.07 594 GLU A C 1
ATOM 4376 O O . GLU A 1 596 ? -12.441 38.351 64.722 1.00 98.87 594 GLU A O 1
ATOM 4382 N N . TYR A 1 597 ? -12.673 36.664 66.204 1.00 102.15 595 TYR A N 1
ATOM 4383 C CA . TYR A 1 597 ? -13.009 37.553 67.309 1.00 101.74 595 TYR A CA 1
ATOM 4384 C C . TYR A 1 597 ? -11.751 38.237 67.828 1.00 110.05 595 TYR A C 1
ATOM 4385 O O . TYR A 1 597 ? -10.696 37.612 67.966 1.00 113.81 595 TYR A O 1
ATOM 4394 N N . THR A 1 598 ? -11.867 39.530 68.123 1.00 106.02 596 THR A N 1
ATOM 4395 C CA . THR A 1 598 ? -10.716 40.329 68.526 1.00 100.74 596 THR A CA 1
ATOM 4396 C C . THR A 1 598 ? -10.616 40.504 70.036 1.00 112.02 596 THR A C 1
ATOM 4397 O O . THR A 1 598 ? -9.538 40.320 70.607 1.00 125.63 596 THR A O 1
ATOM 4401 N N . THR A 1 599 ? -11.722 40.865 70.702 1.00 100.80 597 THR A N 1
ATOM 4402 C CA . THR A 1 599 ? -11.718 41.087 72.150 1.00 120.65 597 THR A CA 1
ATOM 4403 C C . THR A 1 599 ? -13.013 40.506 72.720 1.00 118.57 597 THR A C 1
ATOM 4404 O O . THR A 1 599 ? -13.968 41.222 73.029 1.00 121.35 597 THR A O 1
ATOM 4408 N N . ASP A 1 600 ? -13.040 39.182 72.855 1.00 125.11 598 ASP A N 1
ATOM 4409 C CA . ASP A 1 600 ? -14.147 38.500 73.500 1.00 114.10 598 ASP A CA 1
ATOM 4410 C C . ASP A 1 600 ? -13.683 37.494 74.543 1.00 128.03 598 ASP A C 1
ATOM 4411 O O . ASP A 1 600 ? -14.528 36.848 75.173 1.00 135.90 598 ASP A O 1
ATOM 4416 N N . THR A 1 601 ? -12.370 37.351 74.749 1.00 133.94 599 THR A N 1
ATOM 4417 C CA . THR A 1 601 ? -11.807 36.473 75.771 1.00 142.17 599 THR A CA 1
ATOM 4418 C C . THR A 1 601 ? -12.276 35.026 75.639 1.00 137.68 599 THR A C 1
ATOM 4419 O O . THR A 1 601 ? -11.463 34.130 75.390 1.00 131.88 599 THR A O 1
ATOM 4423 N N . THR A 1 602 ? -13.576 34.786 75.824 1.00 136.11 600 THR A N 1
ATOM 4424 C CA . THR A 1 602 ? -14.138 33.443 75.738 1.00 132.90 600 THR A CA 1
ATOM 4425 C C . THR A 1 602 ? -13.834 32.807 74.387 1.00 129.31 600 THR A C 1
ATOM 4426 O O . THR A 1 602 ? -13.104 31.813 74.310 1.00 107.22 600 THR A O 1
ATOM 4430 N N . TYR A 1 603 ? -14.388 33.374 73.316 1.00 131.28 601 TYR A N 1
ATOM 4431 C CA . TYR A 1 603 ? -14.126 32.915 71.959 1.00 119.73 601 TYR A CA 1
ATOM 4432 C C . TYR A 1 603 ? -13.099 33.787 71.245 1.00 119.76 601 TYR A C 1
ATOM 4433 O O . TYR A 1 603 ? -13.109 33.878 70.013 1.00 125.69 601 TYR A O 1
ATOM 4442 N N . LYS A 1 604 ? -12.210 34.432 71.998 1.00 120.74 602 LYS A N 1
ATOM 4443 C CA . LYS A 1 604 ? -11.207 35.299 71.397 1.00 109.47 602 LYS A CA 1
ATOM 4444 C C . LYS A 1 604 ? -10.248 34.478 70.545 1.00 106.89 602 LYS A C 1
ATOM 4445 O O . LYS A 1 604 ? -9.690 33.478 71.006 1.00 124.62 602 LYS A O 1
ATOM 4451 N N . GLY A 1 605 ? -10.059 34.902 69.299 1.00 103.00 603 GLY A N 1
ATOM 4452 C CA . GLY A 1 605 ? -9.193 34.187 68.388 1.00 106.80 603 GLY A CA 1
ATOM 4453 C C . GLY A 1 605 ? -9.839 33.024 67.673 1.00 102.79 603 GLY A C 1
ATOM 4454 O O . GLY A 1 605 ? -9.138 32.077 67.296 1.00 121.34 603 GLY A O 1
ATOM 4455 N N . ASN A 1 606 ? -11.154 33.061 67.471 1.00 110.81 604 ASN A N 1
ATOM 4456 C CA . ASN A 1 606 ? -11.871 32.001 66.777 1.00 113.27 604 ASN A CA 1
ATOM 4457 C C . ASN A 1 606 ? -12.663 32.592 65.619 1.00 122.88 604 ASN A C 1
ATOM 4458 O O . ASN A 1 606 ? -13.105 33.741 65.672 1.00 133.44 604 ASN A O 1
ATOM 4463 N N . THR A 1 607 ? -12.839 31.791 64.570 1.00 119.67 605 THR A N 1
ATOM 4464 C CA . THR A 1 607 ? -13.575 32.237 63.389 1.00 118.46 605 THR A CA 1
ATOM 4465 C C . THR A 1 607 ? -15.075 32.089 63.625 1.00 107.92 605 THR A C 1
ATOM 4466 O O . THR A 1 607 ? -15.521 31.034 64.089 1.00 116.00 605 THR A O 1
ATOM 4470 N N . PRO A 1 608 ? -15.877 33.111 63.327 1.00 97.88 606 PRO A N 1
ATOM 4471 C CA . PRO A 1 608 ? -17.323 32.997 63.546 1.00 95.70 606 PRO A CA 1
ATOM 4472 C C . PRO A 1 608 ? -17.950 31.944 62.646 1.00 94.82 606 PRO A C 1
ATOM 4473 O O . PRO A 1 608 ? -17.469 31.660 61.546 1.00 90.78 606 PRO A O 1
ATOM 4477 N N . ALA A 1 609 ? -19.043 31.363 63.135 1.00 90.87 607 ALA A N 1
ATOM 4478 C CA . ALA A 1 609 ? -19.697 30.269 62.440 1.00 91.27 607 ALA A CA 1
ATOM 4479 C C . ALA A 1 609 ? -20.331 30.756 61.138 1.00 86.38 607 ALA A C 1
ATOM 4480 O O . ALA A 1 609 ? -20.456 31.956 60.880 1.00 80.49 607 ALA A O 1
ATOM 4482 N N . GLN A 1 610 ? -20.722 29.792 60.306 1.00 92.59 608 GLN A N 1
ATOM 4483 C CA . GLN A 1 610 ? -21.412 30.012 59.038 1.00 90.57 608 GLN A CA 1
ATOM 4484 C C . GLN A 1 610 ? -20.582 30.808 58.037 1.00 84.30 608 GLN A C 1
ATOM 4485 O O . GLN A 1 610 ? -21.105 31.217 56.994 1.00 79.85 608 GLN A O 1
ATOM 4491 N N . VAL A 1 611 ? -19.304 31.035 58.318 1.00 83.54 609 VAL A N 1
ATOM 4492 C CA . VAL A 1 611 ? -18.431 31.826 57.459 1.00 90.25 609 VAL A CA 1
ATOM 4493 C C . VAL A 1 611 ? -17.446 30.872 56.789 1.00 91.24 609 VAL A C 1
ATOM 4494 O O . VAL A 1 611 ? -16.582 30.296 57.467 1.00 85.86 609 VAL A O 1
ATOM 4498 N N . PRO A 1 612 ? -17.536 30.665 55.477 1.00 96.17 610 PRO A N 1
ATOM 4499 C CA . PRO A 1 612 ? -16.560 29.810 54.795 1.00 100.43 610 PRO A CA 1
ATOM 4500 C C . PRO A 1 612 ? -15.278 30.567 54.483 1.00 98.88 610 PRO A C 1
ATOM 4501 O O . PRO A 1 612 ? -15.296 31.757 54.159 1.00 94.38 610 PRO A O 1
ATOM 4505 N N . LYS A 1 613 ? -14.155 29.859 54.589 1.00 109.21 611 LYS A N 1
ATOM 4506 C CA . LYS A 1 613 ? -12.863 30.440 54.249 1.00 91.29 611 LYS A CA 1
ATOM 4507 C C . LYS A 1 613 ? -12.808 30.747 52.758 1.00 97.69 611 LYS A C 1
ATOM 4508 O O . LYS A 1 613 ? -12.817 31.915 52.355 1.00 95.31 611 LYS A O 1
ATOM 4514 N N . HIS A 1 614 ? -12.756 29.705 51.937 1.00 106.96 612 HIS A N 1
ATOM 4515 C CA . HIS A 1 614 ? -12.761 29.859 50.491 1.00 99.60 612 HIS A CA 1
ATOM 4516 C C . HIS A 1 614 ? -14.196 29.844 49.976 1.00 99.76 612 HIS A C 1
ATOM 4517 O O . HIS A 1 614 ? -15.083 29.225 50.569 1.00 90.66 612 HIS A O 1
ATOM 4524 N N . MET A 1 615 ? -14.419 30.543 48.865 1.00 91.72 613 MET A N 1
ATOM 4525 C CA . MET A 1 615 ? -15.745 30.614 48.267 1.00 76.71 613 MET A CA 1
ATOM 4526 C C . MET A 1 615 ? -15.608 31.078 46.824 1.00 99.12 613 MET A C 1
ATOM 4527 O O . MET A 1 615 ? -14.830 31.991 46.535 1.00 113.17 613 MET A O 1
ATOM 4532 N N . ALA A 1 616 ? -16.373 30.456 45.929 1.00 89.38 614 ALA A N 1
ATOM 4533 C CA . ALA A 1 616 ? -16.305 30.795 44.514 1.00 87.09 614 ALA A CA 1
ATOM 4534 C C . ALA A 1 616 ? -17.573 30.318 43.819 1.00 104.75 614 ALA A C 1
ATOM 4535 O O . ALA A 1 616 ? -18.341 29.519 44.359 1.00 103.57 614 ALA A O 1
ATOM 4537 N N . SER A 1 617 ? -17.777 30.823 42.603 1.00 103.91 615 SER A N 1
ATOM 4538 C CA . SER A 1 617 ? -18.909 30.433 41.772 1.00 96.30 615 SER A CA 1
ATOM 4539 C C . SER A 1 617 ? -18.605 30.806 40.328 1.00 88.85 615 SER A C 1
ATOM 4540 O O . SER A 1 617 ? -17.734 31.636 40.052 1.00 80.36 615 SER A O 1
ATOM 4543 N N . LEU A 1 618 ? -19.338 30.181 39.407 1.00 95.45 616 LEU A N 1
ATOM 4544 C CA . LEU A 1 618 ? -19.118 30.385 37.981 1.00 84.58 616 LEU A CA 1
ATOM 4545 C C . LEU A 1 618 ? -20.389 30.012 37.230 1.00 86.29 616 LEU A C 1
ATOM 4546 O O . LEU A 1 618 ? -21.055 29.035 37.580 1.00 86.34 616 LEU A O 1
ATOM 4551 N N . TRP A 1 619 ? -20.716 30.793 36.201 1.00 87.13 617 TRP A N 1
ATOM 4552 C CA . TRP A 1 619 ? -21.905 30.545 35.397 1.00 86.30 617 TRP A CA 1
ATOM 4553 C C . TRP A 1 619 ? -21.664 31.045 33.980 1.00 75.93 617 TRP A C 1
ATOM 4554 O O . TRP A 1 619 ? -20.910 31.997 33.762 1.00 69.79 617 TRP A O 1
ATOM 4565 N N . ALA A 1 620 ? -22.310 30.388 33.018 1.00 89.07 618 ALA A N 1
ATOM 4566 C CA . ALA A 1 620 ? -22.201 30.769 31.618 1.00 84.29 618 ALA A CA 1
ATOM 4567 C C . ALA A 1 620 ? -23.457 30.330 30.880 1.00 102.75 618 ALA A C 1
ATOM 4568 O O . ALA A 1 620 ? -24.137 29.387 31.291 1.00 110.33 618 ALA A O 1
ATOM 4570 N N . ASP A 1 621 ? -23.757 31.023 29.782 1.00 101.50 619 ASP A N 1
ATOM 4571 C CA . ASP A 1 621 ? -24.940 30.734 28.982 1.00 111.43 619 ASP A CA 1
ATOM 4572 C C . ASP A 1 621 ? -24.638 30.951 27.507 1.00 109.58 619 ASP A C 1
ATOM 4573 O O . ASP A 1 621 ? -23.955 31.911 27.138 1.00 96.54 619 ASP A O 1
ATOM 4578 N N . TYR A 1 622 ? -25.156 30.055 26.671 1.00 108.99 620 TYR A N 1
ATOM 4579 C CA . TYR A 1 622 ? -25.014 30.141 25.226 1.00 109.80 620 TYR A CA 1
ATOM 4580 C C . TYR A 1 622 ? -26.346 30.564 24.616 1.00 126.05 620 TYR A C 1
ATOM 4581 O O . TYR A 1 622 ? -27.414 30.263 25.154 1.00 129.06 620 TYR A O 1
ATOM 4590 N N . THR A 1 623 ? -26.276 31.274 23.492 1.00 137.12 621 THR A N 1
ATOM 4591 C CA . THR A 1 623 ? -27.460 31.710 22.755 1.00 133.93 621 THR A CA 1
ATOM 4592 C C . THR A 1 623 ? -27.331 31.245 21.309 1.00 136.00 621 THR A C 1
ATOM 4593 O O . THR A 1 623 ? -26.470 31.736 20.571 1.00 139.84 621 THR A O 1
ATOM 4597 N N . PHE A 1 624 ? -28.185 30.307 20.905 1.00 135.90 622 PHE A N 1
ATOM 4598 C CA . PHE A 1 624 ? -28.144 29.723 19.561 1.00 125.53 622 PHE A CA 1
ATOM 4599 C C . PHE A 1 624 ? -28.953 30.544 18.562 1.00 112.11 622 PHE A C 1
ATOM 4600 O O . PHE A 1 624 ? -29.821 30.022 17.865 1.00 115.25 622 PHE A O 1
ATOM 4608 N N . PHE A 1 625 ? -28.665 31.841 18.474 1.00 106.88 623 PHE A N 1
ATOM 4609 C CA . PHE A 1 625 ? -29.335 32.682 17.496 1.00 119.74 623 PHE A CA 1
ATOM 4610 C C . PHE A 1 625 ? -28.863 32.324 16.087 1.00 150.10 623 PHE A C 1
ATOM 4611 O O . PHE A 1 625 ? -27.879 31.601 15.898 1.00 160.29 623 PHE A O 1
ATOM 4619 N N . ASP A 1 626 ? -29.573 32.866 15.093 1.00 163.94 624 ASP A N 1
ATOM 4620 C CA . ASP A 1 626 ? -29.269 32.674 13.676 1.00 157.45 624 ASP A CA 1
ATOM 4621 C C . ASP A 1 626 ? -28.887 31.235 13.353 1.00 136.75 624 ASP A C 1
ATOM 4622 O O . ASP A 1 626 ? -27.750 30.958 12.957 1.00 130.63 624 ASP A O 1
ATOM 4627 N N . GLY A 1 627 ? -29.830 30.317 13.528 1.00 128.79 625 GLY A N 1
ATOM 4628 C CA . GLY A 1 627 ? -29.603 28.922 13.247 1.00 119.09 625 GLY A CA 1
ATOM 4629 C C . GLY A 1 627 ? -30.905 28.153 13.257 1.00 140.47 625 GLY A C 1
ATOM 4630 O O . GLY A 1 627 ? -31.990 28.732 13.386 1.00 157.23 625 GLY A O 1
ATOM 4631 N N . PRO A 1 628 ? -30.826 26.830 13.106 1.00 137.45 626 PRO A N 1
ATOM 4632 C CA . PRO A 1 628 ? -32.046 26.012 13.176 1.00 116.50 626 PRO A CA 1
ATOM 4633 C C . PRO A 1 628 ? -32.827 26.218 14.461 1.00 128.52 626 PRO A C 1
ATOM 4634 O O . PRO A 1 628 ? -34.064 26.154 14.452 1.00 121.57 626 PRO A O 1
ATOM 4638 N N . LEU A 1 629 ? -32.135 26.477 15.568 1.00 136.33 627 LEU A N 1
ATOM 4639 C CA . LEU A 1 629 ? -32.752 26.689 16.872 1.00 121.40 627 LEU A CA 1
ATOM 4640 C C . LEU A 1 629 ? -32.610 28.141 17.316 1.00 115.64 627 LEU A C 1
ATOM 4641 O O . LEU A 1 629 ? -32.289 28.425 18.471 1.00 110.65 627 LEU A O 1
ATOM 4646 N N . SER A 1 630 ? -32.843 29.075 16.392 1.00 118.58 628 SER A N 1
ATOM 4647 C CA . SER A 1 630 ? -32.723 30.498 16.684 1.00 111.42 628 SER A CA 1
ATOM 4648 C C . SER A 1 630 ? -33.699 30.906 17.779 1.00 117.37 628 SER A C 1
ATOM 4649 O O . SER A 1 630 ? -34.849 31.259 17.500 1.00 122.83 628 SER A O 1
ATOM 4652 N N . GLY A 1 631 ? -33.245 30.855 19.028 1.00 104.71 629 GLY A N 1
ATOM 4653 C CA . GLY A 1 631 ? -34.091 31.159 20.164 1.00 113.66 629 GLY A CA 1
ATOM 4654 C C . GLY A 1 631 ? -33.657 30.415 21.408 1.00 112.79 629 GLY A C 1
ATOM 4655 O O . GLY A 1 631 ? -33.861 30.890 22.530 1.00 105.90 629 GLY A O 1
ATOM 4656 N N . LEU A 1 632 ? -33.056 29.242 21.216 1.00 109.57 630 LEU A N 1
ATOM 4657 C CA . LEU A 1 632 ? -32.560 28.459 22.338 1.00 106.92 630 LEU A CA 1
ATOM 4658 C C . LEU A 1 632 ? -31.482 29.231 23.087 1.00 121.44 630 LEU A C 1
ATOM 4659 O O . LEU A 1 632 ? -30.644 29.908 22.482 1.00 131.72 630 LEU A O 1
ATOM 4664 N N . THR A 1 633 ? -31.513 29.139 24.417 1.00 115.50 631 THR A N 1
ATOM 4665 C CA . THR A 1 633 ? -30.517 29.800 25.263 1.00 117.67 631 THR A CA 1
ATOM 4666 C C . THR A 1 633 ? -30.194 28.811 26.385 1.00 111.93 631 THR A C 1
ATOM 4667 O O . THR A 1 633 ? -30.928 28.700 27.372 1.00 121.24 631 THR A O 1
ATOM 4671 N N . LEU A 1 634 ? -29.108 28.061 26.205 1.00 120.94 632 LEU A N 1
ATOM 4672 C CA . LEU A 1 634 ? -28.674 27.069 27.180 1.00 113.43 632 LEU A CA 1
ATOM 4673 C C . LEU A 1 634 ? -27.661 27.691 28.129 1.00 109.50 632 LEU A C 1
ATOM 4674 O O . LEU A 1 634 ? -26.682 28.302 27.690 1.00 106.63 632 LEU A O 1
ATOM 4679 N N . GLY A 1 635 ? -27.897 27.530 29.422 1.00 108.19 633 GLY A N 1
ATOM 4680 C CA . GLY A 1 635 ? -27.013 28.088 30.426 1.00 104.48 633 GLY A CA 1
ATOM 4681 C C . GLY A 1 635 ? -26.835 27.132 31.584 1.00 97.66 633 GLY A C 1
ATOM 4682 O O . GLY A 1 635 ? -27.745 26.384 31.948 1.00 100.50 633 GLY A O 1
ATOM 4683 N N . THR A 1 636 ? -25.640 27.167 32.167 1.00 87.71 634 THR A N 1
ATOM 4684 C CA . THR A 1 636 ? -25.313 26.297 33.284 1.00 90.61 634 THR A CA 1
ATOM 4685 C C . THR A 1 636 ? -24.247 26.961 34.140 1.00 97.45 634 THR A C 1
ATOM 4686 O O . THR A 1 636 ? -23.466 27.785 33.658 1.00 92.73 634 THR A O 1
ATOM 4690 N N . GLY A 1 637 ? -24.224 26.591 35.416 1.00 101.41 635 GLY A N 1
ATOM 4691 C CA . GLY A 1 637 ? -23.255 27.154 36.337 1.00 87.59 635 GLY A CA 1
ATOM 4692 C C . GLY A 1 637 ? -23.169 26.332 37.602 1.00 90.28 635 GLY A C 1
ATOM 4693 O O . GLY A 1 637 ? -23.995 25.453 37.862 1.00 88.17 635 GLY A O 1
ATOM 4694 N N . GLY A 1 638 ? -22.142 26.637 38.394 1.00 94.79 636 GLY A N 1
ATOM 4695 C CA . GLY A 1 638 ? -21.914 25.934 39.638 1.00 78.64 636 GLY A CA 1
ATOM 4696 C C . GLY A 1 638 ? -21.486 26.890 40.732 1.00 91.92 636 GLY A C 1
ATOM 4697 O O . GLY A 1 638 ? -20.943 27.967 40.475 1.00 102.27 636 GLY A O 1
ATOM 4698 N N . ARG A 1 639 ? -21.743 26.475 41.970 1.00 114.78 637 ARG A N 1
ATOM 4699 C CA . ARG A 1 639 ? -21.408 27.259 43.150 1.00 106.42 637 ARG A CA 1
ATOM 4700 C C . ARG A 1 639 ? -20.669 26.398 44.158 1.00 105.40 637 ARG A C 1
ATOM 4701 O O . ARG A 1 639 ? -21.060 25.257 44.417 1.00 108.19 637 ARG A O 1
ATOM 4709 N N . TYR A 1 640 ? -19.610 26.957 44.737 1.00 98.88 638 TYR A N 1
ATOM 4710 C CA . TYR A 1 640 ? -18.822 26.279 45.754 1.00 96.74 638 TYR A CA 1
ATOM 4711 C C . TYR A 1 640 ? -18.747 27.143 47.004 1.00 94.10 638 TYR A C 1
ATOM 4712 O O . TYR A 1 640 ? -18.652 28.371 46.920 1.00 102.38 638 TYR A O 1
ATOM 4721 N N . THR A 1 641 ? -18.788 26.489 48.161 1.00 93.22 639 THR A N 1
ATOM 4722 C CA . THR A 1 641 ? -18.661 27.163 49.446 1.00 113.20 639 THR A CA 1
ATOM 4723 C C . THR A 1 641 ? -17.729 26.339 50.318 1.00 116.49 639 THR A C 1
ATOM 4724 O O . THR A 1 641 ? -18.006 25.167 50.589 1.00 104.83 639 THR A O 1
ATOM 4728 N N . GLY A 1 642 ? -16.629 26.949 50.748 1.00 112.35 640 GLY A N 1
ATOM 4729 C CA . GLY A 1 642 ? -15.615 26.246 51.501 1.00 109.53 640 GLY A CA 1
ATOM 4730 C C . GLY A 1 642 ? -16.105 25.771 52.857 1.00 105.27 640 GLY A C 1
ATOM 4731 O O . GLY A 1 642 ? -17.250 25.974 53.264 1.00 95.54 640 GLY A O 1
ATOM 4732 N N . SER A 1 643 ? -15.195 25.114 53.570 1.00 103.72 641 SER A N 1
ATOM 4733 C CA . SER A 1 643 ? -15.520 24.562 54.877 1.00 103.51 641 SER A CA 1
ATOM 4734 C C . SER A 1 643 ? -15.815 25.684 55.865 1.00 98.39 641 SER A C 1
ATOM 4735 O O . SER A 1 643 ? -15.086 26.679 55.931 1.00 102.05 641 SER A O 1
ATOM 4738 N N . SER A 1 644 ? -16.893 25.526 56.628 1.00 96.41 642 SER A N 1
ATOM 4739 C CA . SER A 1 644 ? -17.327 26.535 57.580 1.00 99.84 642 SER A CA 1
ATOM 4740 C C . SER A 1 644 ? -17.511 25.903 58.951 1.00 97.63 642 SER A C 1
ATOM 4741 O O . SER A 1 644 ? -17.821 24.715 59.069 1.00 106.17 642 SER A O 1
ATOM 4744 N N . TYR A 1 645 ? -17.318 26.712 59.988 1.00 84.51 643 TYR A N 1
ATOM 4745 C CA . TYR A 1 645 ? -17.490 26.233 61.349 1.00 86.59 643 TYR A CA 1
ATOM 4746 C C . TYR A 1 645 ? -18.955 26.312 61.769 1.00 100.88 643 TYR A C 1
ATOM 4747 O O . TYR A 1 645 ? -19.757 27.055 61.196 1.00 103.94 643 TYR A O 1
ATOM 4756 N N . GLY A 1 646 ? -19.295 25.531 62.791 1.00 105.66 644 GLY A N 1
ATOM 4757 C CA . GLY A 1 646 ? -20.681 25.358 63.175 1.00 115.94 644 GLY A CA 1
ATOM 4758 C C . GLY A 1 646 ? -21.097 25.978 64.494 1.00 119.56 644 GLY A C 1
ATOM 4759 O O . GLY A 1 646 ? -22.289 26.210 64.711 1.00 121.76 644 GLY A O 1
ATOM 4760 N N . ASP A 1 647 ? -20.149 26.245 65.384 1.00 117.18 645 ASP A N 1
ATOM 4761 C CA . ASP A 1 647 ? -20.445 26.810 66.690 1.00 117.90 645 ASP A CA 1
ATOM 4762 C C . ASP A 1 647 ? -19.418 27.887 67.014 1.00 116.29 645 ASP A C 1
ATOM 4763 O O . ASP A 1 647 ? -18.328 27.903 66.436 1.00 120.26 645 ASP A O 1
ATOM 4768 N N . PRO A 1 648 ? -19.750 28.810 67.924 1.00 117.91 646 PRO A N 1
ATOM 4769 C CA . PRO A 1 648 ? -18.766 29.840 68.304 1.00 115.80 646 PRO A CA 1
ATOM 4770 C C . PRO A 1 648 ? -17.488 29.273 68.896 1.00 126.04 646 PRO A C 1
ATOM 4771 O O . PRO A 1 648 ? -16.425 29.890 68.754 1.00 134.91 646 PRO A O 1
ATOM 4775 N N . ALA A 1 649 ? -17.556 28.121 69.559 1.00 133.29 647 ALA A N 1
ATOM 4776 C CA . ALA A 1 649 ? -16.372 27.505 70.145 1.00 123.97 647 ALA A CA 1
ATOM 4777 C C . ALA A 1 649 ? -15.559 26.700 69.139 1.00 130.41 647 ALA A C 1
ATOM 4778 O O . ALA A 1 649 ? -14.493 26.190 69.502 1.00 145.12 647 ALA A O 1
ATOM 4780 N N . ASN A 1 650 ? -16.037 26.572 67.897 1.00 126.81 648 ASN A N 1
ATOM 4781 C CA . ASN A 1 650 ? -15.321 25.869 66.828 1.00 123.09 648 ASN A CA 1
ATOM 4782 C C . ASN A 1 650 ? -15.054 24.409 67.198 1.00 122.96 648 ASN A C 1
ATOM 4783 O O . ASN A 1 650 ? -13.922 23.925 67.143 1.00 127.04 648 ASN A O 1
ATOM 4788 N N . SER A 1 651 ? -16.119 23.698 67.569 1.00 127.86 649 SER A N 1
ATOM 4789 C CA . SER A 1 651 ? -16.010 22.283 67.915 1.00 125.54 649 SER A CA 1
ATOM 4790 C C . SER A 1 651 ? -16.089 21.396 66.673 1.00 128.12 649 SER A C 1
ATOM 4791 O O . SER A 1 651 ? -15.180 20.603 66.410 1.00 140.15 649 SER A O 1
ATOM 4794 N N . PHE A 1 652 ? -17.168 21.519 65.907 1.00 122.13 650 PHE A N 1
ATOM 4795 C CA . PHE A 1 652 ? -17.357 20.761 64.680 1.00 122.15 650 PHE A CA 1
ATOM 4796 C C . PHE A 1 652 ? -17.318 21.693 63.475 1.00 124.34 650 PHE A C 1
ATOM 4797 O O . PHE A 1 652 ? -17.540 22.901 63.588 1.00 128.77 650 PHE A O 1
ATOM 4805 N N . LYS A 1 653 ? -17.032 21.112 62.313 1.00 121.77 651 LYS A N 1
ATOM 4806 C CA . LYS A 1 653 ? -16.876 21.862 61.075 1.00 108.10 651 LYS A CA 1
ATOM 4807 C C . LYS A 1 653 ? -17.839 21.328 60.024 1.00 122.05 651 LYS A C 1
ATOM 4808 O O . LYS A 1 653 ? -18.042 20.115 59.912 1.00 125.22 651 LYS A O 1
ATOM 4814 N N . VAL A 1 654 ? -18.430 22.237 59.255 1.00 122.06 652 VAL A N 1
ATOM 4815 C CA . VAL A 1 654 ? -19.349 21.872 58.183 1.00 109.84 652 VAL A CA 1
ATOM 4816 C C . VAL A 1 654 ? -18.553 21.666 56.903 1.00 116.40 652 VAL A C 1
ATOM 4817 O O . VAL A 1 654 ? -17.668 22.463 56.567 1.00 113.77 652 VAL A O 1
ATOM 4821 N N . GLY A 1 655 ? -18.868 20.592 56.183 1.00 108.73 653 GLY A N 1
ATOM 4822 C CA . GLY A 1 655 ? -18.123 20.262 54.987 1.00 110.12 653 GLY A CA 1
ATOM 4823 C C . GLY A 1 655 ? -18.390 21.222 53.843 1.00 104.41 653 GLY A C 1
ATOM 4824 O O . GLY A 1 655 ? -19.387 21.944 53.807 1.00 110.07 653 GLY A O 1
ATOM 4825 N N . SER A 1 656 ? -17.465 21.222 52.886 1.00 121.28 654 SER A N 1
ATOM 4826 C CA . SER A 1 656 ? -17.586 22.065 51.705 1.00 112.70 654 SER A CA 1
ATOM 4827 C C . SER A 1 656 ? -18.521 21.411 50.695 1.00 111.19 654 SER A C 1
ATOM 4828 O O . SER A 1 656 ? -18.416 20.210 50.425 1.00 104.43 654 SER A O 1
ATOM 4831 N N . TYR A 1 657 ? -19.432 22.203 50.135 1.00 123.23 655 TYR A N 1
ATOM 4832 C CA . TYR A 1 657 ? -20.418 21.709 49.188 1.00 124.06 655 TYR A CA 1
ATOM 4833 C C . TYR A 1 657 ? -20.277 22.420 47.847 1.00 113.68 655 TYR A C 1
ATOM 4834 O O . TYR A 1 657 ? -19.705 23.510 47.751 1.00 110.93 655 TYR A O 1
ATOM 4843 N N . THR A 1 658 ? -20.813 21.782 46.808 1.00 120.56 656 THR A N 1
ATOM 4844 C CA . THR A 1 658 ? -20.773 22.313 45.450 1.00 114.04 656 THR A CA 1
ATOM 4845 C C . THR A 1 658 ? -22.112 22.041 44.781 1.00 114.54 656 THR A C 1
ATOM 4846 O O . THR A 1 658 ? -22.476 20.879 44.572 1.00 115.86 656 THR A O 1
ATOM 4850 N N . VAL A 1 659 ? -22.837 23.105 44.444 1.00 101.24 657 VAL A N 1
ATOM 4851 C CA . VAL A 1 659 ? -24.163 23.011 43.842 1.00 95.42 657 VAL A CA 1
ATOM 4852 C C . VAL A 1 659 ? -24.073 23.453 42.388 1.00 107.98 657 VAL A C 1
ATOM 4853 O O . VAL A 1 659 ? -23.414 24.450 42.072 1.00 116.70 657 VAL A O 1
ATOM 4857 N N . VAL A 1 660 ? -24.741 22.713 41.505 1.00 103.56 658 VAL A N 1
ATOM 4858 C CA . VAL A 1 660 ? -24.721 22.975 40.070 1.00 96.63 658 VAL A CA 1
ATOM 4859 C C . VAL A 1 660 ? -26.142 23.259 39.603 1.00 103.15 658 VAL A C 1
ATOM 4860 O O . VAL A 1 660 ? -27.048 22.451 39.833 1.00 111.30 658 VAL A O 1
ATOM 4864 N N . ASP A 1 661 ? -26.330 24.397 38.943 1.00 101.95 659 ASP A N 1
ATOM 4865 C CA . ASP A 1 661 ? -27.607 24.767 38.353 1.00 98.27 659 ASP A CA 1
ATOM 4866 C C . ASP A 1 661 ? -27.508 24.755 36.833 1.00 95.68 659 ASP A C 1
ATOM 4867 O O . ASP A 1 661 ? -26.420 24.727 36.251 1.00 94.25 659 ASP A O 1
ATOM 4872 N N . ALA A 1 662 ? -28.673 24.779 36.194 1.00 98.82 660 ALA A N 1
ATOM 4873 C CA . ALA A 1 662 ? -28.756 24.814 34.742 1.00 95.57 660 ALA A CA 1
ATOM 4874 C C . ALA A 1 662 ? -30.140 25.307 34.354 1.00 105.68 660 ALA A C 1
ATOM 4875 O O . ALA A 1 662 ? -31.086 25.243 35.144 1.00 95.42 660 ALA A O 1
ATOM 4877 N N . LEU A 1 663 ? -30.245 25.805 33.126 1.00 98.49 661 LEU A N 1
ATOM 4878 C CA . LEU A 1 663 ? -31.514 26.327 32.641 1.00 104.64 661 LEU A CA 1
ATOM 4879 C C . LEU A 1 663 ? -31.498 26.353 31.121 1.00 101.50 661 LEU A C 1
ATOM 4880 O O . LEU A 1 663 ? -30.439 26.373 30.489 1.00 93.72 661 LEU A O 1
ATOM 4885 N N . VAL A 1 664 ? -32.698 26.355 30.548 1.00 105.11 662 VAL A N 1
ATOM 4886 C CA . VAL A 1 664 ? -32.896 26.346 29.104 1.00 101.71 662 VAL A CA 1
ATOM 4887 C C . VAL A 1 664 ? -34.042 27.295 28.779 1.00 108.38 662 VAL A C 1
ATOM 4888 O O . VAL A 1 664 ? -35.026 27.371 29.522 1.00 110.09 662 VAL A O 1
ATOM 4892 N N . ARG A 1 665 ? -33.909 28.032 27.676 1.00 98.02 663 ARG A N 1
ATOM 4893 C CA . ARG A 1 665 ? -34.875 29.067 27.326 1.00 99.74 663 ARG A CA 1
ATOM 4894 C C . ARG A 1 665 ? -34.961 29.193 25.812 1.00 111.74 663 ARG A C 1
ATOM 4895 O O . ARG A 1 665 ? -33.937 29.374 25.147 1.00 118.22 663 ARG A O 1
ATOM 4903 N N . TYR A 1 666 ? -36.178 29.105 25.275 1.00 112.63 664 TYR A N 1
ATOM 4904 C CA . TYR A 1 666 ? -36.425 29.257 23.844 1.00 106.01 664 TYR A CA 1
ATOM 4905 C C . TYR A 1 666 ? -37.441 30.370 23.633 1.00 108.19 664 TYR A C 1
ATOM 4906 O O . TYR A 1 666 ? -38.545 30.321 24.186 1.00 95.43 664 TYR A O 1
ATOM 4915 N N . ASP A 1 667 ? -37.066 31.367 22.835 1.00 113.27 665 ASP A N 1
ATOM 4916 C CA . ASP A 1 667 ? -37.969 32.457 22.495 1.00 118.26 665 ASP A CA 1
ATOM 4917 C C . ASP A 1 667 ? -38.864 32.036 21.337 1.00 117.18 665 ASP A C 1
ATOM 4918 O O . ASP A 1 667 ? -38.383 31.510 20.327 1.00 118.17 665 ASP A O 1
ATOM 4923 N N . LEU A 1 668 ? -40.168 32.266 21.483 1.00 99.33 666 LEU A N 1
ATOM 4924 C CA . LEU A 1 668 ? -41.118 31.887 20.445 1.00 107.22 666 LEU A CA 1
ATOM 4925 C C . LEU A 1 668 ? -41.101 32.883 19.292 1.00 116.21 666 LEU A C 1
ATOM 4926 O O . LEU A 1 668 ? -42.152 33.399 18.898 1.00 127.13 666 LEU A O 1
ATOM 4931 N N . ALA A 1 669 ? -39.915 33.164 18.748 1.00 134.45 667 ALA A N 1
ATOM 4932 C CA . ALA A 1 669 ? -39.845 34.010 17.563 1.00 133.64 667 ALA A CA 1
ATOM 4933 C C . ALA A 1 669 ? -40.253 33.247 16.311 1.00 123.80 667 ALA A C 1
ATOM 4934 O O . ALA A 1 669 ? -40.695 33.857 15.331 1.00 100.10 667 ALA A O 1
ATOM 4936 N N . ARG A 1 670 ? -40.126 31.919 16.330 1.00 130.10 668 ARG A N 1
ATOM 4937 C CA . ARG A 1 670 ? -40.514 31.089 15.199 1.00 138.64 668 ARG A CA 1
ATOM 4938 C C . ARG A 1 670 ? -42.008 30.788 15.177 1.00 148.52 668 ARG A C 1
ATOM 4939 O O . ARG A 1 670 ? -42.501 30.251 14.179 1.00 169.36 668 ARG A O 1
ATOM 4947 N N . VAL A 1 671 ? -42.737 31.123 16.241 1.00 127.55 669 VAL A N 1
ATOM 4948 C CA . VAL A 1 671 ? -44.187 30.955 16.277 1.00 125.38 669 VAL A CA 1
ATOM 4949 C C . VAL A 1 671 ? -44.926 32.277 16.115 1.00 135.36 669 VAL A C 1
ATOM 4950 O O . VAL A 1 671 ? -46.148 32.266 15.891 1.00 148.71 669 VAL A O 1
ATOM 4954 N N . GLY A 1 672 ? -44.229 33.410 16.200 1.00 136.65 670 GLY A N 1
ATOM 4955 C CA . GLY A 1 672 ? -44.835 34.717 16.031 1.00 138.41 670 GLY A CA 1
ATOM 4956 C C . GLY A 1 672 ? -44.958 35.530 17.299 1.00 142.50 670 GLY A C 1
ATOM 4957 O O . GLY A 1 672 ? -45.546 36.618 17.260 1.00 147.60 670 GLY A O 1
ATOM 4958 N N . MET A 1 673 ? -44.423 35.049 18.415 1.00 148.09 671 MET A N 1
ATOM 4959 C CA . MET A 1 673 ? -44.547 35.706 19.713 1.00 130.34 671 MET A CA 1
ATOM 4960 C C . MET A 1 673 ? -43.194 36.328 20.055 1.00 121.40 671 MET A C 1
ATOM 4961 O O . MET A 1 673 ? -42.351 35.706 20.703 1.00 106.16 671 MET A O 1
ATOM 4966 N N . ALA A 1 674 ? -42.992 37.565 19.607 1.00 132.01 672 ALA A N 1
ATOM 4967 C CA . ALA A 1 674 ? -41.743 38.264 19.872 1.00 120.98 672 ALA A CA 1
ATOM 4968 C C . ALA A 1 674 ? -41.694 38.722 21.324 1.00 118.92 672 ALA A C 1
ATOM 4969 O O . ALA A 1 674 ? -42.613 39.391 21.808 1.00 107.20 672 ALA A O 1
ATOM 4971 N N . GLY A 1 675 ? -40.618 38.359 22.021 1.00 120.29 673 GLY A N 1
ATOM 4972 C CA . GLY A 1 675 ? -40.454 38.692 23.417 1.00 121.64 673 GLY A CA 1
ATOM 4973 C C . GLY A 1 675 ? -40.993 37.665 24.389 1.00 123.00 673 GLY A C 1
ATOM 4974 O O . GLY A 1 675 ? -40.673 37.738 25.583 1.00 118.60 673 GLY A O 1
ATOM 4975 N N . SER A 1 676 ? -41.795 36.712 23.922 1.00 119.73 674 SER A N 1
ATOM 4976 C CA . SER A 1 676 ? -42.362 35.672 24.769 1.00 108.28 674 SER A CA 1
ATOM 4977 C C . SER A 1 676 ? -41.492 34.425 24.691 1.00 105.22 674 SER A C 1
ATOM 4978 O O . SER A 1 676 ? -41.083 34.015 23.600 1.00 106.85 674 SER A O 1
ATOM 4981 N N . ASN A 1 677 ? -41.212 33.826 25.846 1.00 109.89 675 ASN A N 1
ATOM 4982 C CA . ASN A 1 677 ? -40.325 32.676 25.914 1.00 104.57 675 ASN A CA 1
ATOM 4983 C C . ASN A 1 677 ? -40.839 31.678 26.939 1.00 92.42 675 ASN A C 1
ATOM 4984 O O . ASN A 1 677 ? -41.513 32.043 27.907 1.00 84.74 675 ASN A O 1
ATOM 4989 N N . VAL A 1 678 ? -40.509 30.410 26.714 1.00 82.49 676 VAL A N 1
ATOM 4990 C CA . VAL A 1 678 ? -40.787 29.332 27.655 1.00 93.01 676 VAL A CA 1
ATOM 4991 C C . VAL A 1 678 ? -39.448 28.782 28.121 1.00 89.05 676 VAL A C 1
ATOM 4992 O O . VAL A 1 678 ? -38.618 28.378 27.297 1.00 88.50 676 VAL A O 1
ATOM 4996 N N . ALA A 1 679 ? -39.236 28.767 29.434 1.00 93.14 677 ALA A N 1
ATOM 4997 C CA . ALA A 1 679 ? -37.948 28.403 30.000 1.00 86.93 677 ALA A CA 1
ATOM 4998 C C . ALA A 1 679 ? -38.118 27.361 31.096 1.00 93.48 677 ALA A C 1
ATOM 4999 O O . ALA A 1 679 ? -39.138 27.323 31.790 1.00 90.33 677 ALA A O 1
ATOM 5001 N N . LEU A 1 680 ? -37.101 26.514 31.241 1.00 100.48 678 LEU A N 1
ATOM 5002 C CA . LEU A 1 680 ? -37.044 25.494 32.278 1.00 101.61 678 LEU A CA 1
ATOM 5003 C C . LEU A 1 680 ? -35.781 25.687 33.105 1.00 95.86 678 LEU A C 1
ATOM 5004 O O . LEU A 1 680 ? -34.698 25.908 32.554 1.00 79.05 678 LEU A O 1
ATOM 5009 N N . HIS A 1 681 ? -35.919 25.594 34.427 1.00 93.98 679 HIS A N 1
ATOM 5010 C CA . HIS A 1 681 ? -34.835 25.908 35.349 1.00 91.14 679 HIS A CA 1
ATOM 5011 C C . HIS A 1 681 ? -34.613 24.747 36.303 1.00 103.93 679 HIS A C 1
ATOM 5012 O O . HIS A 1 681 ? -35.560 24.270 36.934 1.00 97.96 679 HIS A O 1
ATOM 5019 N N . VAL A 1 682 ? -33.363 24.306 36.415 1.00 108.16 680 VAL A N 1
ATOM 5020 C CA . VAL A 1 682 ? -32.974 23.238 37.327 1.00 105.30 680 VAL A CA 1
ATOM 5021 C C . VAL A 1 682 ? -31.934 23.787 38.292 1.00 111.98 680 VAL A C 1
ATOM 5022 O O . VAL A 1 682 ? -30.903 24.321 37.866 1.00 101.87 680 VAL A O 1
ATOM 5026 N N . ASN A 1 683 ? -32.209 23.662 39.587 1.00 117.95 681 ASN A N 1
ATOM 5027 C CA . ASN A 1 683 ? -31.273 24.029 40.639 1.00 108.13 681 ASN A CA 1
ATOM 5028 C C . ASN A 1 683 ? -30.840 22.771 41.379 1.00 104.41 681 ASN A C 1
ATOM 5029 O O . ASN A 1 683 ? -31.659 21.883 41.635 1.00 114.16 681 ASN A O 1
ATOM 5034 N N . ASN A 1 684 ? -29.551 22.705 41.721 1.00 103.33 682 ASN A N 1
ATOM 5035 C CA . ASN A 1 684 ? -28.931 21.487 42.237 1.00 99.69 682 ASN A CA 1
ATOM 5036 C C . ASN A 1 684 ? -29.168 20.350 41.250 1.00 108.07 682 ASN A C 1
ATOM 5037 O O . ASN A 1 684 ? -30.081 19.538 41.433 1.00 117.46 682 ASN A O 1
ATOM 5042 N N . LEU A 1 685 ? -28.344 20.289 40.202 1.00 108.98 683 LEU A N 1
ATOM 5043 C CA . LEU A 1 685 ? -28.605 19.376 39.093 1.00 98.00 683 LEU A CA 1
ATOM 5044 C C . LEU A 1 685 ? -28.503 17.920 39.532 1.00 105.32 683 LEU A C 1
ATOM 5045 O O . LEU A 1 685 ? -29.443 17.138 39.343 1.00 107.34 683 LEU A O 1
ATOM 5050 N N . PHE A 1 686 ? -27.371 17.535 40.118 1.00 98.11 684 PHE A N 1
ATOM 5051 C CA . PHE A 1 686 ? -27.153 16.148 40.511 1.00 105.52 684 PHE A CA 1
ATOM 5052 C C . PHE A 1 686 ? -27.787 15.793 41.850 1.00 112.54 684 PHE A C 1
ATOM 5053 O O . PHE A 1 686 ? -27.597 14.665 42.318 1.00 120.08 684 PHE A O 1
ATOM 5061 N N . ASP A 1 687 ? -28.528 16.717 42.465 1.00 99.92 685 ASP A N 1
ATOM 5062 C CA . ASP A 1 687 ? -29.202 16.483 43.739 1.00 111.00 685 ASP A CA 1
ATOM 5063 C C . ASP A 1 687 ? -28.225 16.012 44.809 1.00 98.85 685 ASP A C 1
ATOM 5064 O O . ASP A 1 687 ? -28.135 14.813 45.093 1.00 106.47 685 ASP A O 1
ATOM 5069 N N . ARG A 1 688 ? -27.496 16.947 45.409 1.00 82.00 686 ARG A N 1
ATOM 5070 C CA . ARG A 1 688 ? -26.493 16.641 46.418 1.00 108.44 686 ARG A CA 1
ATOM 5071 C C . ARG A 1 688 ? -27.020 17.029 47.792 1.00 114.36 686 ARG A C 1
ATOM 5072 O O . ARG A 1 688 ? -27.507 18.149 47.982 1.00 113.14 686 ARG A O 1
ATOM 5080 N N . GLU A 1 689 ? -26.927 16.103 48.743 1.00 114.72 687 GLU A N 1
ATOM 5081 C CA . GLU A 1 689 ? -27.348 16.351 50.116 1.00 107.72 687 GLU A CA 1
ATOM 5082 C C . GLU A 1 689 ? -26.190 16.971 50.888 1.00 118.32 687 GLU A C 1
ATOM 5083 O O . GLU A 1 689 ? -25.140 16.341 51.054 1.00 127.47 687 GLU A O 1
ATOM 5089 N N . TYR A 1 690 ? -26.384 18.200 51.360 1.00 113.25 688 TYR A N 1
ATOM 5090 C CA . TYR A 1 690 ? -25.347 18.930 52.070 1.00 117.48 688 TYR A CA 1
ATOM 5091 C C . TYR A 1 690 ? -25.972 19.757 53.183 1.00 121.12 688 TYR A C 1
ATOM 5092 O O . TYR A 1 690 ? -27.142 20.142 53.111 1.00 131.00 688 TYR A O 1
ATOM 5101 N N . VAL A 1 691 ? -25.176 20.029 54.212 1.00 123.85 689 VAL A N 1
ATOM 5102 C CA . VAL A 1 691 ? -25.562 20.925 55.295 1.00 112.36 689 VAL A CA 1
ATOM 5103 C C . VAL A 1 691 ? -24.982 22.298 54.987 1.00 122.54 689 VAL A C 1
ATOM 5104 O O . VAL A 1 691 ? -23.767 22.440 54.804 1.00 135.71 689 VAL A O 1
ATOM 5108 N N . ALA A 1 692 ? -25.849 23.307 54.920 1.00 110.22 690 ALA A N 1
ATOM 5109 C CA . ALA A 1 692 ? -25.422 24.656 54.571 1.00 111.91 690 ALA A CA 1
ATOM 5110 C C . ALA A 1 692 ? -24.499 25.234 55.634 1.00 115.97 690 ALA A C 1
ATOM 5111 O O . ALA A 1 692 ? -23.308 25.447 55.383 1.00 127.82 690 ALA A O 1
ATOM 5113 N N . SER A 1 693 ? -25.037 25.486 56.823 1.00 106.77 691 SER A N 1
ATOM 5114 C CA . SER A 1 693 ? -24.254 26.058 57.910 1.00 103.84 691 SER A CA 1
ATOM 5115 C C . SER A 1 693 ? -24.942 25.730 59.226 1.00 108.46 691 SER A C 1
ATOM 5116 O O . SER A 1 693 ? -26.090 25.277 59.256 1.00 120.71 691 SER A O 1
ATOM 5119 N N . CYS A 1 694 ? -24.219 25.966 60.319 1.00 112.26 692 CYS A N 1
ATOM 5120 C CA . CYS A 1 694 ? -24.737 25.743 61.660 1.00 104.82 692 CYS A CA 1
ATOM 5121 C C . CYS A 1 694 ? -24.360 26.925 62.538 1.00 102.16 692 CYS A C 1
ATOM 5122 O O . CYS A 1 694 ? -23.281 27.503 62.378 1.00 105.91 692 CYS A O 1
ATOM 5125 N N . PHE A 1 695 ? -25.253 27.283 63.462 1.00 98.56 693 PHE A N 1
ATOM 5126 C CA . PHE A 1 695 ? -24.976 28.356 64.409 1.00 105.68 693 PHE A CA 1
ATOM 5127 C C . PHE A 1 695 ? -24.488 27.850 65.759 1.00 108.19 693 PHE A C 1
ATOM 5128 O O . PHE A 1 695 ? -23.847 28.612 66.492 1.00 120.78 693 PHE A O 1
ATOM 5136 N N . ASN A 1 696 ? -24.771 26.597 66.099 1.00 98.17 694 ASN A N 1
ATOM 5137 C CA . ASN A 1 696 ? -24.246 25.961 67.301 1.00 97.66 694 ASN A CA 1
ATOM 5138 C C . ASN A 1 696 ? -24.425 24.454 67.144 1.00 117.09 694 ASN A C 1
ATOM 5139 O O . ASN A 1 696 ? -24.800 23.966 66.072 1.00 117.71 694 ASN A O 1
ATOM 5144 N N . THR A 1 697 ? -24.153 23.710 68.219 1.00 123.48 695 THR A N 1
ATOM 5145 C CA . THR A 1 697 ? -24.281 22.258 68.160 1.00 113.71 695 THR A CA 1
ATOM 5146 C C . THR A 1 697 ? -25.737 21.822 68.053 1.00 116.69 695 THR A C 1
ATOM 5147 O O . THR A 1 697 ? -26.033 20.804 67.419 1.00 121.22 695 THR A O 1
ATOM 5151 N N . TYR A 1 698 ? -26.658 22.573 68.651 1.00 117.59 696 TYR A N 1
ATOM 5152 C CA . TYR A 1 698 ? -28.069 22.214 68.660 1.00 127.02 696 TYR A CA 1
ATOM 5153 C C . TYR A 1 698 ? -28.843 22.801 67.487 1.00 124.42 696 TYR A C 1
ATOM 5154 O O . TYR A 1 698 ? -30.077 22.858 67.542 1.00 126.42 696 TYR A O 1
ATOM 5163 N N . GLY A 1 699 ? -28.158 23.225 66.429 1.00 113.43 697 GLY A N 1
ATOM 5164 C CA . GLY A 1 699 ? -28.848 23.809 65.298 1.00 112.64 697 GLY A CA 1
ATOM 5165 C C . GLY A 1 699 ? -28.048 23.841 64.012 1.00 110.88 697 GLY A C 1
ATOM 5166 O O . GLY A 1 699 ? -27.037 24.542 63.915 1.00 112.59 697 GLY A O 1
ATOM 5167 N N . CYS A 1 700 ? -28.498 23.082 63.016 1.00 112.69 698 CYS A N 1
ATOM 5168 C CA . CYS A 1 700 ? -27.927 23.094 61.676 1.00 116.17 698 CYS A CA 1
ATOM 5169 C C . CYS A 1 700 ? -29.049 23.276 60.661 1.00 112.69 698 CYS A C 1
ATOM 5170 O O . CYS A 1 700 ? -30.233 23.311 61.010 1.00 118.75 698 CYS A O 1
ATOM 5173 N N . PHE A 1 701 ? -28.670 23.389 59.390 1.00 106.98 699 PHE A N 1
ATOM 5174 C CA . PHE A 1 701 ? -29.622 23.666 58.320 1.00 119.49 699 PHE A CA 1
ATOM 5175 C C . PHE A 1 701 ? -29.314 22.770 57.132 1.00 120.71 699 PHE A C 1
ATOM 5176 O O . PHE A 1 701 ? -28.203 22.809 56.595 1.00 124.29 699 PHE A O 1
ATOM 5184 N N . TRP A 1 702 ? -30.295 21.969 56.724 1.00 110.87 700 TRP A N 1
ATOM 5185 C CA . TRP A 1 702 ? -30.139 21.139 55.540 1.00 110.57 700 TRP A CA 1
ATOM 5186 C C . TRP A 1 702 ? -30.173 21.997 54.281 1.00 112.51 700 TRP A C 1
ATOM 5187 O O . TRP A 1 702 ? -30.793 23.064 54.243 1.00 123.75 700 TRP A O 1
ATOM 5198 N N . GLY A 1 703 ? -29.495 21.521 53.244 1.00 122.32 701 GLY A N 1
ATOM 5199 C CA . GLY A 1 703 ? -29.482 22.213 51.976 1.00 125.12 701 GLY A CA 1
ATOM 5200 C C . GLY A 1 703 ? -30.795 22.047 51.232 1.00 109.85 701 GLY A C 1
ATOM 5201 O O . GLY A 1 703 ? -31.790 21.530 51.742 1.00 132.31 701 GLY A O 1
ATOM 5202 N N . ALA A 1 704 ? -30.785 22.505 49.985 1.00 101.68 702 ALA A N 1
ATOM 5203 C CA . ALA A 1 704 ? -31.940 22.417 49.103 1.00 120.35 702 ALA A CA 1
ATOM 5204 C C . ALA A 1 704 ? -31.706 21.323 48.071 1.00 120.21 702 ALA A C 1
ATOM 5205 O O . ALA A 1 704 ? -30.643 21.274 47.443 1.00 116.06 702 ALA A O 1
ATOM 5207 N N . GLU A 1 705 ? -32.695 20.449 47.901 1.00 99.28 703 GLU A N 1
ATOM 5208 C CA . GLU A 1 705 ? -32.608 19.376 46.920 1.00 107.61 703 GLU A CA 1
ATOM 5209 C C . GLU A 1 705 ? -32.897 19.938 45.528 1.00 117.95 703 GLU A C 1
ATOM 5210 O O . GLU A 1 705 ? -33.004 21.152 45.330 1.00 132.68 703 GLU A O 1
ATOM 5216 N N . ARG A 1 706 ? -33.027 19.054 44.541 1.00 103.00 704 ARG A N 1
ATOM 5217 C CA . ARG A 1 706 ? -33.214 19.491 43.163 1.00 111.08 704 ARG A CA 1
ATOM 5218 C C . ARG A 1 706 ? -34.567 20.172 42.993 1.00 112.86 704 ARG A C 1
ATOM 5219 O O . ARG A 1 706 ? -35.606 19.619 43.365 1.00 117.02 704 ARG A O 1
ATOM 5227 N N . GLN A 1 707 ? -34.549 21.377 42.430 1.00 123.66 705 GLN A N 1
ATOM 5228 C CA . GLN A 1 707 ? -35.758 22.133 42.134 1.00 116.59 705 GLN A CA 1
ATOM 5229 C C . GLN A 1 707 ? -35.839 22.379 40.636 1.00 125.72 705 GLN A C 1
ATOM 5230 O O . GLN A 1 707 ? -34.866 22.829 40.022 1.00 125.58 705 GLN A O 1
ATOM 5236 N N . VAL A 1 708 ? -36.997 22.084 40.053 1.00 122.44 706 VAL A N 1
ATOM 5237 C CA . VAL A 1 708 ? -37.249 22.291 38.633 1.00 103.87 706 VAL A CA 1
ATOM 5238 C C . VAL A 1 708 ? -38.378 23.302 38.495 1.00 93.70 706 VAL A C 1
ATOM 5239 O O . VAL A 1 708 ? -39.387 23.210 39.204 1.00 90.15 706 VAL A O 1
ATOM 5243 N N . VAL A 1 709 ? -38.202 24.270 37.599 1.00 84.74 707 VAL A N 1
ATOM 5244 C CA . VAL A 1 709 ? -39.170 25.338 37.381 1.00 85.35 707 VAL A CA 1
ATOM 5245 C C . VAL A 1 709 ? -39.359 25.513 35.882 1.00 91.21 707 VAL A C 1
ATOM 5246 O O . VAL A 1 709 ? -38.379 25.653 35.143 1.00 102.90 707 VAL A O 1
ATOM 5250 N N . ALA A 1 710 ? -40.613 25.510 35.436 1.00 94.13 708 ALA A N 1
ATOM 5251 C CA . ALA A 1 710 ? -40.955 25.707 34.031 1.00 95.30 708 ALA A CA 1
ATOM 5252 C C . ALA A 1 710 ? -41.615 27.073 33.884 1.00 103.53 708 ALA A C 1
ATOM 5253 O O . ALA A 1 710 ? -42.769 27.258 34.284 1.00 104.49 708 ALA A O 1
ATOM 5255 N N . THR A 1 711 ? -40.884 28.025 33.309 1.00 105.42 709 THR A N 1
ATOM 5256 C CA . THR A 1 711 ? -41.379 29.383 33.138 1.00 113.18 709 THR A CA 1
ATOM 5257 C C . THR A 1 711 ? -41.996 29.551 31.755 1.00 102.40 709 THR A C 1
ATOM 5258 O O . THR A 1 711 ? -41.472 29.040 30.762 1.00 99.28 709 THR A O 1
ATOM 5262 N N . ALA A 1 712 ? -43.122 30.265 31.701 1.00 97.18 710 ALA A N 1
ATOM 5263 C CA . ALA A 1 712 ? -43.780 30.615 30.440 1.00 92.50 710 ALA A CA 1
ATOM 5264 C C . ALA A 1 712 ? -44.214 32.076 30.548 1.00 100.86 710 ALA A C 1
ATOM 5265 O O . ALA A 1 712 ? -45.344 32.371 30.946 1.00 101.06 710 ALA A O 1
ATOM 5267 N N . THR A 1 713 ? -43.308 32.984 30.198 1.00 103.99 711 THR A N 1
ATOM 5268 C CA . THR A 1 713 ? -43.578 34.414 30.246 1.00 105.35 711 THR A CA 1
ATOM 5269 C C . THR A 1 713 ? -43.899 34.941 28.852 1.00 100.30 711 THR A C 1
ATOM 5270 O O . THR A 1 713 ? -43.236 34.591 27.872 1.00 84.03 711 THR A O 1
ATOM 5274 N N . PHE A 1 714 ? -44.936 35.774 28.773 1.00 117.28 712 PHE A N 1
ATOM 5275 C CA . PHE A 1 714 ? -45.442 36.304 27.515 1.00 103.52 712 PHE A CA 1
ATOM 5276 C C . PHE A 1 714 ? -45.432 37.825 27.552 1.00 100.26 712 PHE A C 1
ATOM 5277 O O . PHE A 1 714 ? -45.761 38.433 28.576 1.00 105.43 712 PHE A O 1
ATOM 5285 N N . ARG A 1 715 ? -45.057 38.437 26.431 1.00 95.53 713 ARG A N 1
ATOM 5286 C CA . ARG A 1 715 ? -45.037 39.886 26.290 1.00 91.61 713 ARG A CA 1
ATOM 5287 C C . ARG A 1 715 ? -45.866 40.292 25.081 1.00 113.10 713 ARG A C 1
ATOM 5288 O O . ARG A 1 715 ? -45.873 39.598 24.059 1.00 121.15 713 ARG A O 1
ATOM 5296 N N . PHE A 1 716 ? -46.560 41.419 25.203 1.00 117.06 714 PHE A N 1
ATOM 5297 C CA . PHE A 1 716 ? -47.499 41.858 24.176 1.00 120.72 714 PHE A CA 1
ATOM 5298 C C . PHE A 1 716 ? -47.027 43.137 23.490 1.00 135.14 714 PHE A C 1
ATOM 5299 O O . PHE A 1 716 ? -46.667 43.133 22.312 1.00 127.84 714 PHE A O 1
ATOM 5308 N N . CYS B 2 16 ? -9.446 39.671 26.093 1.00 176.54 1 CYS B N 1
ATOM 5309 C CA . CYS B 2 16 ? -9.740 38.253 26.267 1.00 198.92 1 CYS B CA 1
ATOM 5310 C C . CYS B 2 16 ? -10.960 37.839 25.450 1.00 204.13 1 CYS B C 1
ATOM 5311 O O . CYS B 2 16 ? -11.008 36.734 24.908 1.00 204.75 1 CYS B O 1
ATOM 5314 N N . SER B 2 17 ? -11.945 38.729 25.370 1.00 195.25 2 SER B N 1
ATOM 5315 C CA . SER B 2 17 ? -13.146 38.447 24.602 1.00 182.96 2 SER B CA 1
ATOM 5316 C C . SER B 2 17 ? -12.829 38.407 23.110 1.00 183.03 2 SER B C 1
ATOM 5317 O O . SER B 2 17 ? -11.792 38.897 22.652 1.00 211.01 2 SER B O 1
ATOM 5320 N N . THR B 2 18 ? -13.745 37.809 22.346 1.00 193.51 3 THR B N 1
ATOM 5321 C CA . THR B 2 18 ? -13.556 37.743 20.901 1.00 199.01 3 THR B CA 1
ATOM 5322 C C . THR B 2 18 ? -13.713 39.112 20.253 1.00 205.73 3 THR B C 1
ATOM 5323 O O . THR B 2 18 ? -13.152 39.355 19.179 1.00 222.56 3 THR B O 1
ATOM 5327 N N . PHE B 2 19 ? -14.466 40.015 20.883 1.00 194.87 4 PHE B N 1
ATOM 5328 C CA . PHE B 2 19 ? -14.618 41.372 20.372 1.00 193.29 4 PHE B CA 1
ATOM 5329 C C . PHE B 2 19 ? -13.412 42.224 20.749 1.00 182.27 4 PHE B C 1
ATOM 5330 O O . PHE B 2 19 ? -12.353 41.692 21.098 1.00 194.97 4 PHE B O 1
ATOM 5338 N N . GLY B 2 20 ? -13.562 43.544 20.686 1.00 181.33 5 GLY B N 1
ATOM 5339 C CA . GLY B 2 20 ? -12.488 44.446 21.024 1.00 179.03 5 GLY B CA 1
ATOM 5340 C C . GLY B 2 20 ? -12.757 45.866 20.573 1.00 178.90 5 GLY B C 1
ATOM 5341 O O . GLY B 2 20 ? -13.885 46.233 20.227 1.00 180.61 5 GLY B O 1
ATOM 5342 N N . PRO B 2 21 ? -11.713 46.700 20.567 1.00 177.02 6 PRO B N 1
ATOM 5343 C CA . PRO B 2 21 ? -11.899 48.100 20.155 1.00 176.92 6 PRO B CA 1
ATOM 5344 C C . PRO B 2 21 ? -12.144 48.270 18.667 1.00 178.09 6 PRO B C 1
ATOM 5345 O O . PRO B 2 21 ? -12.714 49.292 18.266 1.00 178.83 6 PRO B O 1
ATOM 5349 N N . LYS B 2 22 ? -11.738 47.310 17.836 1.00 178.42 7 LYS B N 1
ATOM 5350 C CA . LYS B 2 22 ? -11.943 47.408 16.397 1.00 179.65 7 LYS B CA 1
ATOM 5351 C C . LYS B 2 22 ? -13.317 46.929 15.953 1.00 182.16 7 LYS B C 1
ATOM 5352 O O . LYS B 2 22 ? -13.763 47.303 14.862 1.00 196.48 7 LYS B O 1
ATOM 5358 N N . ASP B 2 23 ? -13.995 46.115 16.763 1.00 190.19 8 ASP B N 1
ATOM 5359 C CA . ASP B 2 23 ? -15.300 45.568 16.417 1.00 207.77 8 ASP B CA 1
ATOM 5360 C C . ASP B 2 23 ? -16.453 46.464 16.858 1.00 199.80 8 ASP B C 1
ATOM 5361 O O . ASP B 2 23 ? -17.594 45.994 16.943 1.00 193.30 8 ASP B O 1
ATOM 5366 N N . ILE B 2 24 ? -16.184 47.736 17.138 1.00 191.41 9 ILE B N 1
ATOM 5367 C CA . ILE B 2 24 ? -17.226 48.672 17.548 1.00 191.12 9 ILE B CA 1
ATOM 5368 C C . ILE B 2 24 ? -17.939 49.182 16.301 1.00 207.10 9 ILE B C 1
ATOM 5369 O O . ILE B 2 24 ? -17.319 49.792 15.424 1.00 224.87 9 ILE B O 1
ATOM 5374 N N . LYS B 2 25 ? -19.247 48.930 16.218 1.00 209.42 10 LYS B N 1
ATOM 5375 C CA . LYS B 2 25 ? -20.033 49.316 15.050 1.00 194.06 10 LYS B CA 1
ATOM 5376 C C . LYS B 2 25 ? -20.577 50.736 15.172 1.00 194.91 10 LYS B C 1
ATOM 5377 O O . LYS B 2 25 ? -20.330 51.578 14.303 1.00 196.02 10 LYS B O 1
ATOM 5383 N N . CYS B 2 26 ? -21.319 51.014 16.242 1.00 231.45 11 CYS B N 1
ATOM 5384 C CA . CYS B 2 26 ? -21.976 52.301 16.416 1.00 227.58 11 CYS B CA 1
ATOM 5385 C C . CYS B 2 26 ? -21.899 52.720 17.877 1.00 236.17 11 CYS B C 1
ATOM 5386 O O . CYS B 2 26 ? -21.433 51.972 18.741 1.00 239.34 11 CYS B O 1
ATOM 5389 N N . GLU B 2 27 ? -22.362 53.940 18.147 1.00 206.07 12 GLU B N 1
ATOM 5390 C CA . GLU B 2 27 ? -22.382 54.496 19.491 1.00 185.81 12 GLU B CA 1
ATOM 5391 C C . GLU B 2 27 ? -23.783 54.999 19.809 1.00 193.91 12 GLU B C 1
ATOM 5392 O O . GLU B 2 27 ? -24.527 55.415 18.916 1.00 186.48 12 GLU B O 1
ATOM 5398 N N . ALA B 2 28 ? -24.137 54.951 21.089 1.00 227.20 13 ALA B N 1
ATOM 5399 C CA . ALA B 2 28 ? -25.459 55.328 21.570 1.00 206.25 13 ALA B CA 1
ATOM 5400 C C . ALA B 2 28 ? -25.350 56.514 22.525 1.00 197.18 13 ALA B C 1
ATOM 5401 O O . ALA B 2 28 ? -24.261 57.014 22.814 1.00 209.14 13 ALA B O 1
ATOM 5403 N N . TYR B 2 29 ? -26.504 56.960 23.018 1.00 170.30 14 TYR B N 1
ATOM 5404 C CA . TYR B 2 29 ? -26.586 58.112 23.905 1.00 162.92 14 TYR B CA 1
ATOM 5405 C C . TYR B 2 29 ? -27.587 57.832 25.015 1.00 141.84 14 TYR B C 1
ATOM 5406 O O . TYR B 2 29 ? -28.668 57.290 24.768 1.00 145.02 14 TYR B O 1
ATOM 5415 N N . TYR B 2 30 ? -27.219 58.213 26.236 1.00 143.19 15 TYR B N 1
ATOM 5416 C CA . TYR B 2 30 ? -28.078 58.050 27.398 1.00 148.56 15 TYR B CA 1
ATOM 5417 C C . TYR B 2 30 ? -27.796 59.189 28.369 1.00 151.89 15 TYR B C 1
ATOM 5418 O O . TYR B 2 30 ? -26.776 59.876 28.269 1.00 161.30 15 TYR B O 1
ATOM 5427 N N . MET B 2 31 ? -28.713 59.385 29.313 1.00 138.91 16 MET B N 1
ATOM 5428 C CA . MET B 2 31 ? -28.601 60.451 30.296 1.00 127.96 16 MET B CA 1
ATOM 5429 C C . MET B 2 31 ? -28.648 59.877 31.705 1.00 131.97 16 MET B C 1
ATOM 5430 O O . MET B 2 31 ? -29.389 58.926 31.977 1.00 123.89 16 MET B O 1
ATOM 5435 N N . GLN B 2 32 ? -27.851 60.466 32.594 1.00 134.94 17 GLN B N 1
ATOM 5436 C CA . GLN B 2 32 ? -27.773 60.065 33.991 1.00 126.03 17 GLN B CA 1
ATOM 5437 C C . GLN B 2 32 ? -27.142 61.210 34.767 1.00 126.02 17 GLN B C 1
ATOM 5438 O O . GLN B 2 32 ? -26.165 61.805 34.306 1.00 135.72 17 GLN B O 1
ATOM 5444 N N . ASP B 2 33 ? -27.706 61.515 35.938 1.00 121.00 18 ASP B N 1
ATOM 5445 C CA . ASP B 2 33 ? -27.341 62.711 36.701 1.00 123.49 18 ASP B CA 1
ATOM 5446 C C . ASP B 2 33 ? -27.533 63.976 35.870 1.00 123.62 18 ASP B C 1
ATOM 5447 O O . ASP B 2 33 ? -26.847 64.981 36.075 1.00 111.66 18 ASP B O 1
ATOM 5452 N N . HIS B 2 34 ? -28.463 63.906 34.914 1.00 128.07 19 HIS B N 1
ATOM 5453 C CA . HIS B 2 34 ? -28.923 65.046 34.125 1.00 125.77 19 HIS B CA 1
ATOM 5454 C C . HIS B 2 34 ? -27.838 65.577 33.193 1.00 127.56 19 HIS B C 1
ATOM 5455 O O . HIS B 2 34 ? -27.745 66.784 32.953 1.00 130.69 19 HIS B O 1
ATOM 5462 N N . VAL B 2 35 ? -27.015 64.673 32.664 1.00 127.42 20 VAL B N 1
ATOM 5463 C CA . VAL B 2 35 ? -26.052 64.979 31.614 1.00 139.01 20 VAL B CA 1
ATOM 5464 C C . VAL B 2 35 ? -26.070 63.830 30.615 1.00 136.21 20 VAL B C 1
ATOM 5465 O O . VAL B 2 35 ? -26.256 62.666 30.983 1.00 123.93 20 VAL B O 1
ATOM 5469 N N . LYS B 2 36 ? -25.880 64.163 29.341 1.00 135.63 21 LYS B N 1
ATOM 5470 C CA . LYS B 2 36 ? -25.948 63.183 28.265 1.00 121.68 21 LYS B CA 1
ATOM 5471 C C . LYS B 2 36 ? -24.589 62.521 28.071 1.00 139.41 21 LYS B C 1
ATOM 5472 O O . LYS B 2 36 ? -23.565 63.206 27.988 1.00 159.27 21 LYS B O 1
ATOM 5478 N N . TYR B 2 37 ? -24.584 61.193 27.996 1.00 133.82 22 TYR B N 1
ATOM 5479 C CA . TYR B 2 37 ? -23.369 60.395 27.867 1.00 132.84 22 TYR B CA 1
ATOM 5480 C C . TYR B 2 37 ? -23.418 59.550 26.596 1.00 131.89 22 TYR B C 1
ATOM 5481 O O . TYR B 2 37 ? -24.400 59.557 25.851 1.00 144.46 22 TYR B O 1
ATOM 5490 N N . LYS B 2 38 ? -22.334 58.812 26.359 1.00 132.18 23 LYS B N 1
ATOM 5491 C CA . LYS B 2 38 ? -22.187 57.957 25.191 1.00 145.10 23 LYS B CA 1
ATOM 5492 C C . LYS B 2 38 ? -21.873 56.532 25.631 1.00 156.77 23 LYS B C 1
ATOM 5493 O O . LYS B 2 38 ? -21.294 56.308 26.698 1.00 153.99 23 LYS B O 1
ATOM 5499 N N . ALA B 2 39 ? -22.272 55.566 24.804 1.00 162.23 24 ALA B N 1
ATOM 5500 C CA . ALA B 2 39 ? -21.985 54.160 25.043 1.00 154.42 24 ALA B CA 1
ATOM 5501 C C . ALA B 2 39 ? -21.640 53.487 23.723 1.00 175.80 24 ALA B C 1
ATOM 5502 O O . ALA B 2 39 ? -22.288 53.740 22.703 1.00 201.39 24 ALA B O 1
ATOM 5504 N N . ASN B 2 40 ? -20.620 52.631 23.746 1.00 161.54 25 ASN B N 1
ATOM 5505 C CA . ASN B 2 40 ? -20.171 51.924 22.553 1.00 155.22 25 ASN B CA 1
ATOM 5506 C C . ASN B 2 40 ? -20.997 50.657 22.363 1.00 163.55 25 ASN B C 1
ATOM 5507 O O . ASN B 2 40 ? -21.100 49.833 23.277 1.00 156.22 25 ASN B O 1
ATOM 5512 N N . VAL B 2 41 ? -21.571 50.501 21.170 1.00 180.10 26 VAL B N 1
ATOM 5513 C CA . VAL B 2 41 ? -22.532 49.442 20.883 1.00 180.03 26 VAL B CA 1
ATOM 5514 C C . VAL B 2 41 ? -21.884 48.404 19.975 1.00 186.14 26 VAL B C 1
ATOM 5515 O O . VAL B 2 41 ? -20.975 48.709 19.194 1.00 184.01 26 VAL B O 1
ATOM 5519 N N . PHE B 2 42 ? -22.357 47.161 20.087 1.00 225.54 27 PHE B N 1
ATOM 5520 C CA . PHE B 2 42 ? -21.889 46.074 19.234 1.00 227.46 27 PHE B CA 1
ATOM 5521 C C . PHE B 2 42 ? -23.056 45.414 18.505 1.00 224.03 27 PHE B C 1
ATOM 5522 O O . PHE B 2 42 ? -23.838 46.094 17.831 1.00 226.46 27 PHE B O 1
ATOM 5530 N N . ASP B 2 43 ? -23.181 44.095 18.632 1.00 183.07 28 ASP B N 1
ATOM 5531 C CA . ASP B 2 43 ? -24.247 43.367 17.963 1.00 173.24 28 ASP B CA 1
ATOM 5532 C C . ASP B 2 43 ? -25.594 43.662 18.625 1.00 157.19 28 ASP B C 1
ATOM 5533 O O . ASP B 2 43 ? -25.675 44.227 19.719 1.00 167.80 28 ASP B O 1
ATOM 5538 N N . ARG B 2 44 ? -26.666 43.269 17.942 1.00 161.26 29 ARG B N 1
ATOM 5539 C CA . ARG B 2 44 ? -28.023 43.476 18.427 1.00 165.91 29 ARG B CA 1
ATOM 5540 C C . ARG B 2 44 ? -28.814 42.181 18.323 1.00 155.99 29 ARG B C 1
ATOM 5541 O O . ARG B 2 44 ? -28.729 41.466 17.320 1.00 158.64 29 ARG B O 1
ATOM 5549 N N . LYS B 2 45 ? -29.580 41.887 19.371 1.00 154.40 30 LYS B N 1
ATOM 5550 C CA . LYS B 2 45 ? -30.416 40.693 19.448 1.00 165.55 30 LYS B CA 1
ATOM 5551 C C . LYS B 2 45 ? -31.856 41.128 19.690 1.00 177.24 30 LYS B C 1
ATOM 5552 O O . LYS B 2 45 ? -32.206 41.542 20.801 1.00 182.63 30 LYS B O 1
ATOM 5558 N N . GLY B 2 46 ? -32.686 41.032 18.654 1.00 175.83 31 GLY B N 1
ATOM 5559 C CA . GLY B 2 46 ? -34.082 41.410 18.758 1.00 179.08 31 GLY B CA 1
ATOM 5560 C C . GLY B 2 46 ? -34.276 42.872 19.102 1.00 187.94 31 GLY B C 1
ATOM 5561 O O . GLY B 2 46 ? -34.429 43.714 18.212 1.00 192.12 31 GLY B O 1
ATOM 5562 N N . ASP B 2 47 ? -34.269 43.184 20.401 1.00 214.50 32 ASP B N 1
ATOM 5563 C CA . ASP B 2 47 ? -34.423 44.555 20.872 1.00 205.12 32 ASP B CA 1
ATOM 5564 C C . ASP B 2 47 ? -33.481 44.851 22.034 1.00 191.97 32 ASP B C 1
ATOM 5565 O O . ASP B 2 47 ? -33.823 45.628 22.932 1.00 184.21 32 ASP B O 1
ATOM 5570 N N . MET B 2 48 ? -32.297 44.242 22.035 1.00 174.67 33 MET B N 1
ATOM 5571 C CA . MET B 2 48 ? -31.317 44.432 23.096 1.00 161.60 33 MET B CA 1
ATOM 5572 C C . MET B 2 48 ? -29.947 44.659 22.478 1.00 160.15 33 MET B C 1
ATOM 5573 O O . MET B 2 48 ? -29.487 43.852 21.663 1.00 150.38 33 MET B O 1
ATOM 5578 N N . PHE B 2 49 ? -29.303 45.756 22.863 1.00 164.69 34 PHE B N 1
ATOM 5579 C CA . PHE B 2 49 ? -27.976 46.096 22.376 1.00 155.63 34 PHE B CA 1
ATOM 5580 C C . PHE B 2 49 ? -26.901 45.510 23.286 1.00 155.59 34 PHE B C 1
ATOM 5581 O O . PHE B 2 49 ? -27.130 45.237 24.467 1.00 171.96 34 PHE B O 1
ATOM 5589 N N . LEU B 2 50 ? -25.715 45.322 22.717 1.00 147.20 35 LEU B N 1
ATOM 5590 C CA . LEU B 2 50 ? -24.562 44.827 23.467 1.00 145.54 35 LEU B CA 1
ATOM 5591 C C . LEU B 2 50 ? -23.584 45.969 23.744 1.00 146.30 35 LEU B C 1
ATOM 5592 O O . LEU B 2 50 ? -22.426 45.960 23.324 1.00 147.02 35 LEU B O 1
ATOM 5597 N N . VAL B 2 51 ? -24.081 46.978 24.462 1.00 151.51 36 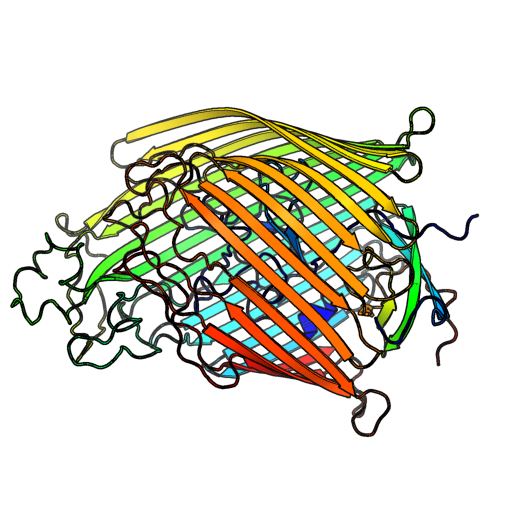VAL B N 1
ATOM 5598 C CA . VAL B 2 51 ? -23.248 48.118 24.820 1.00 156.47 36 VAL B CA 1
ATOM 5599 C C . VAL B 2 51 ? -22.145 47.666 25.769 1.00 141.78 36 VAL B C 1
ATOM 5600 O O . VAL B 2 51 ? -22.323 46.742 26.574 1.00 138.73 36 VAL B O 1
ATOM 5604 N N . SER B 2 52 ? -20.986 48.320 25.676 1.00 118.20 37 SER B N 1
ATOM 5605 C CA . SER B 2 52 ? -19.817 47.938 26.471 1.00 117.68 37 SER B CA 1
ATOM 5606 C C . SER B 2 52 ? -19.091 49.158 27.035 1.00 113.52 37 SER B C 1
ATOM 5607 O O . SER B 2 52 ? -17.905 49.371 26.767 1.00 122.55 37 SER B O 1
ATOM 5610 N N . PRO B 2 53 ? -19.780 49.994 27.833 1.00 126.91 38 PRO B N 1
ATOM 5611 C CA . PRO B 2 53 ? -19.046 50.799 28.815 1.00 114.99 38 PRO B CA 1
ATOM 5612 C C . PRO B 2 53 ? -19.208 50.217 30.211 1.00 121.00 38 PRO B C 1
ATOM 5613 O O . PRO B 2 53 ? -18.471 50.575 31.135 1.00 125.14 38 PRO B O 1
ATOM 5617 N N . ILE B 2 54 ? -20.190 49.322 30.362 1.00 144.25 39 ILE B N 1
ATOM 5618 C CA . ILE B 2 54 ? -20.522 48.638 31.613 1.00 129.75 39 ILE B CA 1
ATOM 5619 C C . ILE B 2 54 ? -21.034 49.602 32.673 1.00 111.37 39 ILE B C 1
ATOM 5620 O O . ILE B 2 54 ? -22.065 49.349 33.306 1.00 111.06 39 ILE B O 1
ATOM 5625 N N . MET B 2 55 ? -20.335 50.706 32.869 1.00 112.05 40 MET B N 1
ATOM 5626 C CA . MET B 2 55 ? -20.728 51.696 33.864 1.00 131.80 40 MET B CA 1
ATOM 5627 C C . MET B 2 55 ? -22.040 52.405 33.517 1.00 148.08 40 MET B C 1
ATOM 5628 O O . MET B 2 55 ? -22.366 53.420 34.142 1.00 146.13 40 MET B O 1
ATOM 5633 N N . ALA B 2 56 ? -22.799 51.895 32.546 1.00 140.24 41 ALA B N 1
ATOM 5634 C CA . ALA B 2 56 ? -24.059 52.506 32.151 1.00 145.52 41 ALA B CA 1
ATOM 5635 C C . ALA B 2 56 ? -25.243 51.698 32.671 1.00 146.28 41 ALA B C 1
ATOM 5636 O O . ALA B 2 56 ? -25.808 52.019 33.721 1.00 154.15 41 ALA B O 1
ATOM 5638 N N . TYR B 2 57 ? -25.621 50.643 31.946 1.00 140.52 42 TYR B N 1
ATOM 5639 C CA . TYR B 2 57 ? -26.800 49.864 32.305 1.00 142.25 42 TYR B CA 1
ATOM 5640 C C . TYR B 2 57 ? -26.520 48.812 33.371 1.00 132.56 42 TYR B C 1
ATOM 5641 O O . TYR B 2 57 ? -27.465 48.316 33.994 1.00 140.52 42 TYR B O 1
ATOM 5650 N N . GLY B 2 58 ? -25.254 48.468 33.605 1.00 123.37 43 GLY B N 1
ATOM 5651 C CA . GLY B 2 58 ? -24.906 47.441 34.561 1.00 121.84 43 GLY B CA 1
ATOM 5652 C C . GLY B 2 58 ? -24.746 46.056 33.978 1.00 135.68 43 GLY B C 1
ATOM 5653 O O . GLY B 2 58 ? -24.251 45.160 34.674 1.00 135.55 43 GLY B O 1
ATOM 5654 N N . SER B 2 59 ? -25.150 45.850 32.727 1.00 141.64 44 SER B N 1
ATOM 5655 C CA . SER B 2 59 ? -24.994 44.572 32.053 1.00 126.96 44 SER B CA 1
ATOM 5656 C C . SER B 2 59 ? -24.624 44.824 30.600 1.00 134.05 44 SER B C 1
ATOM 5657 O O . SER B 2 59 ? -24.920 45.885 30.044 1.00 140.07 44 SER B O 1
ATOM 5660 N N . PHE B 2 60 ? -23.961 43.838 29.993 1.00 160.18 45 PHE B N 1
ATOM 5661 C CA . PHE B 2 60 ? -23.568 43.957 28.592 1.00 164.39 45 PHE B CA 1
ATOM 5662 C C . PHE B 2 60 ? -24.788 44.048 27.685 1.00 158.31 45 PHE B C 1
ATOM 5663 O O . PHE B 2 60 ? -24.866 44.922 26.814 1.00 157.55 45 PHE B O 1
ATOM 5671 N N . TRP B 2 61 ? -25.753 43.153 27.876 1.00 160.38 46 TRP B N 1
ATOM 5672 C CA . TRP B 2 61 ? -26.963 43.122 27.056 1.00 164.16 46 TRP B CA 1
ATOM 5673 C C . TRP B 2 61 ? -27.965 44.111 27.636 1.00 166.43 46 TRP B C 1
ATOM 5674 O O . TRP B 2 61 ? -28.727 43.798 28.552 1.00 178.26 46 TRP B O 1
ATOM 5685 N N . ALA B 2 62 ? -27.959 45.328 27.097 1.00 141.53 47 ALA B N 1
ATOM 5686 C CA . ALA B 2 62 ? -28.926 46.320 27.545 1.00 145.43 47 ALA B CA 1
ATOM 5687 C C . ALA B 2 62 ? -30.031 46.491 26.511 1.00 157.49 47 ALA B C 1
ATOM 5688 O O . ALA B 2 62 ? -29.757 46.511 25.306 1.00 156.45 47 ALA B O 1
ATOM 5690 N N . PRO B 2 63 ? -31.281 46.616 26.949 1.00 153.13 48 PRO B N 1
ATOM 5691 C CA . PRO B 2 63 ? -32.381 46.763 25.993 1.00 147.59 48 PRO B CA 1
ATOM 5692 C C . PRO B 2 63 ? -32.382 48.140 25.350 1.00 146.75 48 PRO B C 1
ATOM 5693 O O . PRO B 2 63 ? -31.977 49.137 25.953 1.00 137.33 48 PRO B O 1
ATOM 5697 N N . VAL B 2 64 ? -32.850 48.184 24.104 1.00 141.81 49 VAL B N 1
ATOM 5698 C CA . VAL B 2 64 ? -32.923 49.433 23.355 1.00 134.45 49 VAL B CA 1
ATOM 5699 C C . VAL B 2 64 ? -34.073 50.270 23.899 1.00 146.18 49 VAL B C 1
ATOM 5700 O O . VAL B 2 64 ? -35.131 50.386 23.269 1.00 141.62 49 VAL B O 1
ATOM 5704 N N . SER B 2 65 ? -33.873 50.851 25.081 1.00 143.34 50 SER B N 1
ATOM 5705 C CA . SER B 2 65 ? -34.863 51.711 25.716 1.00 145.45 50 SER B CA 1
ATOM 5706 C C . SER B 2 65 ? -34.176 52.566 26.770 1.00 160.77 50 SER B C 1
ATOM 5707 O O . SER B 2 65 ? -34.553 53.721 26.995 1.00 160.12 50 SER B O 1
ATOM 5710 N N . TYR B 2 66 ? -33.155 51.997 27.416 1.00 152.19 51 TYR B N 1
ATOM 5711 C CA . TYR B 2 66 ? -32.332 52.728 28.371 1.00 143.91 51 TYR B CA 1
ATOM 5712 C C . TYR B 2 66 ? -31.619 53.913 27.732 1.00 141.27 51 TYR B C 1
ATOM 5713 O O . TYR B 2 66 ? -31.150 54.801 28.454 1.00 158.60 51 TYR B O 1
ATOM 5722 N N . PHE B 2 67 ? -31.553 53.960 26.407 1.00 130.44 52 PHE B N 1
ATOM 5723 C CA . PHE B 2 67 ? -30.865 55.009 25.673 1.00 139.52 52 PHE B CA 1
ATOM 5724 C C . PHE B 2 67 ? -31.867 56.044 25.168 1.00 149.78 52 PHE B C 1
ATOM 5725 O O . PHE B 2 67 ? -33.080 55.820 25.151 1.00 137.42 52 PHE B O 1
ATOM 5733 N N . THR B 2 68 ? -31.341 57.193 24.750 1.00 161.36 53 THR B N 1
ATOM 5734 C CA . THR B 2 68 ? -32.168 58.289 24.257 1.00 141.73 53 THR B CA 1
ATOM 5735 C C . THR B 2 68 ? -32.201 58.380 22.738 1.00 151.62 53 THR B C 1
ATOM 5736 O O . THR B 2 68 ? -33.276 58.559 22.158 1.00 165.96 53 THR B O 1
ATOM 5740 N N . GLU B 2 69 ? -31.048 58.259 22.079 1.00 180.29 54 GLU B N 1
ATOM 5741 C CA . GLU B 2 69 ? -30.973 58.424 20.625 1.00 187.09 54 GLU B CA 1
ATOM 5742 C C . GLU B 2 69 ? -29.876 57.490 20.106 1.00 181.90 54 GLU B C 1
ATOM 5743 O O . GLU B 2 69 ? -28.698 57.849 20.078 1.00 186.58 54 GLU B O 1
ATOM 5749 N N . GLY B 2 70 ? -30.284 56.281 19.708 1.00 162.45 55 GLY B N 1
ATOM 5750 C CA . GLY B 2 70 ? -29.330 55.322 19.176 1.00 147.68 55 GLY B CA 1
ATOM 5751 C C . GLY B 2 70 ? -28.592 55.835 17.955 1.00 164.04 55 GLY B C 1
ATOM 5752 O O . GLY B 2 70 ? -27.421 55.501 17.749 1.00 167.49 55 GLY B O 1
ATOM 5753 N N . ASN B 2 71 ? -29.267 56.644 17.133 1.00 198.66 56 ASN B N 1
ATOM 5754 C CA . ASN B 2 71 ? -28.674 57.355 16.003 1.00 206.99 56 ASN B CA 1
ATOM 5755 C C . ASN B 2 71 ? -27.779 56.478 15.139 1.00 213.52 56 ASN B C 1
ATOM 5756 O O . ASN B 2 71 ? -28.239 55.872 14.167 1.00 216.05 56 ASN B O 1
ATOM 5761 N N . THR B 2 72 ? -26.493 56.412 15.498 1.00 190.59 57 THR B N 1
ATOM 5762 C CA . THR B 2 72 ? -25.510 55.705 14.685 1.00 180.74 57 THR B CA 1
ATOM 5763 C C . THR B 2 72 ? -25.842 54.228 14.512 1.00 184.87 57 THR B C 1
ATOM 5764 O O . THR B 2 72 ? -25.293 53.585 13.611 1.00 200.27 57 THR B O 1
ATOM 5768 N N . CYS B 2 73 ? -26.726 53.679 15.341 1.00 177.56 58 CYS B N 1
ATOM 5769 C CA . CYS B 2 73 ? -27.128 52.277 15.232 1.00 185.78 58 CYS B CA 1
ATOM 5770 C C . CYS B 2 73 ? -28.381 52.110 14.376 1.00 180.37 58 CYS B C 1
ATOM 5771 O O . CYS B 2 73 ? -29.318 51.399 14.737 1.00 162.57 58 CYS B O 1
ATOM 5774 N N . GLU B 2 74 ? -28.399 52.773 13.220 1.00 182.86 59 GLU B N 1
ATOM 5775 C CA . GLU B 2 74 ? -29.484 52.626 12.258 1.00 172.49 59 GLU B CA 1
ATOM 5776 C C . GLU B 2 74 ? -29.208 51.550 11.218 1.00 159.81 59 GLU B C 1
ATOM 5777 O O . GLU B 2 74 ? -30.122 51.178 10.475 1.00 122.26 59 GLU B O 1
ATOM 5783 N N . GLY B 2 75 ? -27.979 51.047 11.147 1.00 154.55 60 GLY B N 1
ATOM 5784 C CA . GLY B 2 75 ? -27.631 50.021 10.184 1.00 134.28 60 GLY B CA 1
ATOM 5785 C C . GLY B 2 75 ? -26.968 48.817 10.817 1.00 147.73 60 GLY B C 1
ATOM 5786 O O . GLY B 2 75 ? -25.747 48.793 10.995 1.00 130.76 60 GLY B O 1
ATOM 5787 N N . VAL B 2 76 ? -27.769 47.815 11.172 1.00 152.84 61 VAL B N 1
ATOM 5788 C CA . VAL B 2 76 ? -27.252 46.555 11.693 1.00 149.49 61 VAL B CA 1
ATOM 5789 C C . VAL B 2 76 ? -27.827 45.410 10.868 1.00 169.17 61 VAL B C 1
ATOM 5790 O O . VAL B 2 76 ? -27.095 44.504 10.451 1.00 178.69 61 VAL B O 1
ATOM 5794 N N . PHE B 2 77 ? -29.134 45.449 10.618 1.00 172.42 62 PHE B N 1
ATOM 5795 C CA . PHE B 2 77 ? -29.781 44.499 9.716 1.00 153.63 62 PHE B CA 1
ATOM 5796 C C . PHE B 2 77 ? -31.151 45.014 9.282 1.00 122.21 62 PHE B C 1
ATOM 5797 O O . PHE B 2 77 ? -32.001 44.245 8.832 1.00 119.40 62 PHE B O 1
#

Nearest PDB structures (foldseek):
  8a60-assembly1_A  TM=1.001E+00  e=0.000E+00  Escherichia coli K-12
  8b14-assembly1_A  TM=9.595E-01  e=5.919E-100  Escherichia coli
  2fcp-assembly1_A  TM=9.579E-01  e=7.165E-100  Escherichia coli K-12
  4cu4-assembly1_A  TM=9.593E-01  e=2.703E-98  Escherichia coli str. K-12 substr. MG1655
  1by5-assembly1_A  TM=9.537E-01  e=1.598E-98  Escherichia coli

Sequence (739 aa):
KTDTPIQKVPQSISVVTAEEMALHQPKSVKEALSYTPGVSVGTRGASNTYDHLIIRGFAAEGQSQNNYLNGLKLQGNFYNDAVIDPYMLERAEIMRGPVSVLYGKSSPGGLLNMVSKRPTTEPLKEVQFKAGTDSLFQTGFDFSDSLDDDGVYSYRLTGLARSANAQQKGSEEQRYAIAPAFTWRPDDKTNFTFLSYFQNEPETGYYGWLPKEGTVEPLPNGKRLPTDFNEGAKNNTYSRNEKMVGYSFDHEFNDTFTVRQNLRFAENKTSQNSVYGYGVCSDPANAYSKQCAALAPADKGHYLARKYVVDDEKLQNFSVDTQLQSKFATGDIDHTLLTGVDFMRMRNDINAWFGYDDSVPLLNLYNPVNTDFDFNAKDPANSGPYRILNKQKQTGVYVQDQAQWDKVLVTLGGRYDWADQESLNRVAGTTDKRDDKQFTWRGGVNYLFDNGVTPYFSYSESFEPSSQVGKDGNIFAPSKGKQYEVGVKYVPEDRPIVVTGAVYNLTKTNNLMADPEGSFFSVEGGEIRARGVEIEAKAALSASVNVVGSYTYTDAEYTTDTTYKGNTPAQVPKHMASLWADYTFFDGPLSGLTLGTGGRYTGSSYGDPANSFKVGSYTVVDALVRYDLARVGMAGSNVALHVNNLFDREYVASCFNTYGCFWGAERQVVATATFRFCSTFGPKDIKCEAYYMQDHVKYKANVFDRKGDMFLVSPIMAYGSFWAPVSYFTEGNTCEGVF

InterPro domains:
  IPR000531 TonB-dependent receptor-like, beta-barrel [PF00593] (254-716)
  IPR010105 TonB-dependent siderophore receptor [TIGR01783] (78-747)
  IPR010916 TonB box, conserved site [PS00430] (1-47)
  IPR010917 TonB-dependent receptor, conserved site [PS01156] (730-747)
  IPR012910 TonB-dependent receptor, plug domain [PF07715] (76-180)
  IPR036942 TonB-dependent receptor-like, beta-barrel domain superfamily [G3DSA:2.40.170.20] (194-747)
  IPR037066 TonB-dependent receptor, plug domain superfamily [G3DSA:2.170.130.10] (54-193)
  IPR039426 TonB-dependent receptor-like [PS52016] (75-747)
  IPR039426 TonB-dependent receptor-like [PTHR32552] (33-747)

Foldseek 3Di:
DPPDDDDFDDDQQFKQFPVNCVVAVDQFPLPSSCAGWQWHSCLQFFFQQDRWIARQNDIAQLSFHLEAELQDRQDDFASQGDGDGCQQFGMWGKDAQDQFCSSQLGARGIYIHTYGDFADQAWWWKWKWKDFPQRWTKIKTKTWHADDPVRQKIWIKIWMWIKGAGLAPQAIWTKTKIKIKIWGHDDPFKIKIKIKIKMKIFGSTDDAFFFCDLAPHDFPVRHHADLHHHPKANPWTKIKIKIKIWIWIKGDDDPFKIKIKTKMKMKMKMWTWIKYWQAFQPDPPCVVAPLLVPDDPSQSRQKIWIWIKTKIKIKIKIKMKMWMWGFQADDQKTKTKIKIKMKIKMKMWIWMKTFFHPRDHIARSVDGDRHHDDSVDRDPPGMGIWTKMKIKIKMKIKMWMWIDHDFKTKTKMKMKMWIKMWMATPPPRDIDIDIDIDIFMKIKIWGGDPQFKIKMKIWGKHFHANRYAAGVGHRQGTKIKIKIKTWMWGDGPPAFKTKIKMKMWMKMAQDWLACPVTDRRTDTFGMKIKIKMKMWIWGAPPPFKTKIKIKIAIDMAGPPGVVLHGHRAWSAFGIWMKMKMKGQPQPDPQRFKIKIKIKTKGQKTAAESNRPDIFHIDMKIKIKIKGAVVVVPFGPWIKMKIKTRPVFDWGWNIHHHSRGTHTHDGIIMMIMTMGID/DDPDDPVQFQAKFWADDPHDIDIWTWHADDPFWTQTPPCVQPVHRTHGNPRTDDRPSPPDRD

Secondary structure (DSSP, 8-state):
--S--B--S---SSEE-HHHHHHH--SSTTTTTTSSTTEE-TTS-S--S----EESS--SGGGT--EEESSS---EETTEE----GGGEEEEEE-SS---STTTTS-SS--EEEEE----SS-EEEEEEEEETTTEEEEEEEEEEESSSS-SEEEEEEEEEEEEE-SSTT-EEEEEEEEEEEEE-SSSSEEEEEEEEEEEEEE------B-HHHHHS--TTS----SS---S-TT-EEEEEEEEEEEEEEEE-SSSEEEEEEEEEEEEEEEEEEEEEEEETTSSS-SS-HHHHTS-TTGGGS-EEEEEEEEEEEB-EEEEEEEEEE--EETTEE--EEEEEEEEEEEEEEEEEEE-TT-S-EE-SSS-------TT---TTTEEEEEEEEEEEEEEEEEEEEEEETTEEEEEEEEEEEEEEEEEETTT--EEEEEEEEEEEEEEEEE--SSSEEEEEEEEEEEE-----BTTTB-PPPEEEEEEEEEEEE--SSSSEEEEEEEEEEEESS------SSSSS------EEEEEEEEEEEE-STTTEEEEEEEEEEEEEESS-SSSTT-PPTT-BSEEEEEEEEEE--SSTTTTEEEEEEEEEE--EE-STT--SEEPPEEEEEEEEEEETTTTT-TT-EEEEEEESTT----EEEEEETTEEEE----EEEEEEEEE-/--S--STT--EEEEEEETTEEEEEEE--EETTEEE---STTTSSSEEETTS-S--TTTT---

Radius of gyration: 25.97 Å; Cα contacts (8 Å, |Δi|>4): 2206; chains: 2; bounding box: 46×72×75 Å

B-factor: mean 117.31, std 29.33, range [50.23, 241.44]

Organism: Escherichia coli (strain K12) (NCBI:txid83333)